Protein AF-A0A1F5SW84-F1 (afdb_monomer)

pLDDT: mean 74.6, std 18.22, range [30.55, 95.31]

Sequence (566 aa):
MDKSLDGIKKLSPEDIKKYRKIVLNYIGEKDTARAGEKPAAQGSAPLRKMDGIIFNKISSLGRQNSVELKKLSIGEGFLSGPSNPSAGGLTGKKEKPVRTNFLDNDRLKEAIRRQAEERRRIKEEERQRQLKKEQVEKDQLEQAEKQEQEKIRLEEERVRQEKIKQKEIGRAEAVKKWEEKMRLKEREKEEKRRIGENIKLKKEKVRQEKIRQMEIDKRERETAEKKRLEQAEIARREELKKAEIAEQVKCQAEETEKAEETKRWQEKIKLKELADEEKRRIKENLRLEKMKRQEEIKRIKRENKIKKRAEREKIRFKRRWAWRKFKKNFNLEAAEFYSVMRRNIIYIISLAALVLAIIYLIFCIAALRFKIDNNLISQILNYLPVPAVITNQGVISYNDFQNIENKNYLGFNLSEKKKYLASWLVRRRLIQKYGLPVSAPADDLAVKFVLDRDFNQVGLYRMEKISDLLKGQDSFEQLGKYADEYNNGVYYNLGQAGEKFGSAAGELAVDQISQIIPRADGYYILKRINDKDNLLGIKYLFIKARTLDQHVAEKSEKIKAFVLAD

Foldseek 3Di:
DDDDPDPPDDDDPVVVVVVVCVVCVVVVHDPPPDDDDDDDDDDDDDDDDDDDDDDDDDDDDDDDDDDDDDDDDDDDDDDDDDDDDDDDDDDDDDDDDDDDDPPVVVVVVVVVVVVVVVVVVVVVVVVVVVVVVVVVVVVVVVVVVVVVVVVVVVVVVVVVVVVVVVVVVVVVVVVVVVVVVVVVVVVVVVVVVVVVVVVVVVVVVVVVVVVVVVVVVVVVVVVVVVVVVVVVVVVVVVVVVVVVVVVVVVPPPPPDPDDCPVVVVVVVVVVVVVVVVVVVVVVVVVVVVVVVVVVVVVVVVVVVVVVVVVVVVVVVVVVVVVVVVVVVVCCVVVVVVVVVCVVCVVVVVVVVVVVVVVVVVVLLLCVQVDVDPDPVNVVVCVVDFRFQKQKPVGGDGPVNVVVVCPPCLVVDDPVVNLLVVLLLVLLVVLCVVVVHDPPDDPFVSLLVVQVDCVFFVLQVVLLVVLVVVVVVVDDPVVSLVSFPDWDPKDWAACVRCCVVQNPQLVPADAQDWDRWGGGQFFIKIWGWHDHDPNTTIIIIGTHGGDGSVNVSNVRSVVMDMDGNHD

Structure (mmCIF, N/CA/C/O backbone):
data_AF-A0A1F5SW84-F1
#
_entry.id   AF-A0A1F5SW84-F1
#
loop_
_atom_site.group_PDB
_atom_site.id
_atom_site.type_symbol
_atom_site.label_atom_id
_atom_site.label_alt_id
_atom_site.label_comp_id
_atom_site.label_asym_id
_atom_site.label_entity_id
_atom_site.label_seq_id
_atom_site.pdbx_PDB_ins_code
_atom_site.Cartn_x
_atom_site.Cartn_y
_atom_site.Cartn_z
_atom_site.occupancy
_atom_site.B_iso_or_equiv
_atom_site.auth_seq_id
_atom_site.auth_comp_id
_atom_site.auth_asym_id
_atom_site.auth_atom_id
_atom_site.pdbx_PDB_model_num
ATOM 1 N N . MET A 1 1 ? -55.801 -6.782 55.390 1.00 38.09 1 MET A N 1
ATOM 2 C CA . MET A 1 1 ? -55.841 -8.034 54.608 1.00 38.09 1 MET A CA 1
ATOM 3 C C . MET A 1 1 ? -54.495 -8.193 53.937 1.00 38.09 1 MET A C 1
ATOM 5 O O . MET A 1 1 ? -54.071 -7.285 53.235 1.00 38.09 1 MET A O 1
ATOM 9 N N . ASP A 1 2 ? -53.812 -9.285 54.254 1.00 38.72 2 ASP A N 1
ATOM 10 C CA . ASP A 1 2 ? -52.461 -9.606 53.801 1.00 38.72 2 ASP A CA 1
ATOM 11 C C . ASP A 1 2 ? -52.464 -10.334 52.443 1.00 38.72 2 ASP A C 1
ATOM 13 O O . ASP A 1 2 ? -53.274 -11.231 52.234 1.00 38.72 2 ASP A O 1
ATOM 17 N N . LYS A 1 3 ? -51.472 -9.976 51.608 1.00 43.38 3 LYS A N 1
ATOM 18 C CA . LYS A 1 3 ? -50.790 -10.737 50.531 1.00 43.38 3 LYS A CA 1
ATOM 19 C C . LYS A 1 3 ? -51.582 -11.223 49.298 1.00 43.38 3 LYS A C 1
ATOM 21 O O . LYS A 1 3 ? -52.329 -12.185 49.369 1.00 43.38 3 LYS A O 1
ATOM 26 N N . SER A 1 4 ? -51.181 -10.735 48.115 1.00 38.91 4 SER A N 1
ATOM 27 C CA . SER A 1 4 ? -50.162 -11.429 47.292 1.00 38.91 4 SER A CA 1
ATOM 28 C C . SER A 1 4 ? -49.742 -10.589 46.071 1.00 38.91 4 SER A C 1
ATOM 30 O O . SER A 1 4 ? -50.500 -10.424 45.117 1.00 38.91 4 SER A O 1
ATOM 32 N N . LEU A 1 5 ? -48.508 -10.080 46.099 1.00 50.66 5 LEU A N 1
ATOM 33 C CA . LEU A 1 5 ? -47.763 -9.608 44.932 1.00 50.66 5 LEU A CA 1
ATOM 34 C C . LEU A 1 5 ? -47.172 -10.835 44.229 1.00 50.66 5 LEU A C 1
ATOM 36 O O . LEU A 1 5 ? -46.155 -11.350 44.680 1.00 50.66 5 LEU A O 1
ATOM 40 N N . ASP A 1 6 ? -47.783 -11.294 43.141 1.00 45.88 6 ASP A N 1
ATOM 41 C CA . ASP A 1 6 ? -47.087 -12.162 42.186 1.00 45.88 6 ASP A CA 1
ATOM 42 C C . ASP A 1 6 ? -47.535 -11.826 40.758 1.00 45.88 6 ASP A C 1
ATOM 44 O O . ASP A 1 6 ? -48.401 -12.452 40.150 1.00 45.88 6 ASP A O 1
ATOM 48 N N . GLY A 1 7 ? -47.003 -10.707 40.265 1.00 43.41 7 GLY A N 1
ATOM 49 C CA . GLY A 1 7 ? -47.298 -10.134 38.953 1.00 43.41 7 GLY A CA 1
ATOM 50 C C . GLY A 1 7 ? -46.208 -10.405 37.918 1.00 43.41 7 GLY A C 1
ATOM 51 O O . GLY A 1 7 ? -46.015 -9.583 37.022 1.00 43.41 7 GLY A O 1
ATOM 52 N N . ILE A 1 8 ? -45.455 -11.507 38.022 1.00 54.00 8 ILE A N 1
ATOM 53 C CA . ILE A 1 8 ? -44.528 -11.896 36.952 1.00 54.00 8 ILE A CA 1
ATOM 54 C C . ILE A 1 8 ? -45.353 -12.517 35.824 1.00 54.00 8 ILE A C 1
ATOM 56 O O . ILE A 1 8 ? -45.714 -13.694 35.839 1.00 54.00 8 ILE A O 1
ATOM 60 N N . LYS A 1 9 ? -45.670 -11.691 34.824 1.00 60.09 9 LYS A N 1
ATOM 61 C CA . LYS A 1 9 ? -46.336 -12.106 33.587 1.00 60.09 9 LYS A CA 1
ATOM 62 C C . LYS A 1 9 ? -45.489 -13.202 32.925 1.00 60.09 9 LYS A C 1
ATOM 64 O O . LYS A 1 9 ? -44.404 -12.926 32.414 1.00 60.09 9 LYS A O 1
ATOM 69 N N . LYS A 1 10 ? -45.957 -14.454 32.974 1.00 66.38 10 LYS A N 1
ATOM 70 C CA . LYS A 1 10 ? -45.288 -15.591 32.325 1.00 66.38 10 LYS A CA 1
ATOM 71 C C . LYS A 1 10 ? -45.186 -15.300 30.826 1.00 66.38 10 LYS A C 1
ATOM 73 O O . LYS A 1 10 ? -46.200 -15.066 30.173 1.00 66.38 10 LYS A O 1
ATOM 78 N N . LEU A 1 11 ? -43.959 -15.266 30.308 1.00 73.69 11 LEU A N 1
ATOM 79 C CA . LEU A 1 11 ? -43.691 -15.079 28.882 1.00 73.69 11 LEU A CA 1
ATOM 80 C C . LEU A 1 11 ? -44.343 -16.209 28.083 1.00 73.69 11 LEU A C 1
ATOM 82 O O . LEU A 1 11 ? -44.327 -17.367 28.511 1.00 73.69 11 LEU A O 1
ATOM 86 N N . SER A 1 12 ? -44.900 -15.873 26.920 1.00 80.12 12 SER A N 1
ATOM 87 C CA . SER A 1 12 ? -45.451 -16.883 26.024 1.00 80.12 12 SER A CA 1
ATOM 88 C C . SER A 1 12 ? -44.330 -17.831 25.550 1.00 80.12 12 SER A C 1
ATOM 90 O O . SER A 1 12 ? -43.169 -17.417 25.438 1.00 80.12 12 SER A O 1
ATOM 92 N N . PRO A 1 13 ? -44.626 -19.107 25.244 1.00 74.94 13 PRO A N 1
ATOM 93 C CA . PRO A 1 13 ? -43.628 -20.046 24.720 1.00 74.94 13 PRO A CA 1
ATOM 94 C C . PRO A 1 13 ? -42.928 -19.547 23.443 1.00 74.94 13 PRO A C 1
ATOM 96 O O . PRO A 1 13 ? -41.787 -19.922 23.161 1.00 74.94 13 PRO A O 1
ATOM 99 N N . GLU A 1 14 ? -43.602 -18.692 22.674 1.00 76.69 14 GLU A N 1
ATOM 100 C CA . GLU A 1 14 ? -43.087 -18.062 21.458 1.00 76.69 14 GLU A CA 1
ATOM 101 C C . GLU A 1 14 ? -42.078 -16.956 21.778 1.00 76.69 14 GLU A C 1
ATOM 103 O O . GLU A 1 14 ? -40.994 -16.924 21.188 1.00 76.69 14 GLU A O 1
ATOM 108 N N . ASP A 1 15 ? -42.369 -16.120 22.777 1.00 77.50 15 ASP A N 1
ATOM 109 C CA . ASP A 1 15 ? -41.445 -15.091 23.253 1.00 77.50 15 ASP A CA 1
ATOM 110 C C . ASP A 1 15 ? -40.182 -15.717 23.842 1.00 77.50 15 ASP A C 1
ATOM 112 O O . ASP A 1 15 ? -39.074 -15.278 23.539 1.00 77.50 15 ASP A O 1
ATOM 116 N N . ILE A 1 16 ? -40.318 -16.800 24.612 1.00 81.25 16 ILE A N 1
ATOM 117 C CA . ILE A 1 16 ? -39.172 -17.535 25.166 1.00 81.25 16 ILE A CA 1
ATOM 118 C C . ILE A 1 16 ? -38.271 -18.058 24.039 1.00 81.25 16 ILE A C 1
ATOM 120 O O . ILE A 1 16 ? -37.051 -17.909 24.112 1.00 81.25 16 ILE A O 1
ATOM 124 N N . LYS A 1 17 ? -38.843 -18.616 22.962 1.00 81.00 17 LYS A N 1
ATOM 125 C CA . LYS A 1 17 ? -38.070 -19.048 21.782 1.00 81.00 17 LYS A CA 1
ATOM 126 C C . LYS A 1 17 ? -37.389 -17.874 21.080 1.00 81.00 17 LYS A C 1
ATOM 128 O O . LYS A 1 17 ? -36.227 -17.992 20.691 1.00 81.00 17 LYS A O 1
ATOM 133 N N . LYS A 1 18 ? -38.078 -16.739 20.944 1.00 85.81 18 LYS A N 1
ATOM 134 C CA . LYS A 1 18 ? -37.532 -15.522 20.330 1.00 85.81 18 LYS A CA 1
ATOM 135 C C . LYS A 1 18 ? -36.351 -14.973 21.136 1.00 85.81 18 LYS A C 1
ATOM 137 O O . LYS A 1 18 ? -35.293 -14.728 20.561 1.00 85.81 18 LYS A O 1
ATOM 142 N N . TYR A 1 19 ? -36.491 -14.855 22.457 1.00 79.44 19 TYR A N 1
ATOM 143 C CA . TYR A 1 19 ? -35.420 -14.395 23.345 1.00 79.44 19 TYR A CA 1
ATOM 144 C C . TYR A 1 19 ? -34.251 -15.379 23.403 1.00 79.44 19 TYR A C 1
ATOM 146 O O . TYR A 1 19 ? -33.100 -14.958 23.316 1.00 79.44 19 TYR A O 1
ATOM 154 N N . ARG A 1 20 ? -34.524 -16.687 23.449 1.00 77.19 20 ARG A N 1
ATOM 155 C CA . ARG A 1 20 ? -33.487 -17.726 23.404 1.00 77.19 20 ARG A CA 1
ATOM 156 C C . ARG A 1 20 ? -32.656 -17.648 22.123 1.00 77.19 20 ARG A C 1
ATOM 158 O O . ARG A 1 20 ? -31.434 -17.671 22.198 1.00 77.19 20 ARG A O 1
ATOM 165 N N . LYS A 1 21 ? -33.298 -17.472 20.965 1.00 84.38 21 LYS A N 1
ATOM 166 C CA . LYS A 1 21 ? -32.609 -17.322 19.675 1.00 84.38 21 LYS A CA 1
ATOM 167 C C . LYS A 1 21 ? -31.721 -16.074 19.628 1.00 84.38 21 LYS A C 1
ATOM 169 O O . LYS A 1 21 ? -30.637 -16.112 19.055 1.00 84.38 21 LYS A O 1
ATOM 174 N N . ILE A 1 22 ? -32.161 -14.977 20.247 1.00 76.75 22 ILE A N 1
ATOM 175 C CA . ILE A 1 22 ? -31.368 -13.744 20.361 1.00 76.75 22 ILE A CA 1
ATOM 176 C C . ILE A 1 22 ? -30.123 -13.983 21.226 1.00 76.75 22 ILE A C 1
ATOM 178 O O . ILE A 1 22 ? -29.025 -13.609 20.821 1.00 76.75 22 ILE A O 1
ATOM 182 N N . VAL A 1 23 ? -30.273 -14.650 22.375 1.00 76.31 23 VAL A N 1
ATOM 183 C CA . VAL A 1 23 ? -29.153 -14.964 23.280 1.00 76.31 23 VAL A CA 1
ATOM 184 C C . VAL A 1 23 ? -28.158 -15.932 22.632 1.00 76.31 23 VAL A C 1
ATOM 186 O O . VAL A 1 23 ? -26.954 -15.705 22.700 1.00 76.31 23 VAL A O 1
ATOM 189 N N . LEU A 1 24 ? -28.635 -16.969 21.944 1.00 77.00 24 LEU A N 1
ATOM 190 C CA . LEU A 1 24 ? -27.767 -17.944 21.277 1.00 77.00 24 LEU A CA 1
ATOM 191 C C . LEU A 1 24 ? -26.993 -17.324 20.106 1.00 77.00 24 LEU A C 1
ATOM 193 O O . LEU A 1 24 ? -25.783 -17.519 19.999 1.00 77.00 24 LEU A O 1
ATOM 197 N N . ASN A 1 25 ? -27.642 -16.468 19.309 1.00 73.31 25 ASN A N 1
ATOM 198 C CA . ASN A 1 25 ? -26.958 -15.687 18.276 1.00 73.31 25 ASN A CA 1
ATOM 199 C C . ASN A 1 25 ? -25.903 -14.735 18.861 1.00 73.31 25 ASN A C 1
ATOM 201 O O . ASN A 1 25 ? -24.856 -14.545 18.246 1.00 73.31 25 ASN A O 1
ATOM 205 N N . TYR A 1 26 ? -26.156 -14.154 20.038 1.00 68.94 26 TYR A N 1
ATOM 206 C CA . TYR A 1 26 ? -25.208 -13.270 20.721 1.00 68.94 26 TYR A CA 1
ATOM 207 C C . TYR A 1 26 ? -23.961 -14.016 21.223 1.00 68.94 26 TYR A C 1
ATOM 209 O O . TYR A 1 26 ? -22.859 -13.473 21.181 1.00 68.94 26 TYR A O 1
ATOM 217 N N . ILE A 1 27 ? -24.119 -15.272 21.651 1.00 72.31 27 ILE A N 1
ATOM 218 C CA . ILE A 1 27 ? -23.022 -16.121 22.149 1.00 72.31 27 ILE A CA 1
ATOM 219 C C . ILE A 1 27 ? -22.319 -16.877 20.999 1.00 72.31 27 ILE A C 1
ATOM 221 O O . ILE A 1 27 ? -21.243 -17.442 21.181 1.00 72.31 27 ILE A O 1
ATOM 225 N N . GLY A 1 28 ? -22.868 -16.834 19.780 1.00 58.22 28 GLY A N 1
ATOM 226 C CA . GLY A 1 28 ? -22.309 -17.516 18.610 1.00 58.22 28 GLY A CA 1
ATOM 227 C C . GLY A 1 28 ? -22.617 -19.016 18.561 1.00 58.22 28 GLY A C 1
ATOM 228 O O . GLY A 1 28 ? -22.012 -19.738 17.767 1.00 58.22 28 GLY A O 1
ATOM 229 N N . GLU A 1 29 ? -23.568 -19.489 19.367 1.00 60.09 29 GLU A N 1
ATOM 230 C CA . GLU A 1 29 ? -24.066 -20.862 19.327 1.00 60.09 29 GLU A CA 1
ATOM 231 C C . GLU A 1 29 ? -25.290 -20.959 18.407 1.00 60.09 29 GLU A C 1
ATOM 233 O O . GLU A 1 29 ? -26.215 -20.150 18.471 1.00 60.09 29 GLU A O 1
ATOM 238 N N . LYS A 1 30 ? -25.321 -21.966 17.527 1.00 61.22 30 LYS A N 1
ATOM 239 C CA . LYS A 1 30 ? -26.521 -22.284 16.740 1.00 61.22 30 LYS A CA 1
ATOM 240 C C . LYS A 1 30 ? -27.447 -23.173 17.568 1.00 61.22 30 LYS A C 1
ATOM 242 O O . LYS A 1 30 ? -26.977 -24.124 18.187 1.00 61.22 30 LYS A O 1
ATOM 247 N N . ASP A 1 31 ? -28.752 -22.902 17.515 1.00 51.66 31 ASP A N 1
ATOM 248 C CA . ASP A 1 31 ? -29.809 -23.744 18.094 1.00 51.66 31 ASP A CA 1
ATOM 249 C C . ASP A 1 31 ? -29.678 -25.197 17.591 1.00 51.66 31 ASP A C 1
ATOM 251 O O . ASP A 1 31 ? -30.125 -25.550 16.499 1.00 51.66 31 ASP A O 1
ATOM 255 N N . THR A 1 32 ? -29.062 -26.066 18.391 1.00 49.84 32 THR A N 1
ATOM 256 C CA . THR A 1 32 ? -28.985 -27.513 18.151 1.00 49.84 32 THR A CA 1
ATOM 257 C C . THR A 1 32 ? -30.185 -28.199 18.795 1.00 49.84 32 THR A C 1
ATOM 259 O O . THR A 1 32 ? -30.072 -29.034 19.684 1.00 49.84 32 THR A O 1
ATOM 262 N N . ALA A 1 33 ? -31.383 -27.833 18.346 1.00 47.56 33 ALA A N 1
ATOM 263 C CA . ALA A 1 33 ? -32.618 -28.498 18.746 1.00 47.56 33 ALA A CA 1
ATOM 264 C C . ALA A 1 33 ? -33.461 -28.835 17.513 1.00 47.56 33 ALA A C 1
ATOM 266 O O . ALA A 1 33 ? -34.495 -28.219 17.270 1.00 47.56 33 ALA A O 1
ATOM 267 N N . ARG A 1 34 ? -32.971 -29.807 16.731 1.00 37.12 34 ARG A N 1
ATOM 268 C CA . ARG A 1 34 ? -33.740 -30.825 15.986 1.00 37.12 34 ARG A CA 1
ATOM 269 C C . ARG A 1 34 ? -32.770 -31.695 15.183 1.00 37.12 34 ARG A C 1
ATOM 271 O O . ARG A 1 34 ? -32.432 -31.405 14.041 1.00 37.12 34 ARG A O 1
ATOM 278 N N . ALA A 1 35 ? -32.313 -32.772 15.814 1.00 42.38 35 ALA A N 1
ATOM 279 C CA . ALA A 1 35 ? -31.881 -33.955 15.090 1.00 42.38 35 ALA A CA 1
ATOM 280 C C . ALA A 1 35 ? -33.145 -34.677 14.601 1.00 42.38 35 ALA A C 1
ATOM 282 O O . ALA A 1 35 ? -34.002 -35.016 15.414 1.00 42.38 35 ALA A O 1
ATOM 283 N N . GLY A 1 36 ? -33.249 -34.889 13.288 1.00 42.97 36 GLY A N 1
ATOM 284 C CA . GLY A 1 36 ? -34.247 -35.776 12.692 1.00 42.97 36 GLY A CA 1
ATOM 285 C C . GLY A 1 36 ? -35.234 -35.100 11.748 1.00 42.97 36 GLY A C 1
ATOM 286 O O . GLY A 1 36 ? -36.414 -35.059 12.048 1.00 42.97 36 GLY A O 1
ATOM 287 N N . GLU A 1 37 ? -34.769 -34.645 10.585 1.00 32.81 37 GLU A N 1
ATOM 288 C CA . GLU A 1 37 ? -35.578 -34.632 9.359 1.00 32.81 37 GLU A CA 1
ATOM 289 C C . GLU A 1 37 ? -34.620 -34.652 8.157 1.00 32.81 37 GLU A C 1
ATOM 291 O O . GLU A 1 37 ? -33.822 -33.740 7.941 1.00 32.81 37 GLU A O 1
ATOM 296 N N . LYS A 1 38 ? -34.615 -35.778 7.435 1.00 38.69 38 LYS A N 1
ATOM 297 C CA . LYS A 1 38 ? -33.814 -35.991 6.222 1.00 38.69 38 LYS A CA 1
ATOM 298 C C . LYS A 1 38 ? -34.388 -35.130 5.089 1.00 38.69 38 LYS A C 1
ATOM 300 O O . LYS A 1 38 ? -35.595 -35.211 4.871 1.00 38.69 38 LYS A O 1
ATOM 305 N N . PRO A 1 39 ? -33.580 -34.414 4.288 1.00 35.03 39 PRO A N 1
ATOM 306 C CA . PRO A 1 39 ? -34.055 -33.954 2.994 1.00 35.03 39 PRO A CA 1
ATOM 307 C C . PRO A 1 39 ? -34.093 -35.140 2.020 1.00 35.03 39 PRO A C 1
ATOM 309 O O . PRO A 1 39 ? -33.134 -35.904 1.891 1.00 35.03 39 PRO A O 1
ATOM 312 N N . ALA A 1 40 ? -35.246 -35.303 1.376 1.00 31.94 40 ALA A N 1
ATOM 313 C CA . ALA A 1 40 ? -35.506 -36.299 0.352 1.00 31.94 40 ALA A CA 1
ATOM 314 C C . ALA A 1 40 ? -34.599 -36.096 -0.872 1.00 31.94 40 ALA A C 1
ATOM 316 O O . ALA A 1 40 ? -34.390 -34.981 -1.346 1.00 31.94 40 ALA A O 1
ATOM 317 N N . ALA A 1 41 ? -34.085 -37.212 -1.381 1.00 36.19 41 ALA A N 1
ATOM 318 C CA . ALA A 1 41 ? -33.353 -37.299 -2.629 1.00 36.19 41 ALA A CA 1
ATOM 319 C C . ALA A 1 41 ? -34.303 -37.161 -3.828 1.00 36.19 41 ALA A C 1
ATOM 321 O O . ALA A 1 41 ? -35.273 -37.909 -3.926 1.00 36.19 41 ALA A O 1
ATOM 322 N N . GLN A 1 42 ? -33.969 -36.283 -4.775 1.00 33.12 42 GLN A N 1
ATOM 323 C CA . GLN A 1 42 ? -34.421 -36.364 -6.164 1.00 33.12 42 GLN A CA 1
ATOM 324 C C . GLN A 1 42 ? -33.313 -35.858 -7.097 1.00 33.12 42 GLN A C 1
ATOM 326 O O . GLN A 1 42 ? -32.779 -34.771 -6.896 1.00 33.12 42 GLN A O 1
ATOM 331 N N . GLY A 1 43 ? -33.005 -36.652 -8.129 1.00 32.97 43 GLY A N 1
ATOM 332 C CA . GLY A 1 43 ? -32.372 -36.172 -9.361 1.00 32.97 43 GLY A CA 1
ATOM 333 C C . GLY A 1 43 ? -30.922 -36.588 -9.621 1.00 32.97 43 GLY A C 1
ATOM 334 O O . GLY A 1 43 ? -30.063 -35.729 -9.784 1.00 32.97 43 GLY A O 1
ATOM 335 N N . SER A 1 44 ? -30.640 -37.888 -9.714 1.00 31.83 44 SER A N 1
ATOM 336 C CA . SER A 1 44 ? -29.408 -38.425 -10.306 1.00 31.83 44 SER A CA 1
ATOM 337 C C . SER A 1 44 ? -29.567 -38.685 -11.814 1.00 31.83 44 SER A C 1
ATOM 339 O O . SER A 1 44 ? -30.510 -39.361 -12.211 1.00 31.83 44 SER A O 1
ATOM 341 N N . ALA A 1 45 ? -28.615 -38.213 -12.636 1.00 34.59 45 ALA A N 1
ATOM 342 C CA . ALA A 1 45 ? -28.163 -38.806 -13.915 1.00 34.59 45 ALA A CA 1
ATOM 343 C C . ALA A 1 45 ? -26.878 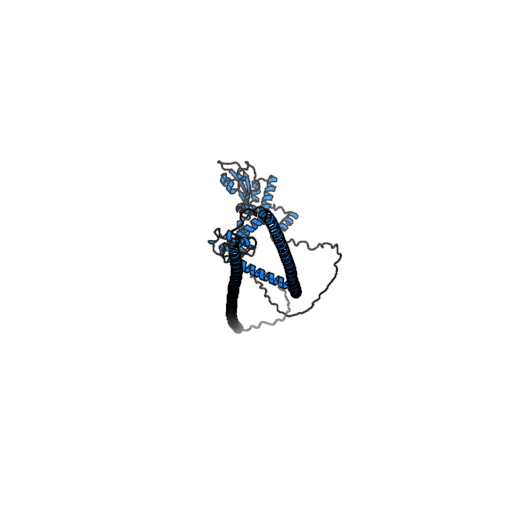-38.071 -14.405 1.00 34.59 45 ALA A C 1
ATOM 345 O O . ALA A 1 45 ? -26.613 -36.963 -13.946 1.00 34.59 45 ALA A O 1
ATOM 346 N N . PRO A 1 46 ? -26.020 -38.651 -15.272 1.00 41.03 46 PRO A N 1
ATOM 347 C CA . PRO A 1 46 ? -24.877 -39.442 -14.831 1.00 41.03 46 PRO A CA 1
ATOM 348 C C . PRO A 1 46 ? -23.506 -38.869 -15.246 1.00 41.03 46 PRO A C 1
ATOM 350 O O . PRO A 1 46 ? -23.334 -38.246 -16.293 1.00 41.03 46 PRO A O 1
ATOM 353 N N . LEU A 1 47 ? -22.503 -39.184 -14.423 1.00 33.41 47 LEU A N 1
ATOM 354 C CA . LEU A 1 47 ? -21.075 -38.990 -14.673 1.00 33.41 47 LEU A CA 1
ATOM 355 C C . LEU A 1 47 ? -20.584 -39.813 -15.876 1.00 33.41 47 LEU A C 1
ATOM 357 O O . LEU A 1 47 ? -20.777 -41.030 -15.937 1.00 33.41 47 LEU A O 1
ATOM 361 N N . ARG A 1 48 ? -19.872 -39.148 -16.796 1.00 33.19 48 ARG A N 1
ATOM 362 C CA . ARG A 1 48 ? -18.996 -39.783 -17.791 1.00 33.19 48 ARG A CA 1
ATOM 363 C C . ARG A 1 48 ? -17.645 -40.143 -17.158 1.00 33.19 48 ARG A C 1
ATOM 365 O O . ARG A 1 48 ? -17.104 -39.392 -16.353 1.00 33.19 48 ARG A O 1
ATOM 372 N N . LYS A 1 49 ? -17.156 -41.323 -17.544 1.00 37.28 49 LYS A N 1
ATOM 373 C CA . LYS A 1 49 ? -15.916 -42.000 -17.134 1.00 37.28 49 LYS A CA 1
ATOM 374 C C . LYS A 1 49 ? -14.657 -41.439 -17.827 1.00 37.28 49 LYS A C 1
ATOM 376 O O . LYS A 1 49 ? -14.780 -40.752 -18.837 1.00 37.28 49 LYS A O 1
ATOM 381 N N . MET A 1 50 ? -13.514 -41.941 -17.334 1.00 31.11 50 MET A N 1
ATOM 382 C CA . MET A 1 50 ? -12.129 -41.979 -17.858 1.00 31.11 50 MET A CA 1
ATOM 383 C C . MET A 1 50 ? -11.197 -40.905 -17.294 1.00 31.11 50 MET A C 1
ATOM 385 O O . MET A 1 50 ? -11.546 -39.733 -17.300 1.00 31.11 50 MET A O 1
ATOM 389 N N . ASP A 1 51 ? -9.982 -41.171 -16.813 1.00 32.25 51 ASP A N 1
ATOM 390 C CA . ASP A 1 51 ? -9.190 -42.364 -16.442 1.00 32.25 51 ASP A CA 1
ATOM 391 C C . ASP A 1 51 ? -8.137 -41.797 -15.450 1.00 32.25 51 ASP A C 1
ATOM 393 O O . ASP A 1 51 ? -7.709 -40.655 -15.590 1.00 32.25 51 ASP A O 1
ATOM 397 N N . GLY A 1 52 ? -7.765 -42.425 -14.335 1.00 31.56 52 GLY A N 1
ATOM 398 C CA . GLY A 1 52 ? -6.985 -43.655 -14.306 1.00 31.56 52 GLY A CA 1
ATOM 399 C C . GLY A 1 52 ? -5.472 -43.381 -14.377 1.00 31.56 52 GLY A C 1
ATOM 400 O O . GLY A 1 52 ? -4.852 -43.734 -15.367 1.00 31.56 52 GLY A O 1
ATOM 401 N N . ILE A 1 53 ? -4.857 -42.810 -13.328 1.00 33.84 53 ILE A N 1
ATOM 402 C CA . ILE A 1 53 ? -3.441 -43.080 -13.005 1.00 33.84 53 ILE A CA 1
ATOM 403 C C . ILE A 1 53 ? -3.341 -43.379 -11.509 1.00 33.84 53 ILE A C 1
ATOM 405 O O . ILE A 1 53 ? -3.481 -42.511 -10.650 1.00 33.84 53 ILE A O 1
ATOM 409 N N . ILE A 1 54 ? -3.126 -44.661 -11.238 1.00 33.59 54 ILE A N 1
ATOM 410 C CA . ILE A 1 54 ? -2.822 -45.256 -9.945 1.00 33.59 54 ILE A CA 1
ATOM 411 C C . ILE A 1 54 ? -1.317 -45.084 -9.711 1.00 33.59 54 ILE A C 1
ATOM 413 O O . ILE A 1 54 ? -0.523 -45.548 -10.523 1.00 33.59 54 ILE A O 1
ATOM 417 N N . PHE A 1 55 ? -0.920 -44.498 -8.583 1.00 30.66 55 PHE A N 1
ATOM 418 C CA . PHE A 1 55 ? 0.380 -44.784 -7.975 1.00 30.66 55 PHE A CA 1
ATOM 419 C C . PHE A 1 55 ? 0.161 -45.097 -6.500 1.00 30.66 55 PHE A C 1
ATOM 421 O O . PHE A 1 55 ? -0.235 -44.248 -5.706 1.00 30.66 55 PHE A O 1
ATOM 428 N N . ASN A 1 56 ? 0.363 -46.369 -6.171 1.00 32.97 56 ASN A N 1
ATOM 429 C CA . ASN A 1 56 ? 0.254 -46.921 -4.835 1.00 32.97 56 ASN A CA 1
ATOM 430 C C . ASN A 1 56 ? 1.663 -47.118 -4.255 1.00 32.97 56 ASN A C 1
ATOM 432 O O . ASN A 1 56 ? 2.556 -47.558 -4.973 1.00 32.97 56 ASN A O 1
ATOM 436 N N . LYS A 1 57 ? 1.765 -46.904 -2.936 1.00 33.81 57 LYS A N 1
ATOM 437 C CA . LYS A 1 57 ? 2.813 -47.343 -1.990 1.00 33.81 57 LYS A CA 1
ATOM 438 C C . LYS A 1 57 ? 4.222 -46.756 -2.143 1.00 33.81 57 LYS A C 1
ATOM 440 O O . LYS A 1 57 ? 4.953 -47.150 -3.033 1.00 33.81 57 LYS A O 1
ATOM 445 N N . ILE A 1 58 ? 4.647 -46.001 -1.123 1.00 32.69 58 ILE A N 1
ATOM 446 C CA . ILE A 1 58 ? 5.672 -46.444 -0.156 1.00 32.69 58 ILE A CA 1
ATOM 447 C C . ILE A 1 58 ? 5.191 -46.023 1.241 1.00 32.69 58 ILE A C 1
ATOM 449 O O . ILE A 1 58 ? 4.829 -44.875 1.484 1.00 32.69 58 ILE A O 1
ATOM 453 N N . SER A 1 59 ? 5.133 -47.002 2.133 1.00 33.97 59 SER A N 1
ATOM 454 C CA . SER A 1 59 ? 4.804 -46.887 3.547 1.00 33.97 59 SER A CA 1
ATOM 455 C C . SER A 1 59 ? 6.052 -46.676 4.409 1.00 33.97 59 SER A C 1
ATOM 457 O O . SER A 1 59 ? 7.144 -47.097 4.042 1.00 33.97 59 SER A O 1
ATOM 459 N N . SER A 1 60 ? 5.785 -46.152 5.610 1.00 34.44 60 SER A N 1
ATOM 460 C CA . SER A 1 60 ? 6.448 -46.398 6.904 1.00 34.44 60 SER A CA 1
ATOM 461 C C . SER A 1 60 ? 7.818 -45.783 7.203 1.00 34.44 60 SER A C 1
ATOM 463 O O . SER A 1 60 ? 8.835 -46.252 6.708 1.00 34.44 60 SER A O 1
ATOM 465 N N . LEU A 1 61 ? 7.789 -44.829 8.145 1.00 32.84 61 LEU A N 1
ATOM 466 C CA . LEU A 1 61 ? 8.599 -44.665 9.376 1.00 32.84 61 LEU A CA 1
ATOM 467 C C . LEU A 1 61 ? 8.603 -43.152 9.675 1.00 32.84 61 LEU A C 1
ATOM 469 O O . LEU A 1 61 ? 9.089 -42.374 8.873 1.00 32.84 61 LEU A O 1
ATOM 473 N N . GLY A 1 62 ? 8.001 -42.598 10.724 1.00 32.62 62 GLY A N 1
ATOM 474 C CA . GLY A 1 62 ? 7.756 -43.110 12.063 1.00 32.62 62 GLY A CA 1
ATOM 475 C C . GLY A 1 62 ? 8.462 -42.178 13.051 1.00 32.62 62 GLY A C 1
ATOM 476 O O . GLY A 1 62 ? 9.653 -42.348 13.269 1.00 32.62 62 GLY A O 1
ATOM 477 N N . ARG A 1 63 ? 7.743 -41.195 13.617 1.00 32.06 63 ARG A N 1
ATOM 478 C CA . ARG A 1 63 ? 7.839 -40.754 15.026 1.00 32.06 63 ARG A CA 1
ATOM 479 C C . ARG A 1 63 ? 6.910 -39.570 15.298 1.00 32.06 63 ARG A C 1
ATOM 481 O O . ARG A 1 63 ? 7.113 -38.459 14.822 1.00 32.06 63 ARG A O 1
ATOM 488 N N . GLN A 1 64 ? 5.882 -39.868 16.082 1.00 36.66 64 GLN A N 1
ATOM 489 C CA . GLN A 1 64 ? 5.086 -38.919 16.848 1.00 36.66 64 GLN A CA 1
ATOM 490 C C . GLN A 1 64 ? 5.922 -38.395 18.024 1.00 36.66 64 GLN A C 1
ATOM 492 O O . GLN A 1 64 ? 6.724 -39.149 18.572 1.00 36.66 64 GLN A O 1
ATOM 497 N N . ASN A 1 65 ? 5.726 -37.125 18.389 1.00 32.47 65 ASN A N 1
ATOM 498 C CA . ASN A 1 65 ? 5.509 -36.666 19.769 1.00 32.47 65 ASN A CA 1
ATOM 499 C C . ASN A 1 65 ? 5.350 -35.136 19.782 1.00 32.47 65 ASN A C 1
ATOM 501 O O . ASN A 1 65 ? 6.323 -34.393 19.871 1.00 32.47 65 ASN A O 1
ATOM 505 N N . SER A 1 66 ? 4.104 -34.666 19.714 1.00 33.97 66 SER A N 1
ATOM 506 C CA . SER A 1 66 ? 3.716 -33.334 20.182 1.00 33.97 66 SER A CA 1
ATOM 507 C C . SER A 1 66 ? 3.007 -33.511 21.522 1.00 33.97 66 SER A C 1
ATOM 509 O O . SER A 1 66 ? 1.909 -34.061 21.578 1.00 33.97 66 SER A O 1
ATOM 511 N N . VAL A 1 67 ? 3.672 -33.089 22.593 1.00 35.19 67 VAL A N 1
ATOM 512 C CA . VAL A 1 67 ? 3.137 -33.064 23.955 1.00 35.19 67 VAL A CA 1
ATOM 513 C C . VAL A 1 67 ? 2.089 -31.955 24.048 1.00 35.19 67 VAL A C 1
ATOM 515 O O . VAL A 1 67 ? 2.404 -30.772 23.921 1.00 35.19 67 VAL A O 1
ATOM 518 N N . GLU A 1 68 ? 0.833 -32.347 24.262 1.00 33.19 68 GLU A N 1
ATOM 519 C CA . GLU A 1 68 ? -0.240 -31.458 24.700 1.00 33.19 68 GLU A CA 1
ATOM 520 C C . GLU A 1 68 ? -0.047 -31.102 26.181 1.00 33.19 68 GLU A C 1
ATOM 522 O O . GLU A 1 68 ? -0.124 -31.948 27.071 1.00 33.19 68 GLU A O 1
ATOM 527 N N . LEU A 1 69 ? 0.159 -29.812 26.444 1.00 35.66 69 LEU A N 1
ATOM 528 C CA . LEU A 1 69 ? 0.027 -29.196 27.761 1.00 35.66 69 LEU A CA 1
ATOM 529 C C . LEU A 1 69 ? -1.452 -29.185 28.181 1.00 35.66 69 LEU A C 1
ATOM 531 O O . LEU A 1 69 ? -2.221 -28.326 27.744 1.00 35.66 69 LEU A O 1
ATOM 535 N N . LYS A 1 70 ? -1.843 -30.089 29.086 1.00 33.88 70 LYS A N 1
ATOM 536 C CA . LYS A 1 70 ? -3.078 -29.948 29.870 1.00 33.88 70 LYS A CA 1
ATOM 537 C C . LYS A 1 70 ? -2.771 -29.396 31.259 1.00 33.88 70 LYS A C 1
ATOM 539 O O . LYS A 1 70 ? -2.098 -30.017 32.073 1.00 33.88 70 LYS A O 1
ATOM 544 N N . LYS A 1 71 ? -3.309 -28.197 31.483 1.00 36.50 71 LYS A N 1
ATOM 545 C CA . LYS A 1 71 ? -3.432 -27.487 32.757 1.00 36.50 71 LYS A CA 1
ATOM 546 C C . LYS A 1 71 ? -4.176 -28.352 33.781 1.00 36.50 71 LYS A C 1
ATOM 548 O O . LYS A 1 71 ? -5.285 -28.797 33.499 1.00 36.50 71 LYS A O 1
ATOM 553 N N . LEU A 1 72 ? -3.611 -28.498 34.976 1.00 32.78 72 LEU A N 1
ATOM 554 C CA . LEU A 1 72 ? -4.350 -28.870 36.181 1.00 32.78 72 LEU A CA 1
ATOM 555 C C . LEU A 1 72 ? -4.662 -27.585 36.951 1.00 32.78 72 LEU A C 1
ATOM 557 O O . LEU A 1 72 ? -3.767 -26.928 37.476 1.00 32.78 72 LEU A O 1
ATOM 561 N N . SER A 1 73 ? -5.938 -27.207 36.952 1.00 33.03 73 SER A N 1
ATOM 562 C CA . SER A 1 73 ? -6.495 -26.194 37.840 1.00 33.03 73 SER A CA 1
ATOM 563 C C . SER A 1 73 ? -6.890 -26.840 39.163 1.00 33.03 73 SER A C 1
ATOM 565 O O . SER A 1 73 ? -7.604 -27.841 39.189 1.00 33.03 73 SER A O 1
ATOM 567 N N . ILE A 1 74 ? -6.432 -26.211 40.237 1.00 38.69 74 ILE A N 1
ATOM 568 C CA . ILE A 1 74 ? -6.850 -26.401 41.622 1.00 38.69 74 ILE A CA 1
ATOM 569 C C . ILE A 1 74 ? -8.357 -26.132 41.747 1.00 38.69 74 ILE A C 1
ATOM 571 O O . ILE A 1 74 ? -8.866 -25.180 41.155 1.00 38.69 74 ILE A O 1
ATOM 575 N N . GLY A 1 75 ? -9.043 -26.952 42.540 1.00 30.55 75 GLY A N 1
ATOM 576 C CA . GLY A 1 75 ? -10.423 -26.739 42.963 1.00 30.55 75 GLY A CA 1
ATOM 577 C C . GLY A 1 75 ? -10.714 -27.530 44.236 1.00 30.55 75 GLY A C 1
ATOM 578 O O . GLY A 1 75 ? -10.833 -28.751 44.198 1.00 30.55 75 GLY A O 1
ATOM 579 N N . GLU A 1 76 ? -10.764 -26.807 45.352 1.00 38.91 76 GLU A N 1
ATOM 580 C CA . GLU A 1 76 ? -11.249 -27.228 46.667 1.00 38.91 76 GLU A CA 1
ATOM 581 C C . GLU A 1 76 ? -12.727 -27.654 46.622 1.00 38.91 76 GLU A C 1
ATOM 583 O O . GLU A 1 76 ? -13.491 -27.153 45.796 1.00 38.91 76 GLU A O 1
ATOM 588 N N . GLY A 1 77 ? -13.158 -28.496 47.572 1.00 32.62 77 GLY A N 1
ATOM 589 C CA . GLY A 1 77 ? -14.585 -28.612 47.904 1.00 32.62 77 GLY A CA 1
ATOM 590 C C . GLY A 1 77 ? -15.066 -29.968 48.423 1.00 32.62 77 GLY A C 1
ATOM 591 O O . GLY A 1 77 ? -15.598 -30.763 47.665 1.00 32.62 77 GLY A O 1
ATOM 592 N N . PHE A 1 78 ? -14.879 -30.192 49.725 1.00 35.47 78 PHE A N 1
ATOM 593 C CA . PHE A 1 78 ? -15.909 -30.548 50.720 1.00 35.47 78 PHE A CA 1
ATOM 594 C C . PHE A 1 78 ? -17.084 -31.517 50.382 1.00 35.47 78 PHE A C 1
ATOM 596 O O . PHE A 1 78 ? -17.868 -31.292 49.469 1.00 35.47 78 PHE A O 1
ATOM 603 N N . LEU A 1 79 ? -17.289 -32.458 51.325 1.00 37.72 79 LEU A N 1
ATOM 604 C CA . LEU A 1 79 ? -18.492 -33.249 51.681 1.00 37.72 79 LEU A CA 1
ATOM 605 C C . LEU A 1 79 ? -18.968 -34.379 50.754 1.00 37.72 79 LEU A C 1
ATOM 607 O O . LEU A 1 79 ? -19.621 -34.156 49.742 1.00 37.72 79 LEU A O 1
ATOM 611 N N . SER A 1 80 ? -18.841 -35.620 51.238 1.00 33.38 80 SER A N 1
ATOM 612 C CA . SER A 1 80 ? -19.969 -36.419 51.770 1.00 33.38 80 SER A CA 1
ATOM 613 C C . SER A 1 80 ? -19.546 -37.882 52.004 1.00 33.38 80 SER A C 1
ATOM 615 O O . SER A 1 80 ? -18.851 -38.480 51.188 1.00 33.38 80 SER A O 1
ATOM 617 N N . GLY A 1 81 ? -19.953 -38.467 53.141 1.00 34.72 81 GLY A N 1
ATOM 618 C CA . GLY A 1 81 ? -20.102 -39.930 53.259 1.00 34.72 81 GLY A CA 1
ATOM 619 C C . GLY A 1 81 ? -21.258 -40.426 52.365 1.00 34.72 81 GLY A C 1
ATOM 620 O O . GLY A 1 81 ? -21.869 -39.588 51.704 1.00 34.72 81 GLY A O 1
ATOM 621 N N . PRO A 1 82 ? -21.658 -41.718 52.367 1.00 49.38 82 PRO A N 1
ATOM 622 C CA . PRO A 1 82 ? -21.625 -42.621 53.522 1.00 49.38 82 PRO A CA 1
ATOM 623 C C . PRO A 1 82 ? -21.314 -44.107 53.189 1.00 49.38 82 PRO A C 1
ATOM 625 O O . PRO A 1 82 ? -21.074 -44.486 52.048 1.00 49.38 82 PRO A O 1
ATOM 628 N N . SER A 1 83 ? -21.454 -44.944 54.225 1.00 34.53 83 SER A N 1
ATOM 629 C CA . SER A 1 83 ? -22.072 -46.288 54.228 1.00 34.53 83 SER A CA 1
ATOM 630 C C . SER A 1 83 ? -21.190 -47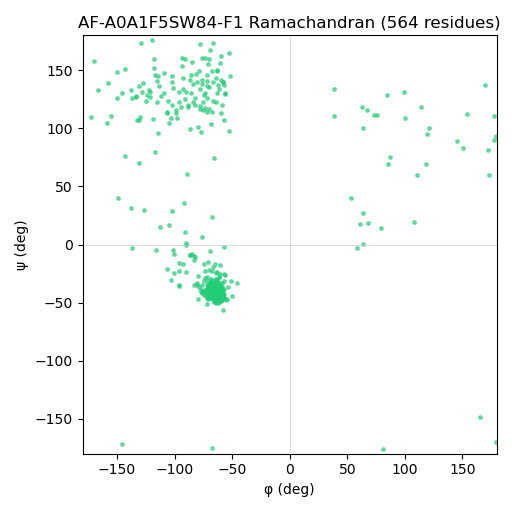.520 54.496 1.00 34.53 83 SER A C 1
ATOM 632 O O . SER A 1 83 ? -20.274 -47.871 53.760 1.00 34.53 83 SER A O 1
ATOM 634 N N . ASN A 1 84 ? -21.568 -48.179 55.600 1.00 42.84 84 ASN A N 1
ATOM 635 C CA . ASN A 1 84 ? -21.354 -49.584 55.962 1.00 42.84 84 ASN A CA 1
ATOM 636 C C . ASN A 1 84 ? -21.825 -50.550 54.853 1.00 42.84 84 ASN A C 1
ATOM 638 O O . ASN A 1 84 ? -22.645 -50.166 54.019 1.00 42.84 84 ASN A O 1
ATOM 642 N N . PRO A 1 85 ? -21.418 -51.834 54.915 1.00 46.09 85 PRO A N 1
ATOM 643 C CA . PRO A 1 85 ? -22.281 -52.855 55.549 1.00 46.09 85 PRO A CA 1
ATOM 644 C C . PRO A 1 85 ? -21.538 -53.670 56.637 1.00 46.09 85 PRO A C 1
ATOM 646 O O . PRO A 1 85 ? -20.339 -53.896 56.542 1.00 46.09 85 PRO A O 1
ATOM 649 N N . SER A 1 86 ? -22.172 -53.969 57.781 1.00 32.78 86 SER A N 1
ATOM 650 C CA . SER A 1 86 ? -22.919 -55.222 58.062 1.00 32.78 86 SER A CA 1
ATOM 651 C C . SER A 1 86 ? -22.016 -56.469 58.042 1.00 32.78 86 SER A C 1
ATOM 653 O O . SER A 1 86 ? -21.565 -56.882 56.986 1.00 32.78 86 SER A O 1
ATOM 655 N N . ALA A 1 87 ? -21.592 -56.987 59.198 1.00 34.16 87 ALA A N 1
ATOM 656 C CA . ALA A 1 87 ? -22.284 -57.967 60.059 1.00 34.16 87 ALA A CA 1
ATOM 657 C C . ALA A 1 87 ? -22.074 -59.439 59.639 1.00 34.16 87 ALA A C 1
ATOM 659 O O . ALA A 1 87 ? -22.296 -59.823 58.498 1.00 34.16 87 ALA A O 1
ATOM 660 N N . GLY A 1 88 ? -21.666 -60.244 60.625 1.00 31.44 88 GLY A N 1
ATOM 661 C CA . GLY A 1 88 ? -21.383 -61.681 60.561 1.00 31.44 88 GLY A CA 1
ATOM 662 C C . GLY A 1 88 ? -20.214 -61.971 61.511 1.00 31.44 88 GLY A C 1
ATOM 663 O O . GLY A 1 88 ? -19.068 -61.782 61.142 1.00 31.44 88 GLY A O 1
ATOM 664 N N . GLY A 1 89 ? -20.385 -62.277 62.796 1.00 32.94 89 GLY A N 1
ATOM 665 C CA . GLY A 1 89 ? -21.439 -63.073 63.406 1.00 32.94 89 GLY A CA 1
ATOM 666 C C . GLY A 1 89 ? -21.036 -64.544 63.361 1.00 32.94 89 GLY A C 1
ATOM 667 O O . GLY A 1 89 ? -21.561 -65.268 62.533 1.00 32.94 89 GLY A O 1
ATOM 668 N N . LEU A 1 90 ? -20.112 -64.974 64.229 1.00 34.94 90 LEU A N 1
ATOM 669 C CA . LEU A 1 90 ? -19.968 -66.379 64.616 1.00 34.94 90 LEU A CA 1
ATOM 670 C C . LEU A 1 90 ? -19.434 -66.473 66.049 1.00 34.94 90 LEU A C 1
ATOM 672 O O . LEU A 1 90 ? -18.460 -65.841 66.451 1.00 34.94 90 LEU A O 1
ATOM 676 N N . THR A 1 91 ? -20.193 -67.225 66.823 1.00 37.53 91 THR A N 1
ATOM 677 C CA . THR A 1 91 ? -20.188 -67.358 68.270 1.00 37.53 91 THR A CA 1
ATOM 678 C C . THR A 1 91 ? -19.176 -68.381 68.772 1.00 37.53 91 THR A C 1
ATOM 680 O O . THR A 1 91 ? -19.088 -69.476 68.229 1.00 37.53 91 THR A O 1
ATOM 683 N N . GLY A 1 92 ? -18.601 -68.088 69.941 1.00 35.06 92 GLY A N 1
ATOM 684 C CA . GLY A 1 92 ? -18.497 -69.064 71.025 1.00 35.06 92 GLY A CA 1
ATOM 685 C C . GLY A 1 92 ? -17.155 -69.772 71.193 1.00 35.06 92 GLY A C 1
ATOM 686 O O . GLY A 1 92 ? -16.864 -70.742 70.508 1.00 35.06 92 GLY A O 1
ATOM 687 N N . LYS A 1 93 ? -16.441 -69.426 72.267 1.00 34.72 93 LYS A N 1
ATOM 688 C CA . LYS A 1 93 ? -16.405 -70.264 73.477 1.00 34.72 93 LYS A CA 1
ATOM 689 C C . LYS A 1 93 ? -15.796 -69.482 74.641 1.00 34.72 93 LYS A C 1
ATOM 691 O O . LYS A 1 93 ? -14.797 -68.789 74.502 1.00 34.72 93 LYS A O 1
ATOM 696 N N . LYS A 1 94 ? -16.497 -69.567 75.771 1.00 47.53 94 LYS A N 1
ATOM 697 C CA . LYS A 1 94 ? -16.127 -69.035 77.082 1.00 47.53 94 LYS A CA 1
ATOM 698 C C . LYS A 1 94 ? -14.832 -69.692 77.545 1.00 47.53 94 LYS A C 1
ATOM 700 O O . LYS A 1 94 ? -14.802 -70.915 77.573 1.00 47.53 94 LYS A O 1
ATOM 705 N N . GLU A 1 95 ? -13.882 -68.914 78.052 1.00 35.34 95 GLU A N 1
ATOM 706 C CA . GLU A 1 95 ? -13.017 -69.378 79.137 1.00 35.34 95 GLU A CA 1
ATOM 707 C C . GLU A 1 95 ? -12.552 -68.220 80.040 1.00 35.34 95 GLU A C 1
ATOM 709 O O . GLU A 1 95 ? -12.522 -67.058 79.651 1.00 35.34 95 GLU A O 1
ATOM 714 N N . LYS A 1 96 ? -12.371 -68.588 81.307 1.00 40.22 96 LYS A N 1
ATOM 715 C CA . LYS A 1 96 ? -12.420 -67.839 82.577 1.00 40.22 96 LYS A CA 1
ATO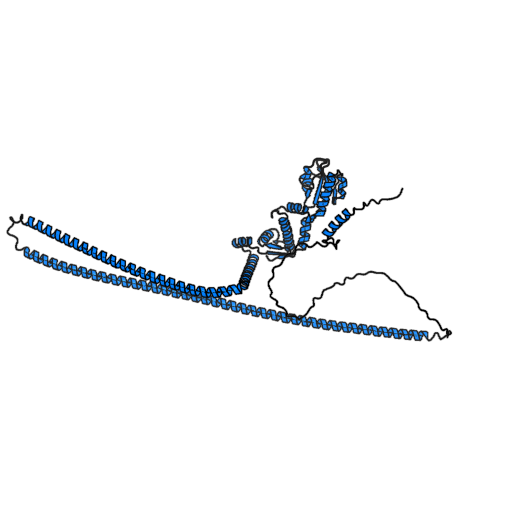M 716 C C . LYS A 1 96 ? -11.427 -66.663 82.733 1.00 40.22 96 LYS A C 1
ATOM 718 O O . LYS A 1 96 ? -10.409 -66.621 82.050 1.00 40.22 96 LYS A O 1
ATOM 723 N N . PRO A 1 97 ? -11.667 -65.744 83.697 1.00 45.81 97 PRO A N 1
ATOM 724 C CA . PRO A 1 97 ? -10.784 -64.613 83.951 1.00 45.81 97 PRO A CA 1
ATOM 725 C C . PRO A 1 97 ? -9.557 -65.070 84.747 1.00 45.81 97 PRO A C 1
ATOM 727 O O . PRO A 1 97 ? -9.674 -65.503 85.893 1.00 45.81 97 PRO A O 1
ATOM 730 N N . VAL A 1 98 ? -8.372 -64.944 84.153 1.00 39.91 98 VAL A N 1
ATOM 731 C CA . VAL A 1 98 ? -7.106 -65.111 84.871 1.00 39.91 98 VAL A CA 1
ATOM 732 C C . VAL A 1 98 ? -6.584 -63.721 85.219 1.00 39.91 98 VAL A C 1
ATOM 734 O O . VAL A 1 98 ? -6.255 -62.917 84.351 1.00 39.91 98 VAL A O 1
ATOM 737 N N . ARG A 1 99 ? -6.550 -63.426 86.522 1.00 51.62 99 ARG A N 1
ATOM 738 C CA . ARG A 1 99 ? -5.777 -62.319 87.087 1.00 51.62 99 ARG A CA 1
ATOM 739 C C . ARG A 1 99 ? -4.301 -62.552 86.755 1.00 51.62 99 ARG A C 1
ATOM 741 O O . ARG A 1 99 ? -3.704 -63.465 87.314 1.00 51.62 99 ARG A O 1
ATOM 748 N N . THR A 1 100 ? -3.709 -61.705 85.918 1.00 45.41 100 THR A N 1
ATOM 749 C CA . THR A 1 100 ? -2.249 -61.592 85.793 1.00 45.41 100 THR A CA 1
ATOM 750 C C . THR A 1 100 ? -1.826 -60.129 85.862 1.00 45.41 100 THR A C 1
ATOM 752 O O . THR A 1 100 ? -2.083 -59.337 84.962 1.00 45.41 100 THR A O 1
ATOM 755 N N . ASN A 1 101 ? -1.230 -59.806 87.006 1.00 46.81 101 ASN A N 1
ATOM 756 C CA . ASN A 1 101 ? -0.118 -58.894 87.253 1.00 46.81 101 ASN A CA 1
ATOM 757 C C . ASN A 1 101 ? -0.041 -57.585 86.448 1.00 46.81 101 ASN A C 1
ATOM 759 O O . ASN A 1 101 ? 0.362 -57.524 85.290 1.00 46.81 101 ASN A O 1
ATOM 763 N N . PHE A 1 102 ? -0.268 -56.500 87.186 1.00 47.72 102 PHE A N 1
ATOM 764 C CA . PHE A 1 102 ? -0.074 -55.092 86.830 1.00 47.72 102 PHE A CA 1
ATOM 765 C C . PHE A 1 102 ? 1.371 -54.727 86.394 1.00 47.72 102 PHE A C 1
ATOM 767 O O . PHE A 1 102 ? 1.615 -53.589 86.022 1.00 47.72 102 PHE A O 1
ATOM 774 N N . LEU A 1 103 ? 2.320 -55.674 86.410 1.00 52.94 103 LEU A N 1
ATOM 775 C CA . LEU A 1 103 ? 3.740 -55.485 86.069 1.00 52.94 103 LEU A CA 1
ATOM 776 C C . LEU A 1 103 ? 4.105 -55.860 84.615 1.00 52.94 103 LEU A C 1
ATOM 778 O O . LEU A 1 103 ? 5.144 -55.422 84.126 1.00 52.94 103 LEU A O 1
ATOM 782 N N . ASP A 1 104 ? 3.259 -56.604 83.889 1.00 50.28 104 ASP A N 1
ATOM 783 C CA . ASP A 1 104 ? 3.559 -57.038 82.507 1.00 50.28 104 ASP A CA 1
ATOM 784 C C . ASP A 1 104 ? 3.021 -56.079 81.427 1.00 50.28 104 ASP A C 1
ATOM 786 O O . ASP A 1 104 ? 3.484 -56.075 80.283 1.00 50.28 104 ASP A O 1
ATOM 790 N N . ASN A 1 105 ? 2.085 -55.198 81.792 1.00 56.59 105 ASN A N 1
ATOM 791 C CA . ASN A 1 105 ? 1.485 -54.224 80.874 1.00 56.59 105 ASN A CA 1
ATOM 792 C C . ASN A 1 105 ? 2.445 -53.066 80.536 1.00 56.59 105 ASN A C 1
ATOM 794 O O . ASN A 1 105 ? 2.403 -52.517 79.434 1.00 56.59 105 ASN A O 1
ATOM 798 N N . ASP A 1 106 ? 3.351 -52.725 81.455 1.00 60.12 106 ASP A N 1
ATOM 799 C CA . ASP A 1 106 ? 4.355 -51.680 81.234 1.00 60.12 106 ASP A CA 1
ATOM 800 C C . ASP A 1 106 ? 5.501 -52.162 80.336 1.00 60.12 106 ASP A C 1
ATOM 802 O O . ASP A 1 106 ? 5.933 -51.423 79.450 1.00 60.12 106 ASP A O 1
ATOM 806 N N . ARG A 1 107 ? 5.896 -53.440 80.441 1.00 59.66 107 ARG A N 1
ATOM 807 C CA . ARG A 1 107 ? 6.863 -54.068 79.520 1.00 59.66 107 ARG A CA 1
ATOM 808 C C . ARG A 1 107 ? 6.325 -54.169 78.092 1.00 59.66 107 ARG A C 1
ATOM 810 O O . ARG A 1 107 ? 7.062 -53.934 77.136 1.00 59.66 107 ARG A O 1
ATOM 817 N N . LEU A 1 108 ? 5.031 -54.457 77.932 1.00 64.75 108 LEU A N 1
ATOM 818 C CA . LEU A 1 108 ? 4.377 -54.488 76.621 1.00 64.75 108 LEU A CA 1
ATOM 819 C C . LEU A 1 108 ? 4.275 -53.082 76.001 1.00 64.75 108 LEU A C 1
ATOM 821 O O . LEU A 1 108 ? 4.538 -52.906 74.811 1.00 64.75 108 LEU A O 1
ATOM 825 N N . LYS A 1 109 ? 3.959 -52.057 76.803 1.00 69.75 109 LYS A N 1
ATOM 826 C CA . LYS A 1 109 ? 3.955 -50.654 76.353 1.00 69.75 109 LYS A CA 1
ATOM 827 C C . LYS A 1 109 ? 5.352 -50.156 75.983 1.00 69.75 109 LYS A C 1
ATOM 829 O O . LYS A 1 109 ? 5.480 -49.424 75.001 1.00 69.75 109 LYS A O 1
ATOM 834 N N . GLU A 1 110 ? 6.392 -50.558 76.711 1.00 72.12 110 GLU A N 1
ATOM 835 C CA . GLU A 1 110 ? 7.783 -50.270 76.342 1.00 72.12 110 GLU A CA 1
ATOM 836 C C . GLU A 1 110 ? 8.192 -50.955 75.037 1.00 72.12 110 GLU A C 1
ATOM 838 O O . GLU A 1 110 ? 8.800 -50.311 74.183 1.00 72.12 110 GLU A O 1
ATOM 843 N N . ALA A 1 111 ? 7.814 -52.220 74.834 1.00 73.12 111 ALA A N 1
ATOM 844 C CA . ALA A 1 111 ? 8.082 -52.931 73.585 1.00 73.12 111 ALA A CA 1
ATOM 845 C C . ALA A 1 111 ? 7.402 -52.246 72.384 1.00 73.12 111 ALA A C 1
ATOM 847 O O . ALA A 1 111 ? 8.037 -52.036 71.350 1.00 73.12 111 ALA A O 1
ATOM 848 N N . ILE A 1 112 ? 6.150 -51.803 72.542 1.00 73.81 112 ILE A N 1
ATOM 849 C CA . ILE A 1 112 ? 5.418 -51.049 71.511 1.00 73.81 112 ILE A CA 1
ATOM 850 C C . ILE A 1 112 ? 6.068 -49.680 71.255 1.00 73.81 112 ILE A C 1
ATOM 852 O O . ILE A 1 112 ? 6.170 -49.261 70.101 1.00 73.81 112 ILE A O 1
ATOM 856 N N . ARG A 1 113 ? 6.550 -48.984 72.297 1.00 74.12 113 ARG A N 1
ATOM 857 C CA . ARG A 1 113 ? 7.277 -47.711 72.143 1.00 74.12 113 ARG A CA 1
ATOM 858 C C . ARG A 1 113 ? 8.592 -47.891 71.388 1.00 74.12 113 ARG A C 1
ATOM 860 O O . ARG A 1 113 ? 8.833 -47.137 70.452 1.00 74.12 113 ARG A O 1
ATOM 867 N N . ARG A 1 114 ? 9.382 -48.921 71.709 1.00 76.75 114 ARG A N 1
ATOM 868 C CA . ARG A 1 114 ? 10.623 -49.245 70.979 1.00 76.75 114 ARG A CA 1
ATOM 869 C C . ARG A 1 114 ? 10.347 -49.576 69.514 1.00 76.75 114 ARG A C 1
ATOM 871 O O . ARG A 1 114 ? 11.010 -49.045 68.632 1.00 76.75 114 ARG A O 1
ATOM 878 N N . GLN A 1 115 ? 9.303 -50.356 69.240 1.00 76.56 115 GLN A N 1
ATOM 879 C CA . GLN A 1 115 ? 8.915 -50.700 67.872 1.00 76.56 115 GLN A CA 1
ATOM 880 C C . GLN A 1 115 ? 8.391 -49.481 67.085 1.00 76.56 115 GLN A C 1
ATOM 882 O O . GLN A 1 115 ? 8.612 -49.359 65.878 1.00 76.56 115 GLN A O 1
ATOM 887 N N . ALA A 1 116 ? 7.711 -48.548 67.757 1.00 78.19 116 ALA A N 1
ATOM 888 C CA . ALA A 1 116 ? 7.274 -47.286 67.165 1.00 78.19 116 ALA A CA 1
ATOM 889 C C . ALA A 1 116 ? 8.450 -46.330 66.895 1.00 78.19 116 ALA A C 1
ATOM 891 O O . ALA A 1 116 ? 8.460 -45.656 65.863 1.00 78.19 116 ALA A O 1
ATOM 892 N N . GLU A 1 117 ? 9.445 -46.283 67.782 1.00 79.75 117 GLU A N 1
ATOM 893 C CA . GLU A 1 117 ? 10.679 -45.513 67.592 1.00 79.75 117 GLU A CA 1
ATOM 894 C C . GLU A 1 117 ? 11.540 -46.075 66.457 1.00 79.75 117 GLU A C 1
ATOM 896 O O . GLU A 1 117 ? 12.008 -45.305 65.619 1.00 79.75 117 GLU A O 1
ATOM 901 N N . GLU A 1 118 ? 11.670 -47.398 66.338 1.00 76.38 118 GLU A N 1
ATOM 902 C CA . GLU A 1 118 ? 12.346 -48.033 65.199 1.00 76.38 118 GLU A CA 1
ATOM 903 C C . GLU A 1 118 ? 11.650 -47.720 63.873 1.00 76.38 118 GLU A C 1
ATOM 905 O O . GLU A 1 118 ? 12.302 -47.325 62.907 1.00 76.38 118 GLU A O 1
ATOM 910 N N . ARG A 1 119 ? 10.313 -47.788 63.822 1.00 75.69 119 ARG A N 1
ATOM 911 C CA . ARG A 1 119 ? 9.554 -47.394 62.622 1.00 75.69 119 ARG A CA 1
ATOM 912 C C . ARG A 1 119 ? 9.741 -45.919 62.265 1.00 75.69 119 ARG A C 1
ATOM 914 O O . ARG A 1 119 ? 9.744 -45.585 61.081 1.00 75.69 119 ARG A O 1
ATOM 921 N N . ARG A 1 120 ? 9.898 -45.033 63.256 1.00 78.31 120 ARG A N 1
ATOM 922 C CA . ARG A 1 120 ? 10.209 -43.613 63.015 1.00 78.31 120 ARG A CA 1
ATOM 923 C C . ARG A 1 120 ? 11.613 -43.443 62.443 1.00 78.31 120 ARG A C 1
ATOM 925 O O . ARG A 1 120 ? 11.739 -42.757 61.436 1.00 78.31 120 ARG A O 1
ATOM 932 N N . ARG A 1 121 ? 12.617 -44.129 63.000 1.00 82.62 121 ARG A N 1
ATOM 933 C CA . ARG A 1 121 ? 13.999 -44.106 62.488 1.00 82.62 121 ARG A CA 1
ATOM 934 C C . ARG A 1 121 ? 14.091 -44.627 61.054 1.00 82.62 121 ARG A C 1
ATOM 936 O O . ARG A 1 121 ? 14.667 -43.954 60.211 1.00 82.62 121 ARG A O 1
ATOM 943 N N . ILE A 1 122 ? 13.438 -45.749 60.748 1.00 81.06 122 ILE A N 1
ATOM 944 C CA . ILE A 1 122 ? 13.399 -46.314 59.387 1.00 81.06 122 ILE A CA 1
ATOM 945 C C . ILE A 1 122 ? 12.748 -45.330 58.404 1.00 81.06 122 ILE A C 1
ATOM 947 O O . ILE A 1 122 ? 13.276 -45.087 57.322 1.00 81.06 122 ILE A O 1
ATOM 951 N N . LYS A 1 123 ? 11.626 -44.710 58.791 1.00 82.56 123 LYS A N 1
ATOM 952 C CA . LYS A 1 123 ? 10.923 -43.729 57.950 1.00 82.56 123 LYS A CA 1
ATOM 953 C C . LYS A 1 123 ? 11.735 -42.445 57.739 1.00 82.56 123 LYS A C 1
ATOM 955 O O . LYS A 1 123 ? 11.629 -41.808 56.692 1.00 82.56 123 LYS A O 1
ATOM 960 N N . GLU A 1 124 ? 12.524 -42.047 58.728 1.00 81.69 124 GLU A N 1
ATOM 961 C CA . GLU A 1 124 ? 13.393 -40.872 58.662 1.00 81.69 124 GLU A CA 1
ATOM 962 C C . GLU A 1 124 ? 14.641 -41.134 57.806 1.00 81.69 124 GLU A C 1
ATOM 964 O O . GLU A 1 124 ? 14.979 -40.312 56.953 1.00 81.69 124 GLU A O 1
ATOM 969 N N . GLU A 1 125 ? 15.245 -42.319 57.914 1.00 82.12 125 GLU A N 1
ATOM 970 C CA . GLU A 1 125 ? 16.306 -42.772 57.007 1.00 82.12 125 GLU A CA 1
ATOM 971 C C . GLU A 1 125 ? 15.824 -42.891 55.556 1.00 82.12 125 GLU A C 1
ATOM 973 O O . GLU A 1 125 ? 16.535 -42.501 54.628 1.00 82.12 125 GLU A O 1
ATOM 978 N N . GLU A 1 126 ? 14.605 -43.388 55.333 1.00 82.62 126 GLU A N 1
ATOM 979 C CA . GLU A 1 126 ? 14.018 -43.493 53.997 1.00 82.62 126 GLU A CA 1
ATOM 980 C C . GLU A 1 126 ? 13.789 -42.109 53.369 1.00 82.62 126 GLU A C 1
ATOM 982 O O . GLU A 1 126 ? 14.138 -41.895 52.205 1.00 82.62 126 GLU A O 1
ATOM 987 N N . ARG A 1 127 ? 13.318 -41.131 54.157 1.00 83.19 127 ARG A N 1
ATOM 988 C CA . ARG A 1 127 ? 13.224 -39.725 53.728 1.00 83.19 127 ARG A CA 1
ATOM 989 C C . ARG A 1 127 ? 14.589 -39.133 53.389 1.00 83.19 127 ARG A C 1
ATOM 991 O O . ARG A 1 127 ? 14.720 -38.474 52.362 1.00 83.19 127 ARG A O 1
ATOM 998 N N . GLN A 1 128 ? 15.621 -39.393 54.194 1.00 83.00 128 GLN A N 1
ATOM 999 C CA . GLN A 1 128 ? 16.971 -38.920 53.875 1.00 83.00 128 GLN A CA 1
ATOM 1000 C C . GLN A 1 128 ? 17.536 -39.564 52.603 1.00 83.00 128 GLN A C 1
ATOM 1002 O O . GLN A 1 128 ? 18.214 -38.894 51.825 1.00 83.00 128 GLN A O 1
ATOM 1007 N N . ARG A 1 129 ? 17.243 -40.844 52.347 1.00 84.56 129 ARG A N 1
ATOM 1008 C CA . ARG A 1 129 ? 17.627 -41.510 51.092 1.00 84.56 129 ARG A CA 1
ATOM 1009 C C . ARG A 1 129 ? 16.894 -40.926 49.886 1.00 84.56 129 ARG A C 1
ATOM 1011 O O . ARG A 1 129 ? 17.511 -40.791 48.834 1.00 84.56 129 ARG A O 1
ATOM 1018 N N . GLN A 1 130 ? 15.617 -40.569 50.028 1.00 82.56 130 GLN A N 1
ATOM 1019 C CA . GLN A 1 130 ? 14.855 -39.899 48.969 1.00 82.56 130 GLN A CA 1
ATOM 1020 C C . GLN A 1 130 ? 15.423 -38.511 48.661 1.00 82.56 130 GLN A C 1
ATOM 1022 O O . GLN A 1 130 ? 15.692 -38.225 47.499 1.00 82.56 130 GLN A O 1
ATOM 1027 N N . LEU A 1 131 ? 15.721 -37.708 49.687 1.00 85.69 131 LEU A N 1
ATOM 1028 C CA . LEU A 1 131 ? 16.339 -36.389 49.512 1.00 85.69 131 LEU A CA 1
ATOM 1029 C C . LEU A 1 131 ? 17.716 -36.479 48.840 1.00 85.69 131 LEU A C 1
ATOM 1031 O O . LEU A 1 131 ? 17.998 -35.722 47.918 1.00 85.69 131 LEU A O 1
ATOM 1035 N N . LYS A 1 132 ? 18.556 -37.447 49.236 1.00 87.38 132 LYS A N 1
ATOM 1036 C CA . LYS A 1 132 ? 19.858 -37.676 48.584 1.00 87.38 132 LYS A CA 1
ATOM 1037 C C . LYS A 1 132 ? 19.715 -38.102 47.122 1.00 87.38 132 LYS A C 1
ATOM 1039 O O . LYS A 1 132 ? 20.507 -37.667 46.296 1.00 87.38 132 LYS A O 1
ATOM 1044 N N . LYS A 1 133 ? 18.719 -38.931 46.787 1.00 87.38 133 LYS A N 1
ATOM 1045 C CA . LYS A 1 133 ? 18.440 -39.313 45.392 1.00 87.38 133 LYS A CA 1
ATOM 1046 C C . LYS A 1 133 ? 17.972 -38.120 44.561 1.00 87.38 133 LYS A C 1
ATOM 1048 O O . LYS A 1 133 ? 18.491 -37.924 43.471 1.00 87.38 133 LYS A O 1
ATOM 1053 N N . GLU A 1 134 ? 17.060 -37.313 45.096 1.00 86.00 134 GLU A N 1
ATOM 1054 C CA . GLU A 1 134 ? 16.554 -36.114 44.420 1.00 86.00 134 GLU A CA 1
ATOM 1055 C C . GLU A 1 134 ? 17.668 -35.082 44.185 1.00 86.00 134 GLU A C 1
ATOM 1057 O O . GLU A 1 134 ? 17.717 -34.438 43.140 1.00 86.00 134 GLU A O 1
ATOM 1062 N N . GLN A 1 135 ? 18.597 -34.949 45.134 1.00 83.62 135 GLN A N 1
ATOM 1063 C CA . GLN A 1 135 ? 19.736 -34.044 45.007 1.00 83.62 135 GLN A CA 1
ATOM 1064 C C . GLN A 1 135 ? 20.725 -34.514 43.929 1.00 83.62 135 GLN A C 1
ATOM 1066 O O . GLN A 1 135 ? 21.125 -33.718 43.088 1.00 83.62 135 GLN A O 1
ATOM 1071 N N . VAL A 1 136 ? 21.030 -35.816 43.873 1.00 89.19 136 VAL A N 1
ATOM 1072 C CA . VAL A 1 136 ? 21.869 -36.394 42.806 1.00 89.19 136 VAL A CA 1
ATOM 1073 C C . VAL A 1 136 ? 21.208 -36.261 41.429 1.00 89.19 136 VAL A C 1
ATOM 1075 O O . VAL A 1 136 ? 21.894 -35.990 40.448 1.00 89.19 136 VAL A O 1
ATOM 1078 N N . GLU A 1 137 ? 19.888 -36.425 41.336 1.00 85.50 137 GLU A N 1
ATOM 1079 C CA . GLU A 1 137 ? 19.145 -36.257 40.081 1.00 85.50 137 GLU A CA 1
ATOM 1080 C C . GLU A 1 137 ? 19.154 -34.795 39.604 1.00 85.50 137 GLU A C 1
ATOM 1082 O O . GLU A 1 137 ? 19.376 -34.532 38.421 1.00 85.50 137 GLU A O 1
ATOM 1087 N N . LYS A 1 138 ? 19.011 -33.834 40.527 1.00 85.75 138 LYS A N 1
ATOM 1088 C CA . LYS A 1 138 ? 19.152 -32.398 40.236 1.00 85.75 138 LYS A CA 1
ATOM 1089 C C . LYS A 1 138 ? 20.557 -32.042 39.750 1.00 85.75 138 LYS A C 1
ATOM 1091 O O . LYS A 1 138 ? 20.679 -31.356 38.739 1.00 85.75 138 LYS A O 1
ATOM 1096 N N . ASP A 1 139 ? 21.597 -32.559 40.401 1.00 87.75 139 ASP A N 1
ATOM 1097 C CA . ASP A 1 139 ? 22.986 -32.310 40.001 1.00 87.75 139 ASP A CA 1
ATOM 1098 C C . ASP A 1 139 ? 23.298 -32.912 38.616 1.00 87.75 139 ASP A C 1
ATOM 1100 O O . ASP A 1 139 ? 24.008 -32.305 37.811 1.00 87.75 139 ASP A O 1
ATOM 1104 N N . GLN A 1 140 ? 22.737 -34.086 38.298 1.00 86.88 140 GLN A N 1
ATOM 1105 C CA . GLN A 1 140 ? 22.869 -34.708 36.974 1.00 86.88 140 GLN A CA 1
ATOM 1106 C C . GLN A 1 140 ? 22.147 -33.915 35.881 1.00 86.88 140 GLN A C 1
ATOM 1108 O O . GLN A 1 140 ? 22.698 -33.741 34.791 1.00 86.88 140 GLN A O 1
ATOM 1113 N N . LEU A 1 141 ? 20.945 -33.407 36.165 1.00 85.56 141 LEU A N 1
ATOM 1114 C CA . LEU A 1 141 ? 20.208 -32.543 35.242 1.00 85.56 141 LEU A CA 1
ATOM 1115 C C . LEU A 1 141 ? 20.953 -31.227 34.996 1.00 85.56 141 LEU A C 1
ATOM 1117 O O . LEU A 1 141 ? 21.102 -30.824 33.846 1.00 85.56 141 LEU A O 1
ATOM 1121 N N . GLU A 1 142 ? 21.503 -30.601 36.039 1.00 87.38 142 GLU A N 1
ATOM 1122 C CA . GLU A 1 142 ? 22.273 -29.361 35.895 1.00 87.38 142 GLU A CA 1
ATOM 1123 C C . GLU A 1 142 ? 23.557 -29.577 35.070 1.00 87.38 142 GLU A C 1
ATOM 1125 O O . GLU A 1 142 ? 23.928 -28.740 34.243 1.00 87.38 142 GLU A O 1
ATOM 1130 N N . GLN A 1 143 ? 24.236 -30.717 35.243 1.00 86.06 143 GLN A N 1
ATOM 1131 C CA . GLN A 1 143 ? 25.386 -31.077 34.408 1.00 86.06 143 GLN A CA 1
ATOM 1132 C C . GLN A 1 143 ? 24.989 -31.332 32.948 1.00 86.06 143 GLN A C 1
ATOM 1134 O O . GLN A 1 143 ? 25.706 -30.897 32.043 1.00 86.06 143 GLN A O 1
ATOM 1139 N N . ALA A 1 144 ? 23.853 -31.990 32.705 1.00 87.94 144 ALA A N 1
ATOM 1140 C CA . ALA A 1 144 ? 23.341 -32.221 31.357 1.00 87.94 144 ALA A CA 1
ATOM 1141 C C . ALA A 1 144 ? 22.961 -30.903 30.658 1.00 87.94 144 ALA A C 1
ATOM 1143 O O . ALA A 1 144 ? 23.363 -30.682 29.515 1.00 87.94 144 ALA A O 1
ATOM 1144 N N . GLU A 1 145 ? 22.285 -29.985 31.357 1.00 87.25 145 GLU A N 1
ATOM 1145 C CA . GLU A 1 145 ? 21.941 -28.661 30.825 1.00 87.25 145 GLU A CA 1
ATOM 1146 C C . GLU A 1 145 ? 23.190 -27.835 30.488 1.00 87.25 145 GLU A C 1
ATOM 1148 O O . GLU A 1 145 ? 23.251 -27.208 29.427 1.00 87.25 145 GLU A O 1
ATOM 1153 N N . LYS A 1 146 ? 24.229 -27.871 31.335 1.00 89.38 146 LYS A N 1
ATOM 1154 C CA . LYS A 1 146 ? 25.510 -27.202 31.048 1.00 89.38 146 LYS A CA 1
ATOM 1155 C C . LYS A 1 146 ? 26.178 -27.762 29.790 1.00 89.38 146 LYS A C 1
ATOM 1157 O O . LYS A 1 146 ? 26.662 -26.985 28.967 1.00 89.38 146 LYS A O 1
ATOM 1162 N N . GLN A 1 147 ? 26.156 -29.083 29.598 1.00 87.44 147 GLN A N 1
ATOM 1163 C CA . GLN A 1 147 ? 26.706 -29.718 28.395 1.00 87.44 147 GLN A CA 1
ATOM 1164 C C . GLN A 1 147 ? 25.909 -29.379 27.128 1.00 87.44 147 GLN A C 1
ATOM 1166 O O . GLN A 1 147 ? 26.501 -29.189 26.063 1.00 87.44 147 GLN A O 1
ATOM 1171 N N . GLU A 1 148 ? 24.580 -29.289 27.209 1.00 87.12 148 GLU A N 1
ATOM 1172 C CA . GLU A 1 148 ? 23.759 -28.860 26.072 1.00 87.12 148 GLU A CA 1
ATOM 1173 C C . GLU A 1 148 ? 24.007 -27.393 25.712 1.00 87.12 148 GLU A C 1
ATOM 1175 O O . GLU A 1 148 ? 24.199 -27.072 24.537 1.00 87.12 148 GLU A O 1
ATOM 1180 N N . GLN A 1 149 ? 24.095 -26.506 26.706 1.00 84.88 149 GLN A N 1
ATOM 1181 C CA . GLN A 1 149 ? 24.412 -25.095 26.478 1.00 84.88 149 GLN A CA 1
ATOM 1182 C C . GLN A 1 149 ? 25.796 -24.902 25.846 1.00 84.88 149 GLN A C 1
ATOM 1184 O O . GLN A 1 149 ? 25.964 -24.053 24.967 1.00 84.88 149 GLN A O 1
ATOM 1189 N N . GLU A 1 150 ? 26.788 -25.696 26.251 1.00 89.25 150 GLU A N 1
ATOM 1190 C CA . GLU A 1 150 ? 28.128 -25.654 25.665 1.00 89.25 150 GLU A CA 1
ATOM 1191 C C . GLU A 1 150 ? 28.135 -26.133 24.204 1.00 89.25 150 GLU A C 1
ATOM 1193 O O . GLU A 1 150 ? 28.738 -25.484 23.345 1.00 89.25 150 GLU A O 1
ATOM 1198 N N . LYS A 1 151 ? 27.389 -27.200 23.880 1.00 90.25 151 LYS A N 1
ATOM 1199 C CA . LYS A 1 151 ? 27.206 -27.661 22.491 1.00 90.25 151 LYS A CA 1
ATOM 1200 C C . LYS A 1 151 ? 26.545 -26.595 21.618 1.00 90.25 151 LYS A C 1
ATOM 1202 O O . LYS A 1 151 ? 27.020 -26.348 20.511 1.00 90.25 151 LYS A O 1
ATOM 1207 N N . ILE A 1 152 ? 25.509 -25.926 22.129 1.00 87.12 152 ILE A N 1
ATOM 1208 C CA . ILE A 1 152 ? 24.828 -24.833 21.419 1.00 87.12 152 ILE A CA 1
ATOM 1209 C C . ILE A 1 152 ? 25.802 -23.679 21.150 1.00 87.12 152 ILE A C 1
ATOM 1211 O O . ILE A 1 152 ? 25.863 -23.181 20.026 1.00 87.12 152 ILE A O 1
ATOM 1215 N N . ARG A 1 153 ? 26.621 -23.285 22.137 1.00 90.50 153 ARG A N 1
ATOM 1216 C CA . ARG A 1 153 ? 27.640 -22.235 21.952 1.00 90.50 153 ARG A CA 1
ATOM 1217 C C . ARG A 1 153 ? 28.665 -22.595 20.876 1.00 90.50 153 ARG A C 1
ATOM 1219 O O . ARG A 1 153 ? 28.956 -21.760 20.019 1.00 90.50 153 ARG A O 1
ATOM 1226 N N . LEU A 1 154 ? 29.183 -23.824 20.893 1.00 88.81 154 LEU A N 1
ATOM 1227 C CA . LEU A 1 154 ? 30.143 -24.301 19.891 1.00 88.81 154 LEU A CA 1
ATOM 1228 C C . LEU A 1 154 ? 29.534 -24.332 18.482 1.00 88.81 154 LEU A C 1
ATOM 1230 O O . LEU A 1 154 ? 30.200 -23.990 17.502 1.00 88.81 154 LEU A O 1
ATOM 1234 N N . GLU A 1 155 ? 28.264 -24.711 18.359 1.00 87.56 155 GLU A N 1
ATOM 1235 C CA . GLU A 1 155 ? 27.563 -24.737 17.077 1.00 87.56 155 GLU A CA 1
ATOM 1236 C C . GLU A 1 155 ? 27.279 -23.324 16.542 1.00 87.56 155 GLU A C 1
ATOM 1238 O O . GLU A 1 155 ? 27.536 -23.042 15.367 1.00 87.56 155 GLU A O 1
ATOM 1243 N N . GLU A 1 156 ? 26.867 -22.389 17.402 1.00 86.44 156 GLU A N 1
ATOM 1244 C CA . GLU A 1 156 ? 26.730 -20.975 17.036 1.00 86.44 156 GLU A CA 1
ATOM 1245 C C . GLU A 1 156 ? 28.052 -20.368 16.551 1.00 86.44 156 GLU A C 1
ATOM 1247 O O . GLU A 1 156 ? 28.072 -19.598 15.583 1.00 86.44 156 GLU A O 1
ATOM 1252 N N . GLU A 1 157 ? 29.166 -20.712 17.195 1.00 88.81 157 GLU A N 1
ATOM 1253 C CA . GLU A 1 157 ? 30.489 -20.225 16.817 1.00 88.81 157 GLU A CA 1
ATOM 1254 C C . GLU A 1 157 ? 30.928 -20.768 15.449 1.00 88.81 157 GLU A C 1
ATOM 1256 O O . GLU A 1 157 ? 31.411 -20.006 14.604 1.00 88.81 157 GLU A O 1
ATOM 1261 N N . ARG A 1 158 ? 30.652 -22.048 15.161 1.00 90.75 158 ARG A N 1
ATOM 1262 C CA . ARG A 1 158 ? 30.870 -22.640 13.830 1.00 90.75 158 ARG A CA 1
ATOM 1263 C C . ARG A 1 158 ? 30.055 -21.936 12.750 1.00 90.75 158 ARG A C 1
ATOM 1265 O O . ARG A 1 158 ? 30.612 -21.559 11.717 1.00 90.75 158 ARG A O 1
ATOM 1272 N N . VAL A 1 159 ? 28.775 -21.670 13.007 1.00 88.81 159 VAL A N 1
ATOM 1273 C CA . VAL A 1 159 ? 27.906 -20.936 12.072 1.00 88.81 159 VAL A CA 1
ATOM 1274 C C . VAL A 1 159 ? 28.414 -19.507 11.845 1.00 88.81 159 VAL A C 1
ATOM 1276 O O . VAL A 1 159 ? 28.364 -18.995 10.722 1.00 88.81 159 VAL A O 1
ATOM 1279 N N . ARG A 1 160 ? 28.935 -18.838 12.883 1.00 85.19 160 ARG A N 1
ATOM 1280 C CA . ARG A 1 160 ? 29.555 -17.509 12.739 1.00 85.19 160 ARG A CA 1
ATOM 1281 C C . ARG A 1 160 ? 30.799 -17.561 11.855 1.00 85.19 160 ARG A C 1
ATOM 1283 O O . ARG A 1 160 ? 30.915 -16.730 10.953 1.00 85.19 160 ARG A O 1
ATOM 1290 N N . GLN A 1 161 ? 31.687 -18.533 12.061 1.00 84.62 161 GLN A N 1
ATOM 1291 C CA . GLN A 1 161 ? 32.885 -18.701 11.231 1.00 84.62 161 GLN A CA 1
ATOM 1292 C C . GLN A 1 161 ? 32.539 -19.012 9.770 1.00 84.62 161 GLN A C 1
ATOM 1294 O O . GLN A 1 161 ? 33.147 -18.458 8.854 1.00 84.62 161 GLN A O 1
ATOM 1299 N N . GLU A 1 162 ? 31.528 -19.841 9.527 1.00 85.50 162 GLU A N 1
ATOM 1300 C CA . GLU A 1 162 ? 31.088 -20.178 8.174 1.00 85.50 162 GLU A CA 1
ATOM 1301 C C . GLU A 1 162 ? 30.477 -18.968 7.448 1.00 85.50 162 GLU A C 1
ATOM 1303 O O . GLU A 1 162 ? 30.800 -18.705 6.286 1.00 85.50 162 GLU A O 1
ATOM 1308 N N . LYS A 1 163 ? 29.696 -18.138 8.155 1.00 85.44 163 LYS A N 1
ATOM 1309 C CA . LYS A 1 163 ? 29.195 -16.857 7.624 1.00 85.44 163 LYS A CA 1
ATOM 1310 C C . LYS A 1 163 ? 30.319 -15.881 7.278 1.00 85.44 163 LYS A C 1
ATOM 1312 O O . LYS A 1 163 ? 30.186 -15.132 6.309 1.00 85.44 163 LYS A O 1
ATOM 1317 N N . ILE A 1 164 ? 31.405 -15.857 8.052 1.00 86.38 164 ILE A N 1
ATOM 1318 C CA . ILE A 1 164 ? 32.581 -15.027 7.748 1.00 86.38 164 ILE A CA 1
ATOM 1319 C C . ILE A 1 164 ? 33.250 -15.528 6.463 1.00 86.38 164 ILE A C 1
ATOM 1321 O O . ILE A 1 164 ? 33.430 -14.736 5.539 1.00 86.38 164 ILE A O 1
ATOM 1325 N N . LYS A 1 165 ? 33.490 -16.841 6.341 1.00 88.69 165 LYS A N 1
ATOM 1326 C CA . LYS A 1 165 ? 34.066 -17.447 5.128 1.00 88.69 165 LYS A CA 1
ATOM 1327 C C . LYS A 1 165 ? 33.216 -17.181 3.882 1.00 88.69 165 LYS A C 1
ATOM 1329 O O . LYS A 1 165 ? 33.748 -16.793 2.847 1.00 88.69 165 LYS A O 1
ATOM 1334 N N . GLN A 1 166 ? 31.890 -17.301 3.975 1.00 81.62 166 GLN A N 1
ATOM 1335 C CA . GLN A 1 166 ? 30.995 -16.988 2.852 1.00 81.62 166 GLN A CA 1
ATOM 1336 C C . GLN A 1 166 ? 31.040 -15.506 2.455 1.00 81.62 166 GLN A C 1
ATOM 1338 O O . GLN A 1 166 ? 31.031 -15.183 1.265 1.00 81.62 166 GLN A O 1
ATOM 1343 N N . LYS A 1 167 ? 31.130 -14.589 3.428 1.00 85.19 167 LYS A N 1
ATOM 1344 C CA . LYS A 1 167 ? 31.294 -13.154 3.147 1.00 85.19 167 LYS A CA 1
ATOM 1345 C C . LYS A 1 167 ? 32.629 -12.854 2.466 1.00 85.19 167 LYS A C 1
ATOM 1347 O O . LYS A 1 167 ? 32.662 -12.007 1.576 1.00 85.19 167 LYS A O 1
ATOM 1352 N N . GLU A 1 168 ? 33.709 -13.523 2.857 1.00 86.56 168 GLU A N 1
ATOM 1353 C CA . GLU A 1 168 ? 35.025 -13.368 2.227 1.00 86.56 168 GLU A CA 1
ATOM 1354 C C . GLU A 1 168 ? 35.043 -13.899 0.793 1.00 86.56 168 GLU A C 1
ATOM 1356 O O . GLU A 1 168 ? 35.513 -13.198 -0.104 1.00 86.56 168 GLU A O 1
ATOM 1361 N N . ILE A 1 169 ? 34.441 -15.067 0.548 1.00 85.44 169 ILE A N 1
ATOM 1362 C CA . ILE A 1 169 ? 34.281 -15.624 -0.803 1.00 85.44 169 ILE A CA 1
ATOM 1363 C C . ILE A 1 169 ? 33.464 -14.666 -1.681 1.00 85.44 169 ILE A C 1
ATOM 1365 O O . ILE A 1 169 ? 33.899 -14.310 -2.776 1.00 85.44 169 ILE A O 1
ATOM 1369 N N . GLY A 1 170 ? 32.333 -14.156 -1.177 1.00 84.69 170 GLY A N 1
ATOM 1370 C CA . GLY A 1 170 ? 31.507 -13.193 -1.911 1.00 84.69 170 GLY A CA 1
ATOM 1371 C C . GLY A 1 170 ? 32.235 -11.878 -2.222 1.00 84.69 170 GLY A C 1
ATOM 1372 O O . GLY A 1 170 ? 32.094 -11.331 -3.318 1.00 84.69 170 GLY A O 1
ATOM 1373 N N . ARG A 1 171 ? 33.066 -11.378 -1.294 1.00 85.25 171 ARG A N 1
ATOM 1374 C CA . ARG A 1 171 ? 33.925 -10.204 -1.532 1.00 85.25 171 ARG A CA 1
ATOM 1375 C C . ARG A 1 171 ? 34.988 -10.489 -2.596 1.00 85.25 171 ARG A C 1
ATOM 1377 O O . ARG A 1 171 ? 35.161 -9.668 -3.492 1.00 85.25 171 ARG A O 1
ATOM 1384 N N . ALA A 1 172 ? 35.651 -11.643 -2.544 1.00 84.75 172 ALA A N 1
ATOM 1385 C CA . ALA A 1 172 ? 36.660 -12.034 -3.528 1.00 84.75 172 ALA A CA 1
ATOM 1386 C C . ALA A 1 172 ? 36.071 -12.183 -4.943 1.00 84.75 172 ALA A C 1
ATOM 1388 O O . ALA A 1 172 ? 36.670 -11.731 -5.919 1.00 84.75 172 ALA A O 1
ATOM 1389 N N . GLU A 1 173 ? 34.871 -12.752 -5.074 1.00 86.81 173 GLU A N 1
ATOM 1390 C CA . GLU A 1 173 ? 34.170 -12.840 -6.360 1.00 86.81 173 GLU A CA 1
ATOM 1391 C C . GLU A 1 173 ? 33.754 -11.468 -6.901 1.00 86.81 173 GLU A C 1
ATOM 1393 O O . GLU A 1 173 ? 33.857 -11.219 -8.105 1.00 86.81 173 GLU A O 1
ATOM 1398 N N . ALA A 1 174 ? 33.312 -10.557 -6.029 1.00 83.88 174 ALA A N 1
ATOM 1399 C CA . ALA A 1 174 ? 32.978 -9.191 -6.421 1.00 83.88 174 ALA A CA 1
ATOM 1400 C C . ALA A 1 174 ? 34.210 -8.425 -6.928 1.00 83.88 174 ALA A C 1
ATOM 1402 O O . ALA A 1 174 ? 34.118 -7.740 -7.949 1.00 83.88 174 ALA A O 1
ATOM 1403 N N . VAL A 1 175 ? 35.365 -8.591 -6.271 1.00 88.50 175 VAL A N 1
ATOM 1404 C CA . VAL A 1 175 ? 36.642 -8.019 -6.724 1.00 88.50 175 VAL A CA 1
ATOM 1405 C C . VAL A 1 175 ? 37.038 -8.589 -8.087 1.00 88.50 175 VAL A C 1
ATOM 1407 O O . VAL A 1 175 ? 37.286 -7.812 -9.005 1.00 88.50 175 VAL A O 1
ATOM 1410 N N . LYS A 1 176 ? 36.974 -9.915 -8.282 1.00 89.12 176 LYS A N 1
ATOM 1411 C CA . LYS A 1 176 ? 37.263 -10.543 -9.587 1.00 89.12 176 LYS A CA 1
ATOM 1412 C C . LYS A 1 176 ? 36.355 -10.026 -10.707 1.00 89.12 176 LYS A C 1
ATOM 1414 O O . LYS A 1 176 ? 36.839 -9.683 -11.784 1.00 89.12 176 LYS A O 1
ATOM 1419 N N . LYS A 1 177 ? 35.045 -9.908 -10.456 1.00 85.69 177 LYS A N 1
ATOM 1420 C CA . LYS A 1 177 ? 34.089 -9.350 -11.433 1.00 85.69 177 LYS A CA 1
ATOM 1421 C C . LYS A 1 177 ? 34.374 -7.881 -11.745 1.00 85.69 177 LYS A C 1
ATOM 1423 O O . LYS A 1 177 ? 34.200 -7.445 -12.885 1.00 85.69 177 LYS A O 1
ATOM 1428 N N . TRP A 1 178 ? 34.789 -7.102 -10.748 1.00 87.31 178 TRP A N 1
ATOM 1429 C CA . TRP A 1 178 ? 35.159 -5.703 -10.941 1.00 87.31 178 TRP A CA 1
ATOM 1430 C C . TRP A 1 178 ? 36.440 -5.568 -11.776 1.00 87.31 178 TRP A C 1
ATOM 1432 O O . TRP A 1 178 ? 36.452 -4.796 -12.735 1.00 87.31 178 TRP A O 1
ATOM 1442 N N . GLU A 1 179 ? 37.467 -6.372 -11.495 1.00 87.94 179 GLU A N 1
ATOM 1443 C CA . GLU A 1 179 ? 38.710 -6.425 -12.276 1.00 87.94 179 GLU A CA 1
ATOM 1444 C C . GLU A 1 179 ? 38.467 -6.843 -13.732 1.00 87.94 179 GLU A C 1
ATOM 1446 O O . GLU A 1 179 ? 38.970 -6.204 -14.659 1.00 87.94 179 GLU A O 1
ATOM 1451 N N . GLU A 1 180 ? 37.645 -7.868 -13.963 1.00 84.31 180 GLU A N 1
ATOM 1452 C CA . GLU A 1 180 ? 37.285 -8.318 -15.311 1.00 84.31 180 GLU A CA 1
ATOM 1453 C C . GLU A 1 180 ? 36.545 -7.222 -16.094 1.00 84.31 180 GLU A C 1
ATOM 1455 O O . GLU A 1 180 ? 36.861 -6.941 -17.255 1.00 84.31 180 GLU A O 1
ATOM 1460 N N . LYS A 1 181 ? 35.618 -6.517 -15.434 1.00 86.19 181 LYS A N 1
ATOM 1461 C CA . LYS A 1 181 ? 34.906 -5.375 -16.018 1.00 86.19 181 LYS A CA 1
ATOM 1462 C C . LYS A 1 181 ? 35.847 -4.216 -16.355 1.00 86.19 181 LYS A C 1
ATOM 1464 O O . LYS A 1 181 ? 35.646 -3.548 -17.371 1.00 86.19 181 LYS A O 1
ATOM 1469 N N . MET A 1 182 ? 36.861 -3.965 -15.529 1.00 83.44 182 MET A N 1
ATOM 1470 C CA . MET A 1 182 ? 37.873 -2.942 -15.805 1.00 83.44 182 MET A CA 1
ATOM 1471 C C . MET A 1 182 ? 38.755 -3.330 -16.996 1.00 83.44 182 MET A C 1
ATOM 1473 O O . MET A 1 182 ? 38.932 -2.510 -17.897 1.00 83.44 182 MET A O 1
ATOM 1477 N N . ARG A 1 183 ? 39.186 -4.595 -17.089 1.00 87.12 183 ARG A N 1
ATOM 1478 C CA . ARG A 1 183 ? 39.935 -5.115 -18.248 1.00 87.12 183 ARG A CA 1
ATOM 1479 C C . ARG A 1 183 ? 39.142 -5.031 -19.553 1.00 87.12 183 ARG A C 1
ATOM 1481 O O . ARG A 1 183 ? 39.703 -4.683 -20.589 1.00 87.12 183 ARG A O 1
ATOM 1488 N N . LEU A 1 184 ? 37.837 -5.308 -19.524 1.00 82.62 184 LEU A N 1
ATOM 1489 C CA . LEU A 1 184 ? 36.971 -5.152 -20.700 1.00 82.62 184 LEU A CA 1
ATOM 1490 C C . LEU A 1 184 ? 36.873 -3.689 -21.146 1.00 82.62 184 LEU A C 1
ATOM 1492 O O . LEU A 1 184 ? 37.021 -3.398 -22.331 1.00 82.62 184 LEU A O 1
ATOM 1496 N N . LYS A 1 185 ? 36.707 -2.755 -20.202 1.00 84.75 185 LYS A N 1
ATOM 1497 C CA . LYS A 1 185 ? 36.705 -1.316 -20.507 1.00 84.75 185 LYS A CA 1
ATOM 1498 C C . LYS A 1 185 ? 38.035 -0.836 -21.087 1.00 84.75 185 LYS A C 1
ATOM 1500 O O . LYS A 1 185 ? 38.035 0.044 -21.947 1.00 84.75 185 LYS A O 1
ATOM 1505 N N . GLU A 1 186 ? 39.160 -1.371 -20.620 1.00 85.31 186 GLU A N 1
ATOM 1506 C CA . GLU A 1 186 ? 40.476 -1.065 -21.190 1.00 85.31 186 GLU A CA 1
ATOM 1507 C C . GLU A 1 186 ? 40.613 -1.592 -22.619 1.00 85.31 186 GLU A C 1
ATOM 1509 O O . GLU A 1 186 ? 40.988 -0.821 -23.503 1.00 85.31 186 GLU A O 1
ATOM 1514 N N . ARG A 1 187 ? 40.202 -2.841 -22.880 1.00 84.25 187 ARG A N 1
ATOM 1515 C CA . ARG A 1 187 ? 40.181 -3.408 -24.239 1.00 84.25 187 ARG A CA 1
ATOM 1516 C C . ARG A 1 187 ? 39.301 -2.599 -25.190 1.00 84.25 187 ARG A C 1
ATOM 1518 O O . ARG A 1 187 ? 39.735 -2.293 -26.295 1.00 84.25 187 ARG A O 1
ATOM 1525 N N . GLU A 1 188 ? 38.113 -2.175 -24.758 1.00 82.88 188 GLU A N 1
ATOM 1526 C CA . GLU A 1 188 ? 37.242 -1.314 -25.572 1.00 82.88 188 GLU A CA 1
ATOM 1527 C C . GLU A 1 188 ? 37.877 0.051 -25.874 1.00 82.88 188 GLU A C 1
ATOM 1529 O O . GLU A 1 188 ? 37.732 0.585 -26.978 1.00 82.88 188 GLU A O 1
ATOM 1534 N N . LYS A 1 189 ? 38.574 0.653 -24.900 1.00 84.62 189 LYS A N 1
ATOM 1535 C CA . LYS A 1 189 ? 39.300 1.915 -25.114 1.00 84.62 189 LYS A CA 1
ATOM 1536 C C . LYS A 1 189 ? 40.444 1.730 -26.109 1.00 84.62 189 LYS A C 1
ATOM 1538 O O . LYS A 1 189 ? 40.638 2.594 -26.964 1.00 84.62 189 LYS A O 1
ATOM 1543 N N . GLU A 1 190 ? 41.180 0.628 -26.017 1.00 82.56 190 GLU A N 1
ATOM 1544 C CA . GLU A 1 190 ? 42.280 0.313 -26.928 1.00 82.56 190 GLU A CA 1
ATOM 1545 C C . GLU A 1 190 ? 41.777 0.021 -28.349 1.00 82.56 190 GLU A C 1
ATOM 1547 O O . GLU A 1 190 ? 42.314 0.553 -29.320 1.00 82.56 190 GLU A O 1
ATOM 1552 N N . GLU A 1 191 ? 40.682 -0.724 -28.491 1.00 79.69 191 GLU A N 1
ATOM 1553 C CA . GLU A 1 191 ? 40.051 -0.986 -29.785 1.00 79.69 191 GLU A CA 1
ATOM 1554 C C . GLU A 1 191 ? 39.551 0.311 -30.438 1.00 79.69 191 GLU A C 1
ATOM 1556 O O . GLU A 1 191 ? 39.809 0.559 -31.618 1.00 79.69 191 GLU A O 1
ATOM 1561 N N . LYS A 1 192 ? 38.933 1.212 -29.663 1.00 81.06 192 LYS A N 1
ATOM 1562 C CA . LYS A 1 192 ? 38.549 2.551 -30.143 1.00 81.06 192 LYS A CA 1
ATOM 1563 C C . LYS A 1 192 ? 39.754 3.376 -30.600 1.00 81.06 192 LYS A C 1
ATOM 1565 O O . LYS A 1 192 ? 39.643 4.081 -31.605 1.00 81.06 192 LYS A O 1
ATOM 1570 N N . ARG A 1 193 ? 40.905 3.276 -29.920 1.00 82.62 193 ARG A N 1
ATOM 1571 C CA . ARG A 1 193 ? 42.160 3.914 -30.362 1.00 82.62 193 ARG A CA 1
ATOM 1572 C C . ARG A 1 193 ? 42.646 3.325 -31.686 1.00 82.62 193 ARG A C 1
ATOM 1574 O O . ARG A 1 193 ? 42.866 4.096 -32.615 1.00 82.62 193 ARG A O 1
ATOM 1581 N N . ARG A 1 194 ? 42.681 1.995 -31.827 1.00 80.44 194 ARG A N 1
ATOM 1582 C CA . ARG A 1 194 ? 43.067 1.312 -33.080 1.00 80.44 194 ARG A CA 1
ATOM 1583 C C . ARG A 1 194 ? 42.141 1.661 -34.246 1.00 80.44 194 ARG A C 1
ATOM 1585 O O . ARG A 1 194 ? 42.598 1.899 -35.362 1.00 80.44 194 ARG A O 1
ATOM 1592 N N . ILE A 1 195 ? 40.830 1.733 -34.006 1.00 80.12 195 ILE A N 1
ATOM 1593 C CA . ILE A 1 195 ? 39.851 2.173 -35.011 1.00 80.12 195 ILE A CA 1
ATOM 1594 C C . ILE A 1 195 ? 40.105 3.640 -35.385 1.00 80.12 195 ILE A C 1
ATOM 1596 O O . ILE A 1 195 ? 40.122 3.974 -36.571 1.00 80.12 195 ILE A O 1
ATOM 1600 N N . GLY A 1 196 ? 40.353 4.508 -34.401 1.00 82.06 196 GLY A N 1
ATOM 1601 C CA . GLY A 1 196 ? 40.688 5.916 -34.619 1.00 82.06 196 GLY A CA 1
ATOM 1602 C C . GLY A 1 196 ? 41.966 6.113 -35.441 1.00 82.06 196 GLY A C 1
ATOM 1603 O O . GLY A 1 196 ? 41.968 6.900 -36.388 1.00 82.06 196 GLY A O 1
ATOM 1604 N N . GLU A 1 197 ? 43.026 5.368 -35.135 1.00 83.81 197 GLU A N 1
ATOM 1605 C CA . GLU A 1 197 ? 44.291 5.360 -35.880 1.00 83.81 197 GLU A CA 1
ATOM 1606 C C . GLU A 1 197 ? 44.105 4.848 -37.309 1.00 83.81 197 GLU A C 1
ATOM 1608 O O . GLU A 1 197 ? 44.534 5.505 -38.255 1.00 83.81 197 GLU A O 1
ATOM 1613 N N . ASN A 1 198 ? 43.356 3.760 -37.503 1.00 80.25 198 ASN A N 1
ATOM 1614 C CA . ASN A 1 198 ? 43.029 3.250 -38.836 1.00 80.25 198 ASN A CA 1
ATOM 1615 C C . ASN A 1 198 ? 42.211 4.249 -39.671 1.00 80.25 198 ASN A C 1
ATOM 1617 O O . ASN A 1 198 ? 42.396 4.349 -40.887 1.00 80.25 198 ASN A O 1
ATOM 1621 N N . ILE A 1 199 ? 41.310 5.012 -39.044 1.00 81.00 199 ILE A N 1
ATOM 1622 C CA . ILE A 1 199 ? 40.560 6.081 -39.718 1.00 81.00 199 ILE A CA 1
ATOM 1623 C C . ILE A 1 199 ? 41.490 7.240 -40.094 1.00 81.00 199 ILE A C 1
ATOM 1625 O O . ILE A 1 199 ? 41.378 7.754 -41.210 1.00 81.00 199 ILE A O 1
ATOM 1629 N N . LYS A 1 200 ? 42.408 7.645 -39.206 1.00 82.62 200 LYS A N 1
ATOM 1630 C CA . LYS A 1 200 ? 43.420 8.674 -39.503 1.00 82.62 200 LYS A CA 1
ATOM 1631 C C . LYS A 1 200 ? 44.306 8.243 -40.673 1.00 82.62 200 LYS A C 1
ATOM 1633 O O . LYS A 1 200 ? 44.385 8.975 -41.656 1.00 82.62 200 LYS A O 1
ATOM 1638 N N . LEU A 1 201 ? 44.824 7.016 -40.634 1.00 82.44 201 LEU A N 1
ATOM 1639 C CA . LEU A 1 201 ? 45.649 6.435 -41.693 1.00 82.44 201 LEU A CA 1
ATOM 1640 C C . LEU A 1 201 ? 44.906 6.390 -43.042 1.00 82.44 201 LEU A C 1
ATOM 1642 O O . LEU A 1 201 ? 45.467 6.729 -44.081 1.00 82.44 201 LEU A O 1
ATOM 1646 N N . LYS A 1 202 ? 43.615 6.023 -43.050 1.00 76.62 202 LYS A N 1
ATOM 1647 C CA . LYS A 1 202 ? 42.787 6.053 -44.272 1.00 76.62 202 LYS A CA 1
ATOM 1648 C C . LYS A 1 202 ? 42.575 7.472 -44.801 1.00 76.62 202 LYS A C 1
ATOM 1650 O O . LYS A 1 202 ? 42.676 7.682 -46.006 1.00 76.62 202 LYS A O 1
ATOM 1655 N N . LYS A 1 203 ? 42.288 8.446 -43.929 1.00 76.44 203 LYS A N 1
ATOM 1656 C CA . LYS A 1 203 ? 42.135 9.859 -44.328 1.00 76.44 203 LYS A CA 1
ATOM 1657 C C . LYS A 1 203 ? 43.433 10.421 -44.908 1.00 76.44 203 LYS A C 1
ATOM 1659 O O . LYS A 1 203 ? 43.383 11.199 -45.857 1.00 76.44 203 LYS A O 1
ATOM 1664 N N . GLU A 1 204 ? 44.570 10.011 -44.366 1.00 82.00 204 GLU A N 1
ATOM 1665 C CA . GLU A 1 204 ? 45.891 10.424 -44.827 1.00 82.00 204 GLU A CA 1
ATOM 1666 C C . GLU A 1 204 ? 46.253 9.816 -46.184 1.00 82.00 204 GLU A C 1
ATOM 1668 O O . GLU A 1 204 ? 46.641 10.556 -47.086 1.00 82.00 204 GLU A O 1
ATOM 1673 N N . LYS A 1 205 ? 45.981 8.522 -46.399 1.00 80.50 205 LYS A N 1
ATOM 1674 C CA . LYS A 1 205 ? 46.107 7.891 -47.726 1.00 80.50 205 LYS A CA 1
ATOM 1675 C C . LYS A 1 205 ? 45.252 8.597 -48.783 1.00 80.50 205 LYS A C 1
ATOM 1677 O O . LYS A 1 205 ? 45.745 8.900 -49.861 1.00 80.50 205 LYS A O 1
ATOM 1682 N N . VAL A 1 206 ? 44.009 8.961 -48.451 1.00 81.81 206 VAL A N 1
ATOM 1683 C CA . VAL A 1 206 ? 43.133 9.731 -49.357 1.00 81.81 206 VAL A CA 1
ATOM 1684 C C . VAL A 1 206 ? 43.691 11.131 -49.649 1.00 81.81 206 VAL A C 1
ATOM 1686 O O . VAL A 1 206 ? 43.544 11.626 -50.765 1.00 81.81 206 VAL A O 1
ATOM 1689 N N . ARG A 1 207 ? 44.331 11.793 -48.674 1.00 78.56 207 ARG A N 1
ATOM 1690 C CA . ARG A 1 207 ? 44.999 13.089 -48.897 1.00 78.56 207 ARG A CA 1
ATOM 1691 C C . ARG A 1 207 ? 46.211 12.948 -49.816 1.00 78.56 207 ARG A C 1
ATOM 1693 O O . ARG A 1 207 ? 46.329 13.731 -50.751 1.00 78.56 207 ARG A O 1
ATOM 1700 N N . GLN A 1 208 ? 47.058 11.944 -49.595 1.00 79.19 208 GLN A N 1
ATOM 1701 C CA . GLN A 1 208 ? 48.213 11.661 -50.456 1.00 79.19 208 GLN A CA 1
ATOM 1702 C C . GLN A 1 208 ? 47.784 11.329 -51.889 1.00 79.19 208 GLN A C 1
ATOM 1704 O O . GLN A 1 208 ? 48.385 11.814 -52.842 1.00 79.19 208 GLN A O 1
ATOM 1709 N N . GLU A 1 209 ? 46.704 10.567 -52.052 1.00 77.56 209 GLU A N 1
ATOM 1710 C CA . GLU A 1 209 ? 46.158 10.232 -53.368 1.00 77.56 209 GLU A CA 1
ATOM 1711 C C . GLU A 1 209 ? 45.595 11.464 -54.093 1.00 77.56 209 GLU A C 1
ATOM 1713 O O . GLU A 1 209 ? 45.846 11.645 -55.280 1.00 77.56 209 GLU A O 1
ATOM 1718 N N . LYS A 1 210 ? 44.933 12.385 -53.375 1.00 79.44 210 LYS A N 1
ATOM 1719 C CA . LYS A 1 210 ? 44.512 13.679 -53.942 1.00 79.44 210 LYS A CA 1
ATOM 1720 C C . LYS A 1 210 ? 45.688 14.548 -54.386 1.00 79.44 210 LYS A C 1
ATOM 1722 O O . LYS A 1 210 ? 45.580 15.214 -55.409 1.00 79.44 210 LYS A O 1
ATOM 1727 N N . ILE A 1 211 ? 46.786 14.555 -53.630 1.00 82.62 211 ILE A N 1
ATOM 1728 C CA . ILE A 1 211 ? 47.997 15.305 -53.993 1.00 82.62 211 ILE A CA 1
ATOM 1729 C C . ILE A 1 211 ? 48.615 14.715 -55.265 1.00 82.62 211 ILE A C 1
ATOM 1731 O O . ILE A 1 211 ? 48.870 15.459 -56.207 1.00 82.62 211 ILE A O 1
ATOM 1735 N N . ARG A 1 212 ? 48.745 13.384 -55.347 1.00 79.62 212 ARG A N 1
ATOM 1736 C CA . ARG A 1 212 ? 49.223 12.697 -56.560 1.00 79.62 212 ARG A CA 1
ATOM 1737 C C . ARG A 1 212 ? 48.344 12.989 -57.772 1.00 79.62 212 ARG A C 1
ATOM 1739 O O . ARG A 1 212 ? 48.866 13.246 -58.849 1.00 79.62 212 ARG A O 1
ATOM 1746 N N . GLN A 1 213 ? 47.023 12.998 -57.596 1.00 77.12 213 GLN A N 1
ATOM 1747 C CA . GLN A 1 213 ? 46.099 13.321 -58.681 1.00 77.12 213 GLN A CA 1
ATOM 1748 C C . GLN A 1 213 ? 46.269 14.770 -59.159 1.00 77.12 213 GLN A C 1
ATOM 1750 O O . GLN A 1 213 ? 46.329 15.009 -60.358 1.00 77.12 213 GLN A O 1
ATOM 1755 N N . MET A 1 214 ? 46.426 15.729 -58.239 1.00 76.19 214 MET A N 1
ATOM 1756 C CA . MET A 1 214 ? 46.704 17.123 -58.606 1.00 76.19 214 MET A CA 1
ATOM 1757 C C . MET A 1 214 ? 48.052 17.293 -59.319 1.00 76.19 214 MET A C 1
ATOM 1759 O O . MET A 1 214 ? 48.150 18.116 -60.225 1.00 76.19 214 MET A O 1
ATOM 1763 N N . GLU A 1 215 ? 49.086 16.535 -58.946 1.00 80.62 215 GLU A N 1
ATOM 1764 C CA . GLU A 1 215 ? 50.379 16.552 -59.645 1.00 80.62 215 GLU A CA 1
ATOM 1765 C C . GLU A 1 215 ? 50.285 15.979 -61.062 1.00 80.62 215 GLU A C 1
ATOM 1767 O O . GLU A 1 215 ? 50.876 16.541 -61.985 1.00 80.62 215 GLU A O 1
ATOM 1772 N N . ILE A 1 216 ? 49.526 14.894 -61.248 1.00 80.69 216 ILE A N 1
ATOM 1773 C CA . ILE A 1 216 ? 49.256 14.318 -62.572 1.00 80.69 216 ILE A CA 1
ATOM 1774 C C . ILE A 1 216 ? 48.503 15.337 -63.433 1.00 80.69 216 ILE A C 1
ATOM 1776 O O . ILE A 1 216 ? 48.970 15.668 -64.521 1.00 80.69 216 ILE A O 1
ATOM 1780 N N . ASP A 1 217 ? 47.424 15.923 -62.910 1.00 77.75 217 ASP A N 1
ATOM 1781 C CA . ASP A 1 217 ? 46.639 16.942 -63.615 1.00 77.75 217 ASP A CA 1
ATOM 1782 C C . ASP A 1 217 ? 47.494 18.178 -63.965 1.00 77.75 217 ASP A C 1
ATOM 1784 O O . ASP A 1 217 ? 47.321 18.788 -65.023 1.00 77.75 217 ASP A O 1
ATOM 1788 N N . LYS A 1 218 ? 48.443 18.562 -63.098 1.00 84.62 218 LYS A N 1
ATOM 1789 C CA . LYS A 1 218 ? 49.375 19.670 -63.358 1.00 84.62 218 LYS A CA 1
ATOM 1790 C C . LYS A 1 218 ? 50.353 19.331 -64.489 1.00 84.62 218 LYS A C 1
ATOM 1792 O O . LYS A 1 218 ? 50.527 20.148 -65.389 1.00 84.62 218 LYS A O 1
ATOM 1797 N N . ARG A 1 219 ? 50.919 18.118 -64.506 1.00 77.00 219 ARG A N 1
ATOM 1798 C CA . ARG A 1 219 ? 51.787 17.638 -65.601 1.00 77.00 219 ARG A CA 1
ATOM 1799 C C . ARG A 1 219 ? 51.033 17.522 -66.927 1.00 77.00 219 ARG A C 1
ATOM 1801 O O . ARG A 1 219 ? 51.582 17.843 -67.980 1.00 77.00 219 ARG A O 1
ATOM 1808 N N . GLU A 1 220 ? 49.770 17.107 -66.901 1.00 79.31 220 GLU A N 1
ATOM 1809 C CA . GLU A 1 220 ? 48.915 17.079 -68.094 1.00 79.31 220 GLU A CA 1
ATOM 1810 C C . GLU A 1 220 ? 48.636 18.489 -68.632 1.00 79.31 220 GLU A C 1
ATOM 1812 O O . GLU A 1 220 ? 48.676 18.704 -69.843 1.00 79.31 220 GLU A O 1
ATOM 1817 N N . ARG A 1 221 ? 48.426 19.478 -67.753 1.00 75.62 221 ARG A N 1
ATOM 1818 C CA . ARG A 1 221 ? 48.286 20.885 -68.164 1.00 75.62 221 ARG A CA 1
ATOM 1819 C C . ARG A 1 221 ? 49.574 21.443 -68.757 1.00 75.62 221 ARG A C 1
ATOM 1821 O O . ARG A 1 221 ? 49.515 22.029 -69.829 1.00 75.62 221 ARG A O 1
ATOM 1828 N N . GLU A 1 222 ? 50.718 21.203 -68.123 1.00 80.19 222 GLU A N 1
ATOM 1829 C CA . GLU A 1 222 ? 52.025 21.658 -68.619 1.00 80.19 222 GLU A CA 1
ATOM 1830 C C . GLU A 1 222 ? 52.379 21.012 -69.970 1.00 80.19 222 GLU A C 1
ATOM 1832 O O . GLU A 1 222 ? 52.890 21.675 -70.870 1.00 80.19 222 GLU A O 1
ATOM 1837 N N . THR A 1 223 ? 52.072 19.725 -70.162 1.00 76.94 223 THR A N 1
ATOM 1838 C CA . THR A 1 223 ? 52.287 19.046 -71.453 1.00 76.94 223 THR A CA 1
ATOM 1839 C C . THR A 1 223 ? 51.304 19.508 -72.528 1.00 76.94 223 THR A C 1
ATOM 1841 O O . THR A 1 223 ? 51.699 19.661 -73.684 1.00 76.94 223 THR A O 1
ATOM 1844 N N . ALA A 1 224 ? 50.044 19.778 -72.178 1.00 77.94 224 ALA A N 1
ATOM 1845 C CA . ALA A 1 224 ? 49.073 20.367 -73.098 1.00 77.94 224 ALA A CA 1
ATOM 1846 C C . ALA A 1 224 ? 49.448 21.806 -73.489 1.00 77.94 224 ALA A C 1
ATOM 1848 O O . ALA A 1 224 ? 49.268 22.196 -74.642 1.00 77.94 224 ALA A O 1
ATOM 1849 N N . GLU A 1 225 ? 49.993 22.583 -72.556 1.00 78.38 225 GLU A N 1
ATOM 1850 C CA . GLU A 1 225 ? 50.467 23.946 -72.789 1.00 78.38 225 GLU A CA 1
ATOM 1851 C C . GLU A 1 225 ? 51.718 23.962 -73.674 1.00 78.38 225 GLU A C 1
ATOM 1853 O O . GLU A 1 225 ? 51.742 24.692 -74.662 1.00 78.38 225 GLU A O 1
ATOM 1858 N N . LYS A 1 226 ? 52.691 23.072 -73.432 1.00 79.44 226 LYS A N 1
ATOM 1859 C CA . LYS A 1 226 ? 53.850 22.883 -74.326 1.00 79.44 226 LYS A CA 1
ATOM 1860 C C . LYS A 1 226 ? 53.432 22.517 -75.749 1.00 79.44 226 LYS A C 1
ATOM 1862 O O . LYS A 1 226 ? 53.894 23.147 -76.691 1.00 79.44 226 LYS A O 1
ATOM 1867 N N . LYS A 1 227 ? 52.482 21.588 -75.913 1.00 80.50 227 LYS A N 1
ATOM 1868 C CA . LYS A 1 227 ? 51.936 21.233 -77.237 1.00 80.50 227 LYS A CA 1
ATOM 1869 C C . LYS A 1 227 ? 51.230 22.406 -77.920 1.00 80.50 227 LYS A C 1
ATOM 1871 O O . LYS A 1 227 ? 51.306 22.535 -79.136 1.00 80.50 227 LYS A O 1
ATOM 1876 N N . ARG A 1 228 ? 50.543 23.267 -77.160 1.00 76.31 228 ARG A N 1
ATOM 1877 C CA . ARG A 1 228 ? 49.914 24.487 -77.696 1.00 76.31 228 ARG A CA 1
ATOM 1878 C C . ARG A 1 228 ? 50.943 25.524 -78.130 1.00 76.31 228 ARG A C 1
ATOM 1880 O O . ARG A 1 228 ? 50.742 26.157 -79.160 1.00 76.31 228 ARG A O 1
ATOM 1887 N N . LEU A 1 229 ? 52.023 25.685 -77.370 1.00 78.31 229 LEU A N 1
ATOM 1888 C CA . LEU A 1 229 ? 53.125 26.581 -77.719 1.00 78.31 229 LEU A CA 1
ATOM 1889 C C . LEU A 1 229 ? 53.881 26.080 -78.955 1.00 78.31 229 LEU A C 1
ATOM 1891 O O . LEU A 1 229 ? 54.106 26.869 -79.863 1.00 78.31 229 LEU A O 1
ATOM 1895 N N . GLU A 1 230 ? 54.169 24.780 -79.051 1.00 76.00 230 GLU A N 1
ATOM 1896 C CA . GLU A 1 230 ? 54.759 24.167 -80.252 1.00 76.00 230 GLU A CA 1
ATOM 1897 C C . GLU A 1 230 ? 53.857 24.348 -81.483 1.00 76.00 230 GLU A C 1
ATOM 1899 O O . GLU A 1 230 ? 54.326 24.743 -82.548 1.00 76.00 230 GLU A O 1
ATOM 1904 N N . GLN A 1 231 ? 52.543 24.135 -81.341 1.00 72.06 231 GLN A N 1
ATOM 1905 C CA . GLN A 1 231 ? 51.578 24.388 -82.420 1.00 72.06 231 GLN A CA 1
ATOM 1906 C C . GLN A 1 231 ? 51.527 25.868 -82.825 1.00 72.06 231 GLN A C 1
ATOM 1908 O O . GLN A 1 231 ? 51.419 26.172 -84.012 1.00 72.06 231 GLN A O 1
ATOM 1913 N N . ALA A 1 232 ? 51.632 26.791 -81.866 1.00 74.06 232 ALA A N 1
ATOM 1914 C CA . ALA A 1 232 ? 51.687 28.224 -82.139 1.00 74.06 232 ALA A CA 1
ATOM 1915 C C . ALA A 1 232 ? 53.014 28.649 -82.794 1.00 74.06 232 ALA A C 1
ATOM 1917 O O . ALA A 1 232 ? 53.017 29.545 -83.635 1.00 74.06 232 ALA A O 1
ATOM 1918 N N . GLU A 1 233 ? 54.135 28.007 -82.458 1.00 75.38 233 GLU A N 1
ATOM 1919 C CA . GLU A 1 233 ? 55.435 28.274 -83.079 1.00 75.38 233 GLU A CA 1
ATOM 1920 C C . GLU A 1 233 ? 55.487 27.756 -84.523 1.00 75.38 233 GLU A C 1
ATOM 1922 O O . GLU A 1 233 ? 55.985 28.451 -85.409 1.00 75.38 233 GLU A O 1
ATOM 1927 N N . ILE A 1 234 ? 54.897 26.585 -84.792 1.00 73.62 234 ILE A N 1
ATOM 1928 C CA . ILE A 1 234 ? 54.715 26.068 -86.157 1.00 73.62 234 ILE A CA 1
ATOM 1929 C C . ILE A 1 234 ? 53.832 27.026 -86.969 1.00 73.62 234 ILE A C 1
ATOM 1931 O O . ILE A 1 234 ? 54.214 27.408 -88.073 1.00 73.62 234 ILE A O 1
ATOM 1935 N N . ALA A 1 235 ? 52.716 27.496 -86.399 1.00 74.88 235 ALA A N 1
ATOM 1936 C CA . ALA A 1 235 ? 51.848 28.479 -87.048 1.00 74.88 235 ALA A CA 1
ATOM 1937 C C . ALA A 1 235 ? 52.572 29.811 -87.327 1.00 74.88 235 ALA A C 1
ATOM 1939 O O . ALA A 1 235 ? 52.434 30.361 -88.416 1.00 74.88 235 ALA A O 1
ATOM 1940 N N . ARG A 1 236 ? 53.415 30.296 -86.403 1.00 72.31 236 ARG A N 1
ATOM 1941 C CA . ARG A 1 236 ? 54.254 31.488 -86.626 1.00 72.31 236 ARG A CA 1
ATOM 1942 C C . ARG A 1 236 ? 55.314 31.277 -87.705 1.00 72.31 236 ARG A C 1
ATOM 1944 O O . ARG A 1 236 ? 55.570 32.194 -88.476 1.00 72.31 236 ARG A O 1
ATOM 1951 N N . ARG A 1 237 ? 55.924 30.090 -87.802 1.00 67.19 237 ARG A N 1
ATOM 1952 C CA . ARG A 1 237 ? 56.864 29.764 -88.894 1.00 67.19 237 ARG A CA 1
ATOM 1953 C C . ARG A 1 237 ? 56.162 29.695 -90.248 1.00 67.19 237 ARG A C 1
ATOM 1955 O O . ARG A 1 237 ? 56.751 30.083 -91.251 1.00 67.19 237 ARG A O 1
ATOM 1962 N N . GLU A 1 238 ? 54.917 29.230 -90.292 1.00 67.38 238 GLU A N 1
ATOM 1963 C CA . GLU A 1 238 ? 54.095 29.271 -91.505 1.00 67.38 238 GLU A CA 1
ATOM 1964 C C . GLU A 1 238 ? 53.651 30.695 -91.864 1.00 67.38 238 GLU A C 1
ATOM 1966 O O . GLU A 1 238 ? 53.643 31.040 -93.043 1.00 67.38 238 GLU A O 1
ATOM 1971 N N . GLU A 1 239 ? 53.329 31.541 -90.880 1.00 66.12 239 GLU A N 1
ATOM 1972 C CA . GLU A 1 239 ? 53.042 32.965 -91.102 1.00 66.12 239 GLU A CA 1
ATOM 1973 C C . GLU A 1 239 ? 54.270 33.732 -91.596 1.00 66.12 239 GLU A C 1
ATOM 1975 O O . GLU A 1 239 ? 54.142 34.519 -92.528 1.00 66.12 239 GLU A O 1
ATOM 1980 N N . LEU A 1 240 ? 55.462 33.459 -91.057 1.00 67.06 240 LEU A N 1
ATOM 1981 C CA . LEU A 1 240 ? 56.713 34.050 -91.543 1.00 67.06 240 LEU A CA 1
ATOM 1982 C C . LEU A 1 240 ? 57.023 33.614 -92.982 1.00 67.06 240 LEU A C 1
ATOM 1984 O O . LEU A 1 240 ? 57.349 34.461 -93.802 1.00 67.06 240 LEU A O 1
ATOM 1988 N N . LYS A 1 241 ? 56.799 32.340 -93.340 1.00 64.31 241 LYS A N 1
ATOM 1989 C CA . LYS A 1 241 ? 56.914 31.866 -94.736 1.00 64.31 241 LYS A CA 1
ATOM 1990 C C . LYS A 1 241 ? 55.878 32.505 -95.667 1.00 64.31 241 LYS A C 1
ATOM 1992 O O . LYS A 1 241 ? 56.180 32.793 -96.820 1.00 64.31 241 LYS A O 1
ATOM 1997 N N . LYS A 1 242 ? 54.653 32.745 -95.188 1.00 59.12 242 LYS A N 1
ATOM 1998 C CA . LYS A 1 242 ? 53.612 33.462 -95.949 1.00 59.12 242 LYS A CA 1
ATOM 1999 C C . LYS A 1 242 ? 53.920 34.957 -96.086 1.00 59.12 242 LYS A C 1
ATOM 2001 O O . LYS A 1 242 ? 53.567 35.538 -97.107 1.00 59.12 242 LYS A O 1
ATOM 2006 N N . ALA A 1 243 ? 54.586 35.560 -95.102 1.00 58.81 243 ALA A N 1
ATOM 2007 C CA . ALA A 1 243 ? 55.059 36.940 -95.160 1.00 58.81 243 ALA A CA 1
ATOM 2008 C C . ALA A 1 243 ? 56.251 37.097 -96.121 1.00 58.81 243 ALA A C 1
ATOM 2010 O O . ALA A 1 243 ? 56.258 38.042 -96.897 1.00 58.81 243 ALA A O 1
ATOM 2011 N N . GLU A 1 244 ? 57.175 36.133 -96.163 1.00 56.03 244 GLU A N 1
ATOM 2012 C CA . GLU A 1 244 ? 58.327 36.101 -97.083 1.00 56.03 244 GLU A CA 1
ATOM 2013 C C . GLU A 1 244 ? 57.883 35.925 -98.555 1.00 56.03 244 GLU A C 1
ATOM 2015 O O . GLU A 1 244 ? 58.395 36.586 -99.458 1.00 56.03 244 GLU A O 1
ATOM 2020 N N . ILE A 1 245 ? 56.829 35.129 -98.797 1.00 56.44 245 ILE A N 1
ATOM 2021 C CA . ILE A 1 245 ? 56.161 35.025 -100.110 1.00 56.44 245 ILE A CA 1
ATOM 2022 C C . ILE A 1 245 ? 55.394 36.319 -100.453 1.00 56.44 245 ILE A C 1
ATOM 2024 O O . ILE A 1 245 ? 55.356 36.726 -101.612 1.00 56.44 245 ILE A O 1
ATOM 2028 N N . ALA A 1 246 ? 54.810 37.008 -99.465 1.00 54.97 246 ALA A N 1
ATOM 2029 C CA . ALA A 1 246 ? 54.137 38.296 -99.670 1.00 54.97 246 ALA A CA 1
ATOM 2030 C C . ALA A 1 246 ? 55.117 39.464 -99.902 1.00 54.97 246 ALA A C 1
ATOM 2032 O O . ALA A 1 246 ? 54.735 40.465 -100.509 1.00 54.97 246 ALA A O 1
ATOM 2033 N N . GLU A 1 247 ? 56.368 39.336 -99.455 1.00 52.41 247 GLU A N 1
ATOM 2034 C CA . GLU A 1 247 ? 57.448 40.296 -99.701 1.00 52.41 247 GLU A CA 1
ATOM 2035 C C . GLU A 1 247 ? 58.071 40.102 -101.095 1.00 52.41 247 GLU A C 1
ATOM 2037 O O . GLU A 1 247 ? 58.340 41.083 -101.783 1.00 52.41 247 GLU A O 1
ATOM 2042 N N . GLN A 1 248 ? 58.160 38.859 -101.593 1.00 48.34 248 GLN A N 1
ATOM 2043 C CA . GLN A 1 248 ? 58.566 38.571 -102.981 1.00 48.34 248 GLN A CA 1
ATOM 2044 C C . GLN A 1 248 ? 57.520 38.975 -104.036 1.00 48.34 248 GLN A C 1
ATOM 2046 O O . GLN A 1 248 ? 57.874 39.237 -105.182 1.00 48.34 248 GLN A O 1
ATOM 2051 N N . VAL A 1 249 ? 56.244 39.103 -103.657 1.00 51.06 249 VAL A N 1
ATOM 2052 C CA . VAL A 1 249 ? 55.173 39.610 -104.541 1.00 51.06 249 VAL A CA 1
ATOM 2053 C C . VAL A 1 249 ? 55.077 41.150 -104.515 1.00 51.06 249 VAL A C 1
ATOM 2055 O O . VAL A 1 249 ? 54.417 41.745 -105.365 1.00 51.06 249 VAL A O 1
ATOM 2058 N N . LYS A 1 250 ? 55.789 41.831 -103.602 1.00 46.41 250 LYS A N 1
ATOM 2059 C CA . LYS A 1 250 ? 55.787 43.301 -103.461 1.00 46.41 250 LYS A CA 1
ATOM 2060 C C . LYS A 1 250 ? 56.847 44.052 -104.281 1.00 46.41 250 LYS A C 1
ATOM 2062 O O . LYS A 1 250 ? 56.840 45.276 -104.248 1.00 46.41 250 LYS A O 1
ATOM 2067 N N . CYS A 1 251 ? 57.673 43.362 -105.074 1.00 47.69 251 CYS A N 1
ATOM 2068 C CA . CYS A 1 251 ? 58.633 43.990 -106.002 1.00 47.69 251 CYS A CA 1
ATOM 2069 C C . CYS A 1 251 ? 58.315 43.775 -107.498 1.00 47.69 251 CYS A C 1
ATOM 2071 O O . CYS A 1 251 ? 59.176 44.017 -108.338 1.00 47.69 251 CYS A O 1
ATOM 2073 N N . GLN A 1 252 ? 57.101 43.337 -107.864 1.00 41.81 252 GLN A N 1
ATOM 2074 C CA . GLN A 1 252 ? 56.696 43.174 -109.277 1.00 41.81 252 GLN A CA 1
ATOM 2075 C C . GLN A 1 252 ? 55.267 43.657 -109.589 1.00 41.81 252 GLN A C 1
ATOM 2077 O O . GLN A 1 252 ? 54.600 43.101 -110.458 1.00 41.81 252 GLN A O 1
ATOM 2082 N N . ALA A 1 253 ? 54.764 44.683 -108.895 1.00 42.34 253 ALA A N 1
ATOM 2083 C CA . ALA A 1 253 ? 53.421 45.204 -109.179 1.00 42.34 253 ALA A CA 1
ATOM 2084 C C . ALA A 1 253 ? 53.257 46.712 -108.912 1.00 42.34 253 ALA A C 1
ATOM 2086 O O . ALA A 1 253 ? 52.213 47.145 -108.430 1.00 42.34 253 ALA A O 1
ATOM 2087 N N . GLU A 1 254 ? 54.266 47.510 -109.262 1.00 44.97 254 GLU A N 1
ATOM 2088 C CA . GLU A 1 254 ? 54.123 48.951 -109.512 1.00 44.97 254 GLU A CA 1
ATOM 2089 C C . GLU A 1 254 ? 54.477 49.222 -110.977 1.00 44.97 254 GLU A C 1
ATOM 2091 O O . GLU A 1 254 ? 55.607 49.556 -111.289 1.00 44.97 254 GLU A O 1
ATOM 2096 N N . GLU A 1 255 ? 53.520 48.959 -111.873 1.00 47.34 255 GLU A N 1
ATOM 2097 C CA . GLU A 1 255 ? 53.301 49.648 -113.159 1.00 47.34 255 GLU A CA 1
ATOM 2098 C C . GLU A 1 255 ? 52.211 48.892 -113.936 1.00 47.34 255 GLU A C 1
ATOM 2100 O O . GLU A 1 255 ? 52.480 48.013 -114.746 1.00 47.34 255 GLU A O 1
ATOM 2105 N N . THR A 1 256 ? 50.946 49.157 -113.598 1.00 38.12 256 THR A N 1
ATOM 2106 C CA . THR A 1 256 ? 49.767 49.177 -114.501 1.00 38.12 256 THR A CA 1
ATOM 2107 C C . THR A 1 256 ? 48.502 49.358 -113.660 1.00 38.12 256 THR A C 1
ATOM 2109 O O . THR A 1 256 ? 47.568 48.558 -113.621 1.00 38.12 256 THR A O 1
ATOM 2112 N N . GLU A 1 257 ? 48.477 50.476 -112.944 1.00 51.19 257 GLU A N 1
ATOM 2113 C CA . GLU A 1 257 ? 47.255 51.038 -112.393 1.00 51.19 257 GLU A CA 1
ATOM 2114 C C . GLU A 1 257 ? 46.345 51.507 -113.547 1.00 51.19 257 GLU A C 1
ATOM 2116 O O . GLU A 1 257 ? 46.821 52.149 -114.483 1.00 51.19 257 GLU A O 1
ATOM 2121 N N . LYS A 1 258 ? 45.030 51.260 -113.408 1.00 50.56 258 LYS A N 1
ATOM 2122 C CA . LYS A 1 258 ? 43.888 51.868 -114.143 1.00 50.56 258 LYS A CA 1
ATOM 2123 C C . LYS A 1 258 ? 43.120 51.034 -115.189 1.00 50.56 258 LYS A C 1
ATOM 2125 O O . LYS A 1 258 ? 42.317 51.605 -115.919 1.00 50.56 258 LYS A O 1
ATOM 2130 N N . ALA A 1 259 ? 43.202 49.695 -115.173 1.00 51.06 259 ALA A N 1
ATOM 2131 C CA . ALA A 1 259 ? 42.225 48.849 -115.899 1.00 51.06 259 ALA A CA 1
ATOM 2132 C C . ALA A 1 259 ? 41.700 47.584 -115.163 1.00 51.06 259 ALA A C 1
ATOM 2134 O O . ALA A 1 259 ? 40.818 46.903 -115.685 1.00 51.06 259 ALA A O 1
ATOM 2135 N N . GLU A 1 260 ? 42.167 47.262 -113.946 1.00 49.38 260 GLU A N 1
ATOM 2136 C CA . GLU A 1 260 ? 41.839 45.992 -113.251 1.00 49.38 260 GLU A CA 1
ATOM 2137 C C . GLU A 1 260 ? 40.762 46.062 -112.146 1.00 49.38 260 GLU A C 1
ATOM 2139 O O . GLU A 1 260 ? 40.353 45.026 -111.608 1.00 49.38 260 GLU A O 1
ATOM 2144 N N . GLU A 1 261 ? 40.249 47.244 -111.796 1.00 51.44 261 GLU A N 1
ATOM 2145 C CA . GLU A 1 261 ? 39.308 47.386 -110.670 1.00 51.44 261 GLU A CA 1
ATOM 2146 C C . GLU A 1 261 ? 37.941 46.716 -110.900 1.00 51.44 261 GLU A C 1
ATOM 2148 O O . GLU A 1 261 ? 37.255 46.361 -109.940 1.00 51.44 261 GLU A O 1
ATOM 2153 N N . THR A 1 262 ? 37.566 46.430 -112.149 1.00 53.66 262 THR A N 1
ATOM 2154 C CA . THR A 1 262 ? 36.279 45.795 -112.477 1.00 53.66 262 THR A CA 1
ATOM 2155 C C . THR A 1 262 ? 36.331 44.261 -112.517 1.00 53.66 262 THR A C 1
ATOM 2157 O O . THR A 1 262 ? 35.318 43.618 -112.239 1.00 53.66 262 THR A O 1
ATOM 2160 N N . LYS A 1 263 ? 37.502 43.640 -112.744 1.00 56.31 263 LYS A N 1
ATOM 2161 C CA . LYS A 1 263 ? 37.676 42.169 -112.671 1.00 56.31 263 LYS A CA 1
ATOM 2162 C C . LYS A 1 263 ? 37.900 41.672 -111.235 1.00 56.31 263 LYS A C 1
ATOM 2164 O O . LYS A 1 263 ? 37.345 40.645 -110.843 1.00 56.31 263 LYS A O 1
ATOM 2169 N N . ARG A 1 264 ? 38.587 42.461 -110.397 1.00 56.25 264 ARG A N 1
ATOM 2170 C CA . ARG A 1 264 ? 38.846 42.132 -108.978 1.00 56.25 264 ARG A CA 1
ATOM 2171 C C . ARG A 1 264 ? 37.584 42.127 -108.104 1.00 56.25 264 ARG A C 1
ATOM 2173 O O . ARG A 1 264 ? 37.563 41.459 -107.070 1.00 56.25 264 ARG A O 1
ATOM 2180 N N . TRP A 1 265 ? 36.518 42.831 -108.499 1.00 55.00 265 TRP A N 1
ATOM 2181 C CA . TRP A 1 265 ? 35.242 42.791 -107.772 1.00 55.00 265 TRP A CA 1
ATOM 2182 C C . TRP A 1 265 ? 34.483 41.473 -108.007 1.00 55.00 265 TRP A C 1
ATOM 2184 O O . TRP A 1 265 ? 33.968 40.886 -107.056 1.00 55.00 265 TRP A O 1
ATOM 2194 N N . GLN A 1 266 ? 34.499 40.942 -109.234 1.00 57.75 266 GLN A N 1
ATOM 2195 C CA . GLN A 1 266 ? 33.863 39.657 -109.556 1.00 57.75 266 GLN A CA 1
ATOM 2196 C C . GLN A 1 266 ? 34.629 38.454 -108.978 1.00 57.75 266 GLN A C 1
ATOM 2198 O O . GLN A 1 266 ? 34.009 37.502 -108.503 1.00 57.75 266 GLN A O 1
ATOM 2203 N N . GLU A 1 267 ? 35.962 38.508 -108.925 1.00 59.91 267 GLU A N 1
ATOM 2204 C CA . GLU A 1 267 ? 36.768 37.475 -108.257 1.00 59.91 267 GLU A CA 1
ATOM 2205 C C . GLU A 1 267 ? 36.631 37.511 -106.730 1.00 59.91 267 GLU A C 1
ATOM 2207 O O . GLU A 1 267 ? 36.530 36.456 -106.106 1.00 59.91 267 GLU A O 1
ATOM 2212 N N . LYS A 1 268 ? 36.516 38.697 -106.110 1.00 65.00 268 LYS A N 1
ATOM 2213 C CA . LYS A 1 268 ? 36.229 38.818 -104.667 1.00 65.00 268 LYS A CA 1
ATOM 2214 C C . LYS A 1 268 ? 34.866 38.247 -104.275 1.00 65.00 268 LYS A C 1
ATOM 2216 O O . LYS A 1 268 ? 34.730 37.754 -103.156 1.00 65.00 268 LYS A O 1
ATOM 2221 N N . ILE A 1 269 ? 33.870 38.306 -105.161 1.00 67.12 269 ILE A N 1
ATOM 2222 C CA . ILE A 1 269 ? 32.558 37.688 -104.920 1.00 67.12 269 ILE A CA 1
ATOM 2223 C C . ILE A 1 269 ? 32.667 36.161 -104.983 1.00 67.12 269 ILE A C 1
ATOM 2225 O O . ILE A 1 269 ? 32.255 35.497 -104.034 1.00 67.12 269 ILE A O 1
ATOM 2229 N N . LYS A 1 270 ? 33.330 35.606 -106.007 1.00 70.06 270 LYS A N 1
ATOM 2230 C CA . LYS A 1 270 ? 33.549 34.151 -106.128 1.00 70.06 270 LYS A CA 1
ATOM 2231 C C . LYS A 1 270 ? 34.402 33.576 -104.987 1.00 70.06 270 LYS A C 1
ATOM 2233 O O . LYS A 1 270 ? 34.113 32.497 -104.479 1.00 70.06 270 LYS A O 1
ATOM 2238 N N . LEU A 1 271 ? 35.412 34.314 -104.522 1.00 66.38 271 LEU A N 1
ATOM 2239 C CA . LEU A 1 271 ? 36.231 33.932 -103.363 1.00 66.38 271 LEU A CA 1
ATOM 2240 C C . LEU A 1 271 ? 35.460 33.993 -102.038 1.00 66.38 271 LEU A C 1
ATOM 2242 O O . LEU A 1 271 ? 35.694 33.161 -101.161 1.00 66.38 271 LEU A O 1
ATOM 2246 N N . LYS A 1 272 ? 34.523 34.939 -101.880 1.00 69.19 272 LYS A N 1
ATOM 2247 C CA . LYS A 1 272 ? 33.627 34.968 -100.713 1.00 69.19 272 LYS A CA 1
ATOM 2248 C C . LYS A 1 272 ? 32.647 33.796 -100.719 1.00 69.19 272 LYS A C 1
ATOM 2250 O O . LYS A 1 272 ? 32.453 33.198 -99.667 1.00 69.19 272 LYS A O 1
ATOM 2255 N N . GLU A 1 273 ? 32.092 33.431 -101.874 1.00 71.81 273 GLU A N 1
ATOM 2256 C CA . GLU A 1 273 ? 31.201 32.269 -101.992 1.00 71.81 273 GLU A CA 1
ATOM 2257 C C . GLU A 1 273 ? 31.920 30.952 -101.670 1.00 71.81 273 GLU A C 1
ATOM 2259 O O . GLU A 1 273 ? 31.413 30.169 -100.868 1.00 71.81 273 GLU A O 1
ATOM 2264 N N . LEU A 1 274 ? 33.138 30.746 -102.185 1.00 70.19 274 LEU A N 1
ATOM 2265 C CA . LEU A 1 274 ? 33.941 29.555 -101.876 1.00 70.19 274 LEU A CA 1
ATOM 2266 C C . LEU A 1 274 ? 34.349 29.490 -100.394 1.00 70.19 274 LEU A C 1
ATOM 2268 O O . LEU A 1 274 ? 34.258 28.433 -99.768 1.00 70.19 274 LEU A O 1
ATOM 2272 N N . ALA A 1 275 ? 34.730 30.621 -99.793 1.00 72.25 275 ALA A N 1
ATOM 2273 C CA . ALA A 1 275 ? 35.062 30.678 -98.369 1.00 72.25 275 ALA A CA 1
ATOM 2274 C C . ALA A 1 275 ? 33.835 30.438 -97.468 1.00 72.25 275 ALA A C 1
ATOM 2276 O O . ALA A 1 275 ? 33.950 29.829 -96.399 1.00 72.25 275 ALA A O 1
ATOM 2277 N N . ASP A 1 276 ? 32.651 30.898 -97.878 1.00 73.94 276 ASP A N 1
ATOM 2278 C CA . ASP A 1 276 ? 31.409 30.648 -97.150 1.00 73.94 276 ASP A CA 1
ATOM 2279 C C . ASP A 1 276 ? 30.913 29.202 -97.332 1.00 73.94 276 ASP A C 1
ATOM 2281 O O . ASP A 1 276 ? 30.368 28.629 -96.383 1.00 73.94 276 ASP A O 1
ATOM 2285 N N . GLU A 1 277 ? 31.170 28.557 -98.475 1.00 75.62 277 GLU A N 1
ATOM 2286 C CA . GLU A 1 277 ? 30.950 27.116 -98.665 1.00 75.62 277 GLU A CA 1
ATOM 2287 C C . GLU A 1 277 ? 31.891 26.251 -97.818 1.00 75.62 277 GLU A C 1
ATOM 2289 O O . GLU A 1 277 ? 31.432 25.312 -97.159 1.00 75.62 277 GLU A O 1
ATOM 2294 N N . GLU A 1 278 ? 33.182 26.577 -97.742 1.00 73.12 278 GLU A N 1
ATOM 2295 C CA . GLU A 1 278 ? 34.118 25.865 -96.864 1.00 73.12 278 GLU A CA 1
ATOM 2296 C C . GLU A 1 278 ? 33.744 26.023 -95.389 1.00 73.12 278 GLU A C 1
ATOM 2298 O O . GLU A 1 278 ? 33.719 25.041 -94.640 1.00 73.12 278 GLU A O 1
ATOM 2303 N N . LYS A 1 279 ? 33.343 27.227 -94.960 1.00 74.88 279 LYS A N 1
ATOM 2304 C CA . LYS A 1 279 ? 32.825 27.445 -93.600 1.00 74.88 279 LYS A CA 1
ATOM 2305 C C . LYS A 1 279 ? 31.559 26.635 -93.332 1.00 74.88 279 LYS A C 1
ATOM 2307 O O . LYS A 1 279 ? 31.392 26.145 -92.211 1.00 74.88 279 LYS A O 1
ATOM 2312 N N . ARG A 1 280 ? 30.673 26.457 -94.322 1.00 75.38 280 ARG A N 1
ATOM 2313 C CA . ARG A 1 280 ? 29.497 25.578 -94.193 1.00 75.38 280 ARG A CA 1
ATOM 2314 C C . ARG A 1 280 ? 29.918 24.119 -94.027 1.00 75.38 280 ARG A C 1
ATOM 2316 O O . ARG A 1 280 ? 29.475 23.504 -93.059 1.00 75.38 280 ARG A O 1
ATOM 2323 N N . ARG A 1 281 ? 30.840 23.608 -94.851 1.00 75.50 281 ARG A N 1
ATOM 2324 C CA . ARG A 1 281 ? 31.364 22.230 -94.745 1.00 75.50 281 ARG A CA 1
ATOM 2325 C C . ARG A 1 281 ? 32.071 21.972 -93.412 1.00 75.50 281 ARG A C 1
ATOM 2327 O O . ARG A 1 281 ? 31.824 20.956 -92.767 1.00 75.50 281 ARG A O 1
ATOM 2334 N N . ILE A 1 282 ? 32.885 22.914 -92.933 1.00 74.75 282 ILE A N 1
ATOM 2335 C CA . ILE A 1 282 ? 33.553 22.815 -91.625 1.00 74.75 282 ILE A CA 1
ATOM 2336 C C . ILE A 1 282 ? 32.519 22.816 -90.491 1.00 74.75 282 ILE A C 1
ATOM 2338 O O . ILE A 1 282 ? 32.598 22.001 -89.570 1.00 74.75 282 ILE A O 1
ATOM 2342 N N . LYS A 1 283 ? 31.508 23.690 -90.556 1.00 77.56 283 LYS A N 1
ATOM 2343 C CA . LYS A 1 283 ? 30.438 23.762 -89.548 1.00 77.56 283 LYS A CA 1
ATOM 2344 C C . LYS A 1 283 ? 29.563 22.505 -89.544 1.00 77.56 283 LYS A C 1
ATOM 2346 O O . LYS A 1 283 ? 29.098 22.094 -88.479 1.00 77.56 283 LYS A O 1
ATOM 2351 N N . GLU A 1 284 ? 29.356 21.892 -90.701 1.00 74.50 284 GLU A N 1
ATOM 2352 C CA . GLU A 1 284 ? 28.602 20.651 -90.871 1.00 74.50 284 GLU A CA 1
ATOM 2353 C C . GLU A 1 284 ? 29.382 19.434 -90.349 1.00 74.50 284 GLU A C 1
ATOM 2355 O O . GLU A 1 284 ? 28.856 18.674 -89.531 1.00 74.50 284 GLU A O 1
ATOM 2360 N N . ASN A 1 285 ? 30.677 19.335 -90.663 1.00 79.56 285 ASN A N 1
ATOM 2361 C CA . ASN A 1 285 ? 31.574 18.319 -90.106 1.00 79.56 285 ASN A CA 1
ATOM 2362 C C . ASN A 1 285 ? 31.696 18.432 -88.578 1.00 79.56 285 ASN A C 1
ATOM 2364 O O . ASN A 1 285 ? 31.618 17.425 -87.872 1.00 79.56 285 ASN A O 1
ATOM 2368 N N . LEU A 1 286 ? 31.773 19.653 -88.037 1.00 76.88 286 LEU A N 1
ATOM 2369 C CA . LEU A 1 286 ? 31.793 19.886 -86.590 1.00 76.88 286 LEU A CA 1
ATOM 2370 C C . LEU A 1 286 ? 30.470 19.471 -85.914 1.00 76.88 286 LEU A C 1
ATOM 2372 O O . LEU A 1 286 ? 30.466 19.013 -84.769 1.00 76.88 286 LEU A O 1
ATOM 2376 N N . ARG A 1 287 ? 29.325 19.632 -86.597 1.00 79.75 287 ARG A N 1
ATOM 2377 C CA . ARG A 1 287 ? 28.017 19.162 -86.103 1.00 79.75 287 ARG A CA 1
ATOM 2378 C C . ARG A 1 287 ? 27.941 17.636 -86.105 1.00 79.75 287 ARG A C 1
ATOM 2380 O O . ARG A 1 287 ? 27.518 17.065 -85.100 1.00 79.75 287 ARG A O 1
ATOM 2387 N N . LEU A 1 288 ? 28.398 16.988 -87.175 1.00 81.88 288 LEU A N 1
ATOM 2388 C CA . LEU A 1 288 ? 28.477 15.528 -87.280 1.00 81.88 288 LEU A CA 1
ATOM 2389 C C . LEU A 1 288 ? 29.394 14.927 -86.208 1.00 81.88 288 LEU A C 1
ATOM 2391 O O . LEU A 1 288 ? 29.026 13.952 -85.554 1.00 81.88 288 LEU A O 1
ATOM 2395 N N . GLU A 1 289 ? 30.551 15.536 -85.958 1.00 78.94 289 GLU A N 1
ATOM 2396 C CA . GLU A 1 289 ? 31.479 15.076 -84.924 1.00 78.94 289 GLU A CA 1
ATOM 2397 C C . GLU A 1 289 ? 30.889 15.235 -83.512 1.00 78.94 289 GLU A C 1
ATOM 2399 O O . GLU A 1 289 ? 30.964 14.318 -82.690 1.00 78.94 289 GLU A O 1
ATOM 2404 N N . LYS A 1 290 ? 30.212 16.360 -83.234 1.00 80.88 290 LYS A N 1
ATOM 2405 C CA . LYS A 1 290 ? 29.486 16.557 -81.967 1.00 80.88 290 LYS A CA 1
ATOM 2406 C C . LYS A 1 290 ? 28.372 15.524 -81.778 1.00 80.88 290 LYS A C 1
ATOM 2408 O O . LYS A 1 290 ? 28.202 15.036 -80.661 1.00 80.88 290 LYS A O 1
ATOM 2413 N N . MET A 1 291 ? 27.652 15.162 -82.840 1.00 75.62 291 MET A N 1
ATOM 2414 C CA . MET A 1 291 ? 26.620 14.119 -82.799 1.00 75.62 291 MET A CA 1
ATOM 2415 C C . MET A 1 291 ? 27.218 12.738 -82.500 1.00 75.62 291 MET A C 1
ATOM 2417 O O . MET A 1 291 ? 26.746 12.069 -81.581 1.00 75.62 291 MET A O 1
ATOM 2421 N N . LYS A 1 292 ? 28.314 12.353 -83.170 1.00 84.19 292 LYS A N 1
ATOM 2422 C CA . LYS A 1 292 ? 29.022 11.086 -82.905 1.00 84.19 292 LYS A CA 1
ATOM 2423 C C . LYS A 1 292 ? 29.528 10.997 -81.460 1.00 84.19 292 LYS A C 1
ATOM 2425 O O . LYS A 1 292 ? 29.249 10.017 -80.771 1.00 84.19 292 LYS A O 1
ATOM 2430 N N . ARG A 1 293 ? 30.156 12.062 -80.940 1.00 76.38 293 ARG A N 1
ATOM 2431 C CA . ARG A 1 293 ? 30.589 12.122 -79.528 1.00 76.38 293 ARG A CA 1
ATOM 2432 C C . ARG A 1 293 ? 29.408 12.021 -78.557 1.00 76.38 293 ARG A C 1
ATOM 2434 O O . ARG A 1 293 ? 29.506 11.370 -77.518 1.00 76.38 293 ARG A O 1
ATOM 2441 N N . GLN A 1 294 ? 28.266 12.637 -78.874 1.00 79.88 294 GLN A N 1
ATOM 2442 C CA . GLN A 1 294 ? 27.061 12.502 -78.049 1.00 79.88 294 GLN A CA 1
ATOM 2443 C C . GLN A 1 294 ? 26.495 11.075 -78.059 1.00 79.88 294 GLN A C 1
ATOM 2445 O O . GLN A 1 294 ? 26.012 10.609 -77.022 1.00 79.88 294 GLN A O 1
ATOM 2450 N N . GLU A 1 295 ? 26.546 10.371 -79.187 1.00 82.31 295 GLU A N 1
ATOM 2451 C CA . GLU A 1 295 ? 26.117 8.975 -79.286 1.00 82.31 295 GLU A CA 1
ATOM 2452 C C . GLU A 1 295 ? 27.028 8.024 -78.508 1.00 82.31 295 GLU A C 1
ATOM 2454 O O . GLU A 1 295 ? 26.522 7.180 -77.761 1.00 82.31 295 GLU A O 1
ATOM 2459 N N . GLU A 1 296 ? 28.347 8.204 -78.580 1.00 82.94 296 GLU A N 1
ATOM 2460 C CA . GLU A 1 296 ? 29.310 7.440 -77.777 1.00 82.94 296 GLU A CA 1
ATOM 2461 C C . GLU A 1 296 ? 29.087 7.651 -76.277 1.00 82.94 296 GLU A C 1
ATOM 2463 O O . GLU A 1 296 ? 28.962 6.688 -75.515 1.00 82.94 296 GLU A O 1
ATOM 2468 N N . ILE A 1 297 ? 28.902 8.904 -75.843 1.00 82.25 297 ILE A N 1
ATOM 2469 C CA . ILE A 1 297 ? 28.579 9.218 -74.444 1.00 82.25 297 ILE A CA 1
ATOM 2470 C C . ILE A 1 297 ? 27.260 8.548 -74.024 1.00 82.25 297 ILE A C 1
ATOM 2472 O O . ILE A 1 297 ? 27.143 8.050 -72.898 1.00 82.25 297 ILE A O 1
ATOM 2476 N N . LYS A 1 298 ? 26.249 8.505 -74.904 1.00 85.69 298 LYS A N 1
ATOM 2477 C CA . LYS A 1 298 ? 24.980 7.808 -74.630 1.00 85.69 298 LYS A CA 1
ATOM 2478 C C . LYS A 1 298 ? 25.179 6.291 -74.522 1.00 85.69 298 LYS A C 1
ATOM 2480 O O . LYS A 1 298 ? 24.584 5.696 -73.619 1.00 85.69 298 LYS A O 1
ATOM 2485 N N . ARG A 1 299 ? 26.013 5.670 -75.366 1.00 87.00 299 ARG A N 1
ATOM 2486 C CA . ARG A 1 299 ? 26.341 4.231 -75.292 1.00 87.00 299 ARG A CA 1
ATOM 2487 C C . ARG A 1 299 ? 27.068 3.884 -73.992 1.00 87.00 299 ARG A C 1
ATOM 2489 O O . ARG A 1 299 ? 26.569 3.053 -73.233 1.00 87.00 299 ARG A O 1
ATOM 2496 N N . ILE A 1 300 ? 28.124 4.620 -73.645 1.00 84.56 300 ILE A N 1
ATOM 2497 C CA . ILE A 1 300 ? 28.884 4.427 -72.395 1.00 84.56 300 ILE A CA 1
ATOM 2498 C C . ILE A 1 300 ? 27.974 4.594 -71.164 1.00 84.56 300 ILE A C 1
ATOM 2500 O O . ILE A 1 300 ? 28.026 3.810 -70.212 1.00 84.56 300 ILE A O 1
ATOM 2504 N N . LYS A 1 301 ? 27.064 5.581 -71.174 1.00 84.31 301 LYS A N 1
ATOM 2505 C CA . LYS A 1 301 ? 26.077 5.763 -70.093 1.00 84.31 301 LYS A CA 1
ATOM 2506 C C . LYS A 1 301 ? 25.096 4.590 -69.981 1.00 84.31 301 LYS A C 1
ATOM 2508 O O . LYS A 1 301 ? 24.692 4.264 -68.862 1.00 84.31 301 LYS A O 1
ATOM 2513 N N . ARG A 1 302 ? 24.689 3.967 -71.093 1.00 83.25 302 ARG A N 1
ATOM 2514 C CA . ARG A 1 302 ? 23.809 2.782 -71.085 1.00 83.25 302 ARG A CA 1
ATOM 2515 C C . ARG A 1 302 ? 24.534 1.561 -70.522 1.00 83.25 302 ARG A C 1
ATOM 2517 O O . ARG A 1 302 ? 24.000 0.928 -69.614 1.00 83.25 302 ARG A O 1
ATOM 2524 N N . GLU A 1 303 ? 25.762 1.298 -70.954 1.00 85.44 303 GLU A N 1
ATOM 2525 C CA . GLU A 1 303 ? 26.570 0.183 -70.441 1.00 85.44 303 GLU A CA 1
ATOM 2526 C C . GLU A 1 303 ? 26.855 0.313 -68.942 1.00 85.44 303 GLU A C 1
ATOM 2528 O O . GLU A 1 303 ? 26.650 -0.632 -68.178 1.00 85.44 303 GLU A O 1
ATOM 2533 N N . ASN A 1 304 ? 27.217 1.512 -68.479 1.00 85.75 304 ASN A N 1
ATOM 2534 C CA . ASN A 1 304 ? 27.429 1.763 -67.054 1.00 85.75 304 ASN A CA 1
ATOM 2535 C C . ASN A 1 304 ? 26.144 1.601 -66.226 1.00 85.75 304 ASN A C 1
ATOM 2537 O O . ASN A 1 304 ? 26.199 1.158 -65.077 1.00 85.75 304 ASN A O 1
ATOM 2541 N N . LYS A 1 305 ? 24.966 1.913 -66.788 1.00 85.62 305 LYS A N 1
ATOM 2542 C CA . LYS A 1 305 ? 23.680 1.635 -66.126 1.00 85.62 305 LYS A CA 1
ATOM 2543 C C . LYS A 1 305 ? 23.408 0.133 -66.027 1.00 85.62 305 LYS A C 1
ATOM 2545 O O . LYS A 1 305 ? 22.925 -0.306 -64.984 1.00 85.62 305 LYS A O 1
ATOM 2550 N N . ILE A 1 306 ? 23.729 -0.643 -67.062 1.00 86.88 306 ILE A N 1
ATOM 2551 C CA . ILE A 1 306 ? 23.563 -2.105 -67.069 1.00 86.88 306 ILE A CA 1
ATOM 2552 C C . ILE A 1 306 ? 24.504 -2.754 -66.044 1.00 86.88 306 ILE A C 1
ATOM 2554 O O . ILE A 1 306 ? 24.037 -3.511 -65.194 1.00 86.88 306 ILE A O 1
ATOM 2558 N N . LYS A 1 307 ? 25.789 -2.371 -66.020 1.00 85.00 307 LYS A N 1
ATOM 2559 C CA . LYS A 1 307 ? 26.766 -2.856 -65.025 1.00 85.00 307 LYS A CA 1
ATOM 2560 C C . LYS A 1 307 ? 26.324 -2.547 -63.588 1.00 85.00 307 LYS A C 1
ATOM 2562 O O . LYS A 1 307 ? 26.272 -3.447 -62.752 1.00 85.00 307 LYS A O 1
ATOM 2567 N N . LYS A 1 308 ? 25.867 -1.315 -63.319 1.00 84.88 308 LYS A N 1
ATOM 2568 C CA . LYS A 1 308 ? 25.324 -0.931 -61.999 1.00 84.88 308 LYS A CA 1
ATOM 2569 C C . LYS A 1 308 ? 24.065 -1.714 -61.610 1.00 84.88 308 LYS A C 1
ATOM 2571 O O . LYS A 1 308 ? 23.854 -1.965 -60.423 1.00 84.88 308 LYS A O 1
ATOM 2576 N N . ARG A 1 309 ? 23.201 -2.088 -62.564 1.00 85.38 309 ARG A N 1
ATOM 2577 C CA . ARG A 1 309 ? 22.028 -2.942 -62.292 1.00 85.38 309 ARG A CA 1
ATOM 2578 C C . ARG A 1 309 ? 22.455 -4.365 -61.928 1.00 85.38 309 ARG A C 1
ATOM 2580 O O . ARG A 1 309 ? 22.013 -4.860 -60.894 1.00 85.38 309 ARG A O 1
ATOM 2587 N N . ALA A 1 310 ? 23.378 -4.954 -62.686 1.00 85.00 310 ALA A N 1
ATOM 2588 C CA . ALA A 1 310 ? 23.910 -6.289 -62.415 1.00 85.00 310 ALA A CA 1
ATOM 2589 C C . ALA A 1 310 ? 24.615 -6.376 -61.045 1.00 85.00 310 ALA A C 1
ATOM 2591 O O . ALA A 1 310 ? 24.413 -7.330 -60.295 1.00 85.00 310 ALA A O 1
ATOM 2592 N N . GLU A 1 311 ? 25.392 -5.360 -60.658 1.00 85.81 311 GLU A N 1
ATOM 2593 C CA . GLU A 1 311 ? 26.008 -5.295 -59.323 1.00 85.81 311 GLU A CA 1
ATOM 2594 C C . GLU A 1 311 ? 24.968 -5.196 -58.201 1.00 85.81 311 GLU A C 1
ATOM 2596 O O . GLU A 1 311 ? 25.060 -5.905 -57.195 1.00 85.81 311 GLU A O 1
ATOM 2601 N N . ARG A 1 312 ? 23.934 -4.361 -58.379 1.00 84.31 312 ARG A N 1
ATOM 2602 C CA . ARG A 1 312 ? 22.829 -4.246 -57.413 1.00 84.31 312 ARG A CA 1
ATOM 2603 C C . ARG A 1 312 ? 22.076 -5.564 -57.257 1.00 84.31 312 ARG A C 1
ATOM 2605 O O . ARG A 1 312 ? 21.708 -5.913 -56.136 1.00 84.31 312 ARG A O 1
ATOM 2612 N N . GLU A 1 313 ? 21.867 -6.307 -58.337 1.00 84.31 313 GLU A N 1
ATOM 2613 C CA . GLU A 1 313 ? 21.238 -7.629 -58.291 1.00 84.31 313 GLU A CA 1
ATOM 2614 C C . GLU A 1 313 ? 22.116 -8.664 -57.590 1.00 84.31 313 GLU A C 1
ATOM 2616 O O . GLU A 1 313 ? 21.617 -9.366 -56.710 1.00 84.31 313 GLU A O 1
ATOM 2621 N N . LYS A 1 314 ? 23.428 -8.688 -57.858 1.00 87.44 314 LYS A N 1
ATOM 2622 C CA . LYS A 1 314 ? 24.378 -9.545 -57.125 1.00 87.44 314 LYS A CA 1
ATOM 2623 C C . LYS A 1 314 ? 24.364 -9.250 -55.622 1.00 87.44 314 LYS A C 1
ATOM 2625 O O . LYS A 1 314 ? 24.338 -10.178 -54.814 1.00 87.44 314 LYS A O 1
ATOM 2630 N N . ILE A 1 315 ? 24.319 -7.975 -55.224 1.00 84.88 315 ILE A N 1
ATOM 2631 C CA . ILE A 1 315 ? 24.219 -7.579 -53.809 1.00 84.88 315 ILE A CA 1
ATOM 2632 C C . ILE A 1 315 ? 22.876 -8.019 -53.208 1.00 84.88 315 ILE A C 1
ATOM 2634 O O . ILE A 1 315 ? 22.852 -8.577 -52.109 1.00 84.88 315 ILE A O 1
ATOM 2638 N N . ARG A 1 316 ? 21.754 -7.813 -53.913 1.00 81.50 316 ARG A N 1
ATOM 2639 C CA . ARG A 1 316 ? 20.425 -8.266 -53.459 1.00 81.50 316 ARG A CA 1
ATOM 2640 C C . ARG A 1 316 ? 20.366 -9.784 -53.310 1.00 81.50 316 ARG A C 1
ATOM 2642 O O . ARG A 1 316 ? 19.812 -10.266 -52.325 1.00 81.50 316 ARG A O 1
ATOM 2649 N N . PHE A 1 317 ? 20.956 -10.526 -54.242 1.00 84.56 317 PHE A N 1
ATOM 2650 C CA . PHE A 1 317 ? 21.015 -11.982 -54.195 1.00 84.56 317 PHE A CA 1
ATOM 2651 C C . PHE A 1 317 ? 21.853 -12.469 -53.007 1.00 84.56 317 PHE A C 1
ATOM 2653 O O . PHE A 1 317 ? 21.368 -13.283 -52.225 1.00 84.56 317 PHE A O 1
ATOM 2660 N N . LYS A 1 318 ? 23.045 -11.893 -52.786 1.00 84.12 318 LYS A N 1
ATOM 2661 C CA . LYS A 1 318 ? 23.881 -12.198 -51.610 1.00 84.12 318 LYS A CA 1
ATOM 2662 C C . LYS A 1 318 ? 23.158 -11.900 -50.294 1.00 84.12 318 LYS A C 1
ATOM 2664 O O . LYS A 1 318 ? 23.183 -12.733 -49.394 1.00 84.12 318 LYS A O 1
ATOM 2669 N N . ARG A 1 319 ? 22.455 -10.763 -50.193 1.00 81.19 319 ARG A N 1
ATOM 2670 C CA . ARG A 1 319 ? 21.639 -10.425 -49.011 1.00 81.19 319 ARG A CA 1
ATOM 2671 C C . ARG A 1 319 ? 20.496 -11.417 -48.798 1.00 81.19 319 ARG A C 1
ATOM 2673 O O . ARG A 1 319 ? 20.324 -11.891 -47.683 1.00 81.19 319 ARG A O 1
ATOM 2680 N N . ARG A 1 320 ? 19.741 -11.772 -49.846 1.00 81.75 320 ARG A N 1
ATOM 2681 C CA . ARG A 1 320 ? 18.660 -12.773 -49.750 1.00 81.75 320 ARG A CA 1
ATOM 2682 C C . ARG A 1 320 ? 19.189 -14.149 -49.353 1.00 81.75 320 ARG A C 1
ATOM 2684 O O . ARG A 1 320 ? 18.557 -14.822 -48.548 1.00 81.75 320 ARG A O 1
ATOM 2691 N N . TRP A 1 321 ? 20.330 -14.565 -49.896 1.00 81.94 321 TRP A N 1
ATOM 2692 C CA . TRP A 1 321 ? 20.953 -15.841 -49.555 1.00 81.94 321 TRP A CA 1
ATOM 2693 C C . TRP A 1 321 ? 21.453 -15.859 -48.105 1.00 81.94 321 TRP A C 1
ATOM 2695 O O . TRP A 1 321 ? 21.122 -16.783 -47.365 1.00 81.94 321 TRP A O 1
ATOM 2705 N N . ALA A 1 322 ? 22.136 -14.797 -47.662 1.00 79.75 322 ALA A N 1
ATOM 2706 C CA . ALA A 1 322 ? 22.548 -14.632 -46.268 1.00 79.75 322 ALA A CA 1
ATOM 2707 C C . ALA A 1 322 ? 21.343 -14.635 -45.314 1.00 79.75 322 ALA A C 1
ATOM 2709 O O . ALA A 1 322 ? 21.369 -15.325 -44.301 1.00 79.75 322 ALA A O 1
ATOM 2710 N N . TRP A 1 323 ? 20.253 -13.948 -45.671 1.00 74.12 323 TRP A N 1
ATOM 2711 C CA . TRP A 1 323 ? 19.030 -13.914 -44.867 1.00 74.12 323 TRP A CA 1
ATOM 2712 C C . TRP A 1 323 ? 18.317 -15.271 -44.820 1.00 74.12 323 TRP A C 1
ATOM 2714 O O . TRP A 1 323 ? 17.828 -15.670 -43.770 1.00 74.12 323 TRP A O 1
ATOM 2724 N N . ARG A 1 324 ? 18.303 -16.034 -45.924 1.00 78.38 324 ARG A N 1
ATOM 2725 C CA . ARG A 1 324 ? 17.790 -17.416 -45.934 1.00 78.38 324 ARG A CA 1
ATOM 2726 C C . ARG A 1 324 ? 18.632 -18.346 -45.060 1.00 78.38 324 ARG A C 1
ATOM 2728 O O . ARG A 1 324 ? 18.058 -19.178 -44.366 1.00 78.38 324 ARG A O 1
ATOM 2735 N N . LYS A 1 325 ? 19.962 -18.205 -45.079 1.00 74.38 325 LYS A N 1
ATOM 2736 C CA . LYS A 1 325 ? 20.869 -18.991 -44.228 1.00 74.38 325 LYS A CA 1
ATOM 2737 C C . LYS A 1 325 ? 20.686 -18.633 -42.750 1.00 74.38 325 LYS A C 1
ATOM 2739 O O . LYS 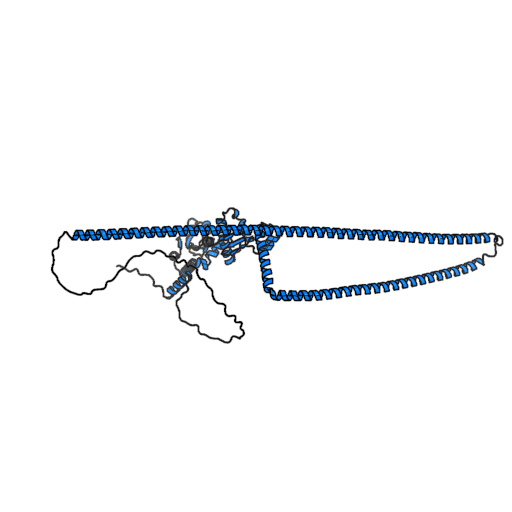A 1 325 ? 20.515 -19.526 -41.933 1.00 74.38 325 LYS A O 1
ATOM 2744 N N . PHE A 1 326 ? 20.602 -17.338 -42.442 1.00 71.50 326 PHE A N 1
ATOM 2745 C CA . PHE A 1 326 ? 20.290 -16.837 -41.104 1.00 71.50 326 PHE A CA 1
ATOM 2746 C C . PHE A 1 326 ? 18.932 -17.348 -40.614 1.00 71.50 326 PHE A C 1
ATOM 2748 O O . PHE A 1 326 ? 18.857 -17.904 -39.531 1.00 71.50 326 PHE A O 1
ATOM 2755 N N . LYS A 1 327 ? 17.875 -17.262 -41.432 1.00 73.31 327 LYS A N 1
ATOM 2756 C CA . LYS A 1 327 ? 16.536 -17.754 -41.073 1.00 73.31 327 LYS A CA 1
ATOM 2757 C C . LYS A 1 327 ? 16.507 -19.265 -40.830 1.00 73.31 327 LYS A C 1
ATOM 2759 O O . LYS A 1 327 ? 15.809 -19.707 -39.929 1.00 73.31 327 LYS A O 1
ATOM 2764 N N . LYS A 1 328 ? 17.248 -20.063 -41.610 1.00 73.00 328 LYS A N 1
ATOM 2765 C CA . LYS A 1 328 ? 17.350 -21.514 -41.377 1.00 73.00 328 LYS A CA 1
ATOM 2766 C C . LYS A 1 328 ? 18.058 -21.828 -40.057 1.00 73.00 328 LYS A C 1
ATOM 2768 O O . LYS A 1 328 ? 17.530 -22.628 -39.297 1.00 73.00 328 LYS A O 1
ATOM 2773 N N . ASN A 1 329 ? 19.180 -21.166 -39.769 1.00 72.94 329 ASN A N 1
ATOM 2774 C CA . ASN A 1 329 ? 19.898 -21.358 -38.506 1.00 72.94 329 ASN A CA 1
ATOM 2775 C C . ASN A 1 329 ? 19.070 -20.876 -37.307 1.00 72.94 329 ASN A C 1
ATOM 2777 O O . ASN A 1 329 ? 18.928 -21.601 -36.332 1.00 72.94 329 ASN A O 1
ATOM 2781 N N . PHE A 1 330 ? 18.435 -19.709 -37.426 1.00 68.75 330 PHE A N 1
ATOM 2782 C CA . PHE A 1 330 ? 17.596 -19.147 -36.372 1.00 68.75 330 PHE A CA 1
ATOM 2783 C C . PHE A 1 330 ? 16.352 -19.999 -36.113 1.00 68.75 330 PHE A C 1
ATOM 2785 O O . PHE A 1 330 ? 15.965 -20.170 -34.969 1.00 68.75 330 PHE A O 1
ATOM 2792 N N . ASN A 1 331 ? 15.731 -20.574 -37.148 1.00 65.88 331 ASN A N 1
ATOM 2793 C CA . ASN A 1 331 ? 14.587 -21.468 -36.966 1.00 65.88 331 ASN A CA 1
ATOM 2794 C C . ASN A 1 331 ? 14.973 -22.795 -36.297 1.00 65.88 331 ASN A C 1
ATOM 2796 O O . ASN A 1 331 ? 14.150 -23.342 -35.573 1.00 65.88 331 ASN A O 1
ATOM 2800 N N . LEU A 1 332 ? 16.182 -23.314 -3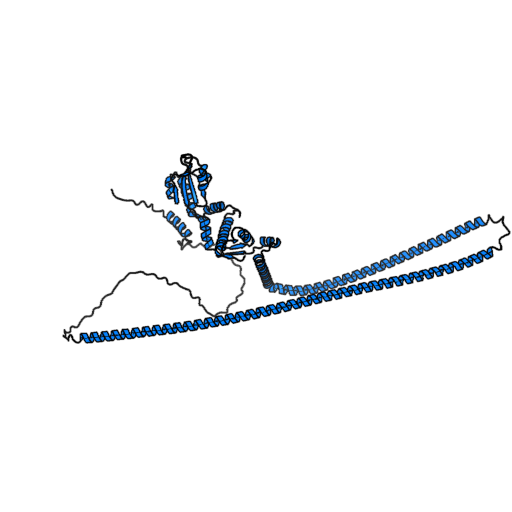6.540 1.00 65.44 332 LEU A N 1
ATOM 2801 C CA . LEU A 1 332 ? 16.676 -24.535 -35.893 1.00 65.44 332 LEU A CA 1
ATOM 2802 C C . LEU A 1 332 ? 16.991 -24.279 -34.413 1.00 65.44 332 LEU A C 1
ATOM 2804 O O . LEU A 1 332 ? 16.433 -24.954 -33.554 1.00 65.44 332 LEU A O 1
ATOM 2808 N N . GLU A 1 333 ? 17.772 -23.238 -34.113 1.00 66.69 333 GLU A N 1
ATOM 2809 C CA . GLU A 1 333 ? 18.088 -22.844 -32.731 1.00 66.69 333 GLU A CA 1
ATOM 2810 C C . GLU A 1 333 ? 16.830 -22.424 -31.956 1.00 66.69 333 GLU A C 1
ATOM 2812 O O . GLU A 1 333 ? 16.644 -22.807 -30.802 1.00 66.69 333 GLU A O 1
ATOM 2817 N N . ALA A 1 334 ? 15.913 -21.687 -32.593 1.00 67.38 334 ALA A N 1
ATOM 2818 C CA . ALA A 1 334 ? 14.648 -21.310 -31.976 1.00 67.38 334 ALA A CA 1
ATOM 2819 C C . ALA A 1 334 ? 13.728 -22.515 -31.766 1.00 67.38 334 ALA A C 1
ATOM 2821 O O . ALA A 1 334 ? 13.019 -22.528 -30.770 1.00 67.38 334 ALA A O 1
ATOM 2822 N N . ALA A 1 335 ? 13.717 -23.521 -32.648 1.00 71.12 335 ALA A N 1
ATOM 2823 C CA . ALA A 1 335 ? 12.907 -24.726 -32.455 1.00 71.12 335 ALA A CA 1
ATOM 2824 C C . ALA A 1 335 ? 13.413 -25.563 -31.273 1.00 71.12 335 ALA A C 1
ATOM 2826 O O . ALA A 1 335 ? 12.609 -26.004 -30.446 1.00 71.12 335 ALA A O 1
ATOM 2827 N N . GLU A 1 336 ? 14.732 -25.723 -31.146 1.00 72.75 336 GLU A N 1
ATOM 2828 C CA . GLU A 1 336 ? 15.351 -26.365 -29.984 1.00 72.75 336 GLU A CA 1
ATOM 2829 C C . GLU A 1 336 ? 15.043 -25.580 -28.702 1.00 72.75 336 GLU A C 1
ATOM 2831 O O . GLU A 1 336 ? 14.505 -26.150 -27.749 1.00 72.75 336 GLU A O 1
ATOM 2836 N N . PHE A 1 337 ? 15.237 -24.257 -28.714 1.00 67.75 337 PHE A N 1
ATOM 2837 C CA . PHE A 1 337 ? 14.904 -23.376 -27.594 1.00 67.75 337 PHE A CA 1
ATOM 2838 C C . PHE A 1 337 ? 13.416 -23.445 -27.221 1.00 67.75 337 PHE A C 1
ATOM 2840 O O . PHE A 1 337 ? 13.080 -23.596 -26.050 1.00 67.75 337 PHE A O 1
ATOM 2847 N N . TYR A 1 338 ? 12.503 -23.413 -28.195 1.00 71.12 338 TYR A N 1
ATOM 2848 C CA . TYR A 1 338 ? 11.057 -23.473 -27.957 1.00 71.12 338 TYR A CA 1
ATOM 2849 C C . TYR A 1 338 ? 10.626 -24.833 -27.394 1.00 71.12 338 TYR A C 1
ATOM 2851 O O . TYR A 1 338 ? 9.732 -24.902 -26.551 1.00 71.12 338 TYR A O 1
ATOM 2859 N N . SER A 1 339 ? 11.281 -25.920 -27.812 1.00 71.50 339 SER A N 1
ATOM 2860 C CA . SER A 1 339 ? 11.025 -27.261 -27.278 1.00 71.50 339 SER A CA 1
ATOM 2861 C C . SER A 1 339 ? 11.452 -27.394 -25.808 1.00 71.50 339 SER A C 1
ATOM 2863 O O . SER A 1 339 ? 10.705 -27.956 -25.002 1.00 71.50 339 SER A O 1
ATOM 2865 N N . VAL A 1 340 ? 12.591 -26.798 -25.432 1.00 72.50 340 VAL A N 1
ATOM 2866 C CA . VAL A 1 340 ? 13.085 -26.735 -24.045 1.00 72.50 340 VAL A CA 1
ATOM 2867 C C . VAL A 1 340 ? 12.208 -25.806 -23.200 1.00 72.50 340 VAL A C 1
ATOM 2869 O O . VAL A 1 340 ? 11.770 -26.192 -22.116 1.00 72.50 340 VAL A O 1
ATOM 2872 N N . MET A 1 341 ? 11.867 -24.622 -23.719 1.00 66.25 341 MET A N 1
ATOM 2873 C CA . MET A 1 341 ? 10.964 -23.657 -23.078 1.00 66.25 341 MET A CA 1
ATOM 2874 C C . MET A 1 341 ? 9.584 -24.258 -22.808 1.00 66.25 341 MET A C 1
ATOM 2876 O O . MET A 1 341 ? 9.031 -24.045 -21.736 1.00 66.25 341 MET A O 1
ATOM 2880 N N . ARG A 1 342 ? 9.021 -25.030 -23.749 1.00 74.06 342 ARG A N 1
ATOM 2881 C CA . ARG A 1 342 ? 7.700 -25.661 -23.589 1.00 74.06 342 ARG A CA 1
ATOM 2882 C C . ARG A 1 342 ? 7.703 -26.725 -22.494 1.00 74.06 342 ARG A C 1
ATOM 2884 O O . ARG A 1 342 ? 6.741 -26.804 -21.737 1.00 74.06 342 ARG A O 1
ATOM 2891 N N . ARG A 1 343 ? 8.770 -27.525 -22.396 1.00 76.94 343 ARG A N 1
ATOM 2892 C CA . ARG A 1 343 ? 8.924 -28.536 -21.333 1.00 76.94 343 ARG A CA 1
ATOM 2893 C C . ARG A 1 343 ? 9.116 -27.893 -19.959 1.00 76.94 343 ARG A C 1
ATOM 2895 O O . ARG A 1 343 ? 8.582 -28.393 -18.978 1.00 76.94 343 ARG A O 1
ATOM 2902 N N . ASN A 1 344 ? 9.799 -26.749 -19.912 1.00 85.50 344 ASN A N 1
ATOM 2903 C CA . ASN A 1 344 ? 10.145 -26.059 -18.670 1.00 85.50 344 ASN A CA 1
ATOM 2904 C C . ASN A 1 344 ? 9.295 -24.812 -18.401 1.00 85.50 344 ASN A C 1
ATOM 2906 O O . ASN A 1 344 ? 9.676 -23.984 -17.578 1.00 85.50 344 ASN A O 1
ATOM 2910 N N . ILE A 1 345 ? 8.147 -24.655 -19.064 1.00 85.69 345 ILE A N 1
ATOM 2911 C CA . ILE A 1 345 ? 7.400 -23.390 -19.046 1.00 85.69 345 ILE A CA 1
ATOM 2912 C C . ILE A 1 345 ? 6.995 -22.985 -17.625 1.00 85.69 345 ILE A C 1
ATOM 2914 O O . ILE A 1 345 ? 7.093 -21.817 -17.265 1.00 85.69 345 ILE A O 1
ATOM 2918 N N . ILE A 1 346 ? 6.649 -23.966 -16.785 1.00 85.38 346 ILE A N 1
ATOM 2919 C CA . ILE A 1 346 ? 6.306 -23.757 -15.375 1.00 85.38 346 ILE A CA 1
ATOM 2920 C C . ILE A 1 346 ? 7.518 -23.237 -14.595 1.00 85.38 346 ILE A C 1
ATOM 2922 O O . ILE A 1 346 ? 7.377 -22.281 -13.841 1.00 85.38 346 ILE A O 1
ATOM 2926 N N . TYR A 1 347 ? 8.708 -23.810 -14.807 1.00 89.50 347 TYR A N 1
ATOM 2927 C CA . TYR A 1 347 ? 9.946 -23.361 -14.160 1.00 89.50 347 TYR A CA 1
ATOM 2928 C C . TYR A 1 347 ? 10.365 -21.964 -14.609 1.00 89.50 347 TYR A C 1
ATOM 2930 O O . TYR A 1 347 ? 10.890 -21.187 -13.823 1.00 89.50 347 TYR A O 1
ATOM 2938 N N . ILE A 1 348 ? 10.137 -21.629 -15.875 1.00 87.50 348 ILE A N 1
ATOM 2939 C CA . ILE A 1 348 ? 10.497 -20.319 -16.420 1.00 87.50 348 ILE A CA 1
ATOM 2940 C C . ILE A 1 348 ? 9.533 -19.251 -15.911 1.00 87.50 348 ILE A C 1
ATOM 2942 O O . ILE A 1 348 ? 9.974 -18.175 -15.517 1.00 87.50 348 ILE A O 1
ATOM 2946 N N . ILE A 1 349 ? 8.235 -19.560 -15.852 1.00 89.50 349 ILE A N 1
ATOM 2947 C CA . ILE A 1 349 ? 7.230 -18.679 -15.251 1.00 89.50 349 ILE A CA 1
ATOM 2948 C C . ILE A 1 349 ? 7.497 -18.512 -13.752 1.00 89.50 349 ILE A C 1
ATOM 2950 O O . ILE A 1 349 ? 7.456 -17.388 -13.259 1.00 89.50 349 ILE A O 1
ATOM 2954 N N . SER A 1 350 ? 7.816 -19.587 -13.024 1.00 91.31 350 SER A N 1
ATOM 2955 C CA . SER A 1 350 ? 8.112 -19.500 -11.591 1.00 91.31 350 SER A CA 1
ATOM 2956 C C . SER A 1 350 ? 9.408 -18.737 -11.315 1.00 91.31 350 SER A C 1
ATOM 2958 O O . SER A 1 350 ? 9.434 -17.900 -10.416 1.00 91.31 350 SER A O 1
ATOM 2960 N N . LEU A 1 351 ? 10.453 -18.938 -12.124 1.00 92.94 351 LEU A N 1
ATOM 2961 C CA . LEU A 1 351 ? 11.693 -18.168 -12.049 1.00 92.94 351 LEU A CA 1
ATOM 2962 C C . LEU A 1 351 ? 11.445 -16.688 -12.361 1.00 92.94 351 LEU A C 1
ATOM 2964 O O . LEU A 1 351 ? 11.925 -15.827 -11.631 1.00 92.94 351 LEU A O 1
ATOM 2968 N N . ALA A 1 352 ? 10.673 -16.377 -13.405 1.00 92.44 352 ALA A N 1
ATOM 2969 C CA . ALA A 1 352 ? 10.309 -15.002 -13.737 1.00 92.44 352 ALA A CA 1
ATOM 2970 C C . ALA A 1 352 ? 9.502 -14.342 -12.607 1.00 92.44 352 ALA A C 1
ATOM 2972 O O . ALA A 1 352 ? 9.790 -13.205 -12.236 1.00 92.44 352 ALA A O 1
ATOM 2973 N N . ALA A 1 353 ? 8.548 -15.062 -12.009 1.00 93.50 353 ALA A N 1
ATOM 2974 C CA . ALA A 1 353 ? 7.786 -14.590 -10.856 1.00 93.50 353 ALA A CA 1
ATOM 2975 C C . ALA A 1 353 ? 8.689 -14.343 -9.637 1.00 93.50 353 ALA A C 1
ATOM 2977 O O . ALA A 1 353 ? 8.543 -13.329 -8.960 1.00 93.50 353 ALA A O 1
ATOM 2978 N N . LEU A 1 354 ? 9.664 -15.223 -9.393 1.00 95.06 354 LEU A N 1
ATOM 2979 C CA . LEU A 1 354 ? 10.648 -15.070 -8.323 1.00 95.06 354 LEU A CA 1
ATOM 2980 C C . LEU A 1 354 ? 11.554 -13.854 -8.554 1.00 95.06 354 LEU A C 1
ATOM 2982 O O . LEU A 1 354 ? 11.766 -13.066 -7.636 1.00 95.06 354 LEU A O 1
ATOM 2986 N N . VAL A 1 355 ? 12.040 -13.648 -9.780 1.00 95.31 355 VAL A N 1
ATOM 2987 C CA . VAL A 1 355 ? 12.831 -12.461 -10.140 1.00 95.31 355 VAL A CA 1
ATOM 2988 C C . VAL A 1 355 ? 12.011 -11.183 -9.950 1.00 95.31 355 VAL A C 1
ATOM 2990 O O . VAL A 1 355 ? 12.510 -10.229 -9.357 1.00 95.31 355 VAL A O 1
ATOM 2993 N N . LEU A 1 356 ? 10.746 -11.163 -10.380 1.00 94.31 356 LEU A N 1
ATOM 2994 C CA . LEU A 1 356 ? 9.847 -10.026 -10.157 1.00 94.31 356 LEU A CA 1
ATOM 2995 C C . LEU A 1 356 ? 9.596 -9.771 -8.666 1.00 94.31 356 LEU A C 1
ATOM 2997 O O . LEU A 1 356 ? 9.623 -8.618 -8.242 1.00 94.31 356 LEU A O 1
ATOM 3001 N N . ALA A 1 357 ? 9.417 -10.821 -7.862 1.00 91.81 357 ALA A N 1
ATOM 3002 C CA . ALA A 1 357 ? 9.263 -10.698 -6.414 1.00 91.81 357 ALA A CA 1
ATOM 3003 C C . ALA A 1 357 ? 10.519 -10.104 -5.753 1.00 91.81 357 ALA A C 1
ATOM 3005 O O . ALA A 1 357 ? 10.404 -9.243 -4.884 1.00 91.81 357 ALA A O 1
ATOM 3006 N N . ILE A 1 358 ? 11.717 -10.502 -6.198 1.00 93.81 358 ILE A N 1
ATOM 3007 C CA . ILE A 1 358 ? 12.987 -9.938 -5.718 1.00 93.81 358 ILE A CA 1
ATOM 3008 C C . ILE A 1 358 ? 13.109 -8.461 -6.111 1.00 93.81 358 ILE A C 1
ATOM 3010 O O . ILE A 1 358 ? 13.454 -7.635 -5.269 1.00 93.81 358 ILE A O 1
ATOM 3014 N N . ILE A 1 359 ? 12.797 -8.109 -7.364 1.00 92.75 359 ILE A N 1
ATOM 3015 C CA . ILE A 1 359 ? 12.812 -6.714 -7.834 1.00 92.75 359 ILE A CA 1
ATOM 3016 C C . ILE A 1 359 ? 11.833 -5.864 -7.016 1.00 92.75 359 ILE A C 1
ATOM 3018 O O . ILE A 1 359 ? 12.190 -4.772 -6.579 1.00 92.75 359 ILE A O 1
ATOM 3022 N N . TYR A 1 360 ? 10.628 -6.375 -6.761 1.00 89.75 360 TYR A N 1
ATOM 3023 C CA . TYR A 1 360 ? 9.631 -5.702 -5.932 1.00 89.75 360 TYR A CA 1
ATOM 3024 C C . TYR A 1 360 ? 10.109 -5.519 -4.487 1.00 89.75 360 TYR A C 1
ATOM 3026 O O . TYR A 1 360 ? 9.961 -4.440 -3.923 1.00 89.75 360 TYR A O 1
ATOM 3034 N N . LEU A 1 361 ? 10.752 -6.530 -3.901 1.00 88.19 361 LEU A N 1
ATOM 3035 C CA . LEU A 1 361 ? 11.309 -6.440 -2.552 1.00 88.19 361 LEU A CA 1
ATOM 3036 C C . LEU A 1 361 ? 12.411 -5.371 -2.472 1.00 88.19 361 LEU A C 1
ATOM 3038 O O . LEU A 1 361 ? 12.404 -4.557 -1.550 1.00 88.19 361 LEU A O 1
ATOM 3042 N N . ILE A 1 362 ? 13.311 -5.318 -3.462 1.00 88.06 362 ILE A N 1
ATOM 3043 C CA . ILE A 1 362 ? 14.335 -4.264 -3.571 1.00 88.06 362 ILE A CA 1
ATOM 3044 C C . ILE A 1 362 ? 13.676 -2.886 -3.694 1.00 88.06 362 ILE A C 1
ATOM 3046 O O . ILE A 1 362 ? 14.110 -1.945 -3.031 1.00 88.06 362 ILE A O 1
ATOM 3050 N N . PHE A 1 363 ? 12.618 -2.766 -4.501 1.00 85.38 363 PHE A N 1
ATOM 3051 C CA . PHE A 1 363 ? 11.861 -1.526 -4.652 1.00 85.38 363 PHE A CA 1
ATOM 3052 C C . PHE A 1 363 ? 11.221 -1.073 -3.331 1.00 85.38 363 PHE A C 1
ATOM 3054 O O . PHE A 1 363 ? 11.379 0.086 -2.956 1.00 85.38 363 PHE A O 1
ATOM 3061 N N . CYS A 1 364 ? 10.578 -1.978 -2.585 1.00 83.00 364 CYS A N 1
ATOM 3062 C CA . CYS A 1 364 ? 10.014 -1.678 -1.266 1.00 83.00 364 CYS A CA 1
ATOM 3063 C C . CYS A 1 364 ? 11.088 -1.194 -0.284 1.00 83.00 364 CYS A C 1
ATOM 3065 O O . CYS A 1 364 ? 10.889 -0.184 0.384 1.00 83.00 364 CYS A O 1
ATOM 3067 N N . ILE A 1 365 ? 12.244 -1.867 -0.224 1.00 83.25 365 ILE A N 1
ATOM 3068 C CA . ILE A 1 365 ? 13.358 -1.435 0.634 1.00 83.25 365 ILE A CA 1
ATOM 3069 C C . ILE A 1 365 ? 13.841 -0.045 0.218 1.00 83.25 365 ILE A C 1
ATOM 3071 O O . ILE A 1 365 ? 14.027 0.808 1.079 1.00 83.25 365 ILE A O 1
ATOM 3075 N N . ALA A 1 366 ? 14.029 0.198 -1.082 1.00 80.94 366 ALA A N 1
ATOM 3076 C CA . ALA A 1 366 ? 14.486 1.490 -1.583 1.00 80.94 366 ALA A CA 1
ATOM 3077 C C . ALA A 1 366 ? 13.498 2.621 -1.248 1.00 80.94 366 ALA A C 1
ATOM 3079 O O . ALA A 1 366 ? 13.929 3.668 -0.775 1.00 80.94 366 ALA A O 1
ATOM 3080 N N . ALA A 1 367 ? 12.195 2.390 -1.433 1.00 77.50 367 ALA A N 1
ATOM 3081 C CA . ALA A 1 367 ? 11.148 3.365 -1.131 1.00 77.50 367 ALA A CA 1
ATOM 3082 C C . ALA A 1 367 ? 11.019 3.665 0.373 1.00 77.50 367 ALA A C 1
ATOM 3084 O O . ALA A 1 367 ? 10.750 4.801 0.743 1.00 77.50 367 ALA A O 1
ATOM 3085 N N . LEU A 1 368 ? 11.227 2.669 1.243 1.00 77.38 368 LEU A N 1
ATOM 3086 C CA . LEU A 1 368 ? 11.154 2.851 2.698 1.00 77.38 368 LEU A CA 1
ATOM 3087 C C . LEU A 1 368 ? 12.407 3.532 3.273 1.00 77.38 368 LEU A C 1
ATOM 3089 O O . LEU A 1 368 ? 12.295 4.369 4.163 1.00 77.38 368 LEU A O 1
ATOM 3093 N N . ARG A 1 369 ? 13.606 3.167 2.791 1.00 73.81 369 ARG A N 1
ATOM 3094 C CA . ARG A 1 369 ? 14.895 3.648 3.333 1.00 73.81 369 ARG A CA 1
ATOM 3095 C C . ARG A 1 369 ? 15.275 5.039 2.868 1.00 73.81 369 ARG A C 1
ATOM 3097 O O . ARG A 1 369 ? 15.937 5.770 3.598 1.00 73.81 369 ARG A O 1
ATOM 3104 N N . PHE A 1 370 ? 14.959 5.358 1.627 1.00 67.50 370 PHE A N 1
ATOM 3105 C CA . PHE A 1 370 ? 15.305 6.636 1.051 1.00 67.50 370 PHE A CA 1
ATOM 3106 C C . PHE A 1 370 ? 13.994 7.420 0.976 1.00 67.50 370 PHE A C 1
ATOM 3108 O O . PHE A 1 370 ? 13.084 7.024 0.251 1.00 67.50 370 PHE A O 1
ATOM 3115 N N . LYS A 1 371 ? 13.878 8.514 1.742 1.00 63.19 371 LYS A N 1
ATOM 3116 C CA . LYS A 1 371 ? 12.815 9.518 1.571 1.00 63.19 371 LYS A CA 1
ATOM 3117 C C . LYS A 1 371 ? 13.043 10.192 0.215 1.00 63.19 371 LYS A C 1
ATOM 3119 O O . LYS A 1 371 ? 13.662 11.246 0.133 1.00 63.19 371 LYS A O 1
ATOM 3124 N N . ILE A 1 372 ? 12.734 9.486 -0.872 1.00 58.00 372 ILE A N 1
ATOM 3125 C CA . ILE A 1 372 ? 13.069 9.943 -2.216 1.00 58.00 372 ILE A CA 1
ATOM 3126 C C . ILE A 1 372 ? 11.928 10.838 -2.679 1.00 58.00 372 ILE A C 1
ATOM 3128 O O . ILE A 1 372 ? 10.924 10.347 -3.190 1.00 58.00 372 ILE A O 1
ATOM 3132 N N . ASP A 1 373 ? 12.131 12.148 -2.577 1.00 57.81 373 ASP A N 1
ATOM 3133 C CA . ASP A 1 373 ? 11.234 13.203 -3.077 1.00 57.81 373 ASP A CA 1
ATOM 3134 C C . ASP A 1 373 ? 11.145 13.257 -4.623 1.00 57.81 373 ASP A C 1
ATOM 3136 O O . ASP A 1 373 ? 10.836 14.286 -5.224 1.00 57.81 373 ASP A O 1
ATOM 3140 N N . ASN A 1 374 ? 11.430 12.152 -5.320 1.00 64.56 374 ASN A N 1
ATOM 3141 C CA . ASN A 1 374 ? 11.343 12.095 -6.774 1.00 64.56 374 ASN A CA 1
ATOM 3142 C C . ASN A 1 374 ? 9.892 11.849 -7.198 1.00 64.56 374 ASN A C 1
ATOM 3144 O O . ASN A 1 374 ? 9.345 10.775 -6.946 1.00 64.56 374 ASN A O 1
ATOM 3148 N N . ASN A 1 375 ? 9.326 12.778 -7.975 1.00 68.00 375 ASN A N 1
ATOM 3149 C CA . ASN A 1 375 ? 7.990 12.673 -8.586 1.00 68.00 375 ASN A CA 1
ATOM 3150 C C . ASN A 1 375 ? 7.693 11.312 -9.251 1.00 68.00 375 ASN A C 1
ATOM 3152 O O . ASN A 1 375 ? 6.554 10.852 -9.231 1.00 68.00 375 ASN A O 1
ATOM 3156 N N . LEU A 1 376 ? 8.705 10.648 -9.824 1.00 66.94 376 LEU A N 1
ATOM 3157 C CA . LEU A 1 376 ? 8.563 9.319 -10.435 1.00 66.94 376 LEU A CA 1
ATOM 3158 C C . LEU A 1 376 ? 8.206 8.229 -9.419 1.00 66.94 376 LEU A C 1
ATOM 3160 O O . LEU A 1 376 ? 7.392 7.359 -9.715 1.00 66.94 376 LEU A O 1
ATOM 3164 N N . ILE A 1 377 ? 8.796 8.264 -8.225 1.00 67.81 377 ILE A N 1
ATOM 3165 C CA . ILE A 1 377 ? 8.526 7.264 -7.188 1.00 67.81 377 ILE A CA 1
ATOM 3166 C C . ILE A 1 377 ? 7.136 7.496 -6.610 1.00 67.81 377 ILE A C 1
ATOM 3168 O O . ILE A 1 377 ? 6.377 6.539 -6.515 1.00 67.81 377 ILE A O 1
ATOM 3172 N N . SER A 1 378 ? 6.743 8.746 -6.361 1.00 66.00 378 SER A N 1
ATOM 3173 C CA . SER A 1 378 ? 5.377 9.081 -5.937 1.00 66.00 378 SER A CA 1
ATOM 3174 C C . SER A 1 378 ? 4.319 8.608 -6.943 1.00 66.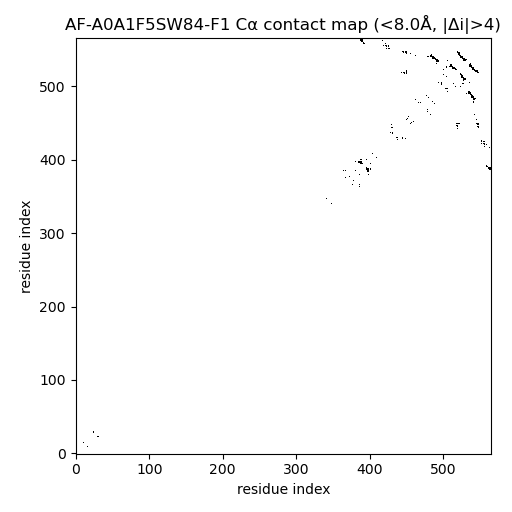00 378 SER A C 1
ATOM 3176 O O . SER A 1 378 ? 3.281 8.082 -6.549 1.00 66.00 378 SER A O 1
ATOM 3178 N N . GLN A 1 379 ? 4.593 8.713 -8.251 1.00 70.12 379 GLN A N 1
ATOM 3179 C CA . GLN A 1 379 ? 3.713 8.162 -9.287 1.00 70.12 379 GLN A CA 1
ATOM 3180 C C . GLN A 1 379 ? 3.649 6.632 -9.250 1.00 70.12 379 GLN A C 1
ATOM 3182 O O . GLN A 1 379 ? 2.557 6.077 -9.321 1.00 70.12 379 GLN A O 1
ATOM 3187 N N . ILE A 1 380 ? 4.786 5.943 -9.110 1.00 72.62 380 ILE A N 1
ATOM 3188 C CA . ILE A 1 380 ? 4.820 4.473 -9.029 1.00 72.62 380 ILE A CA 1
ATOM 3189 C C . ILE A 1 380 ? 4.104 3.979 -7.761 1.00 72.62 380 ILE A C 1
ATOM 3191 O O . ILE A 1 380 ? 3.354 3.006 -7.827 1.00 72.62 380 ILE A O 1
ATOM 3195 N N . LEU A 1 381 ? 4.267 4.673 -6.633 1.00 69.12 381 LEU A N 1
ATOM 3196 C CA . LEU A 1 381 ? 3.633 4.349 -5.351 1.00 69.12 381 LEU A CA 1
ATOM 3197 C C . LEU A 1 381 ? 2.099 4.446 -5.387 1.00 69.12 381 LEU A C 1
ATOM 3199 O O . LEU A 1 381 ? 1.433 3.769 -4.608 1.00 69.12 381 LEU A O 1
ATOM 3203 N N . ASN A 1 382 ? 1.524 5.231 -6.304 1.00 69.38 382 ASN A N 1
ATOM 3204 C CA . ASN A 1 382 ? 0.069 5.285 -6.492 1.00 69.38 382 ASN A CA 1
ATOM 3205 C C . ASN A 1 382 ? -0.497 4.017 -7.151 1.00 69.38 382 ASN A C 1
ATOM 3207 O O . ASN A 1 382 ? -1.655 3.677 -6.922 1.00 69.38 382 ASN A O 1
ATOM 3211 N N . TYR A 1 383 ? 0.304 3.319 -7.961 1.00 76.00 383 TYR A N 1
ATOM 3212 C CA . TYR A 1 383 ? -0.114 2.097 -8.659 1.00 76.00 383 TYR A CA 1
ATOM 3213 C C . TYR A 1 383 ? 0.377 0.821 -7.972 1.00 76.00 383 TYR A C 1
ATOM 3215 O O . TYR A 1 383 ? -0.223 -0.240 -8.142 1.00 76.00 383 TYR A O 1
ATOM 3223 N N . LEU A 1 384 ? 1.463 0.911 -7.202 1.00 76.81 384 LEU A N 1
ATOM 3224 C CA . LEU A 1 384 ? 2.099 -0.221 -6.549 1.00 76.81 384 LEU A CA 1
ATOM 3225 C C . LEU A 1 384 ? 2.068 -0.023 -5.025 1.00 76.81 384 LEU A C 1
ATOM 3227 O O . LEU A 1 384 ? 2.810 0.815 -4.508 1.00 76.81 384 LEU A O 1
ATOM 3231 N N . PRO A 1 385 ? 1.244 -0.781 -4.279 1.00 76.12 385 PRO A N 1
ATOM 3232 C CA . PRO A 1 385 ? 1.158 -0.608 -2.838 1.00 76.12 385 PRO A CA 1
ATOM 3233 C C . PRO A 1 385 ? 2.477 -1.038 -2.199 1.00 76.12 385 PRO A C 1
ATOM 3235 O O . PRO A 1 385 ? 2.840 -2.213 -2.235 1.00 76.12 385 PRO A O 1
ATOM 3238 N N . VAL A 1 386 ? 3.202 -0.093 -1.604 1.00 83.56 386 VAL A N 1
ATOM 3239 C CA . VAL A 1 386 ? 4.371 -0.394 -0.771 1.00 83.56 386 VAL A CA 1
ATOM 3240 C C . VAL A 1 386 ? 3.911 -0.472 0.684 1.00 83.56 386 VAL A C 1
ATOM 3242 O O . VAL A 1 386 ? 3.390 0.522 1.199 1.00 83.56 386 VAL A O 1
ATOM 3245 N N . PRO A 1 387 ? 4.048 -1.629 1.355 1.00 84.06 387 PRO A N 1
ATOM 3246 C CA . PRO A 1 387 ? 3.652 -1.779 2.750 1.00 84.06 387 PRO A CA 1
ATOM 3247 C C . PRO A 1 387 ? 4.612 -1.000 3.658 1.00 84.06 387 PRO A C 1
ATOM 3249 O O . PRO A 1 387 ? 5.787 -1.339 3.746 1.00 84.06 387 PRO A O 1
ATOM 3252 N N . ALA A 1 388 ? 4.111 0.014 4.365 1.00 85.81 388 ALA A N 1
ATOM 3253 C CA . ALA A 1 388 ? 4.875 0.734 5.388 1.00 85.81 388 ALA A CA 1
ATOM 3254 C C . ALA A 1 388 ? 4.600 0.209 6.797 1.00 85.81 388 ALA A C 1
ATOM 3256 O O . ALA A 1 388 ? 5.499 0.153 7.633 1.00 85.81 388 ALA A O 1
ATOM 3257 N N . VAL A 1 389 ? 3.365 -0.220 7.064 1.00 84.12 389 VAL A N 1
ATOM 3258 C CA . VAL A 1 389 ? 3.000 -0.875 8.324 1.00 84.12 389 VAL A CA 1
ATOM 3259 C C . VAL A 1 389 ? 2.186 -2.114 8.008 1.00 84.12 389 VAL A C 1
ATOM 3261 O O . VAL A 1 389 ? 1.183 -2.047 7.297 1.00 84.12 389 VAL A O 1
ATOM 3264 N N . ILE A 1 390 ? 2.600 -3.250 8.557 1.00 85.00 390 ILE A N 1
ATOM 3265 C CA . ILE A 1 390 ? 1.878 -4.514 8.444 1.00 85.00 390 ILE A CA 1
ATOM 3266 C C . ILE A 1 390 ? 1.219 -4.798 9.785 1.00 85.00 390 ILE A C 1
ATOM 3268 O O . ILE A 1 390 ? 1.877 -4.865 10.822 1.00 85.00 390 ILE A O 1
ATOM 3272 N N . THR A 1 391 ? -0.095 -4.982 9.768 1.00 84.88 391 THR A N 1
ATOM 3273 C CA . THR A 1 391 ? -0.863 -5.390 10.943 1.00 84.88 391 THR A CA 1
ATOM 3274 C C . THR A 1 391 ? -1.540 -6.733 10.699 1.00 84.88 391 THR A C 1
ATOM 3276 O O . THR A 1 391 ? -1.768 -7.125 9.557 1.00 84.88 391 THR A O 1
ATOM 3279 N N . ASN A 1 392 ? -1.924 -7.429 11.770 1.00 82.88 392 ASN A N 1
ATOM 3280 C CA . ASN A 1 392 ? -2.740 -8.650 11.670 1.00 82.88 392 ASN A CA 1
ATOM 3281 C C . ASN A 1 392 ? -4.109 -8.418 11.011 1.00 82.88 392 ASN A C 1
ATOM 3283 O O . ASN A 1 392 ? -4.771 -9.368 10.605 1.00 82.88 392 ASN A O 1
ATOM 3287 N N . GLN A 1 393 ? -4.550 -7.166 10.942 1.00 80.31 393 GLN A N 1
ATOM 3288 C CA . GLN A 1 393 ? -5.813 -6.799 10.339 1.00 80.31 393 GLN A CA 1
ATOM 3289 C C . GLN A 1 393 ? -5.638 -6.353 8.888 1.00 80.31 393 GLN A C 1
ATOM 3291 O O . GLN A 1 393 ? -6.491 -6.685 8.075 1.00 80.31 393 GLN A O 1
ATOM 3296 N N . GLY A 1 394 ? -4.554 -5.669 8.526 1.00 81.50 394 GLY A N 1
ATOM 3297 C CA . GLY A 1 394 ? -4.288 -5.212 7.160 1.00 81.50 394 GLY A CA 1
ATOM 3298 C C . GLY A 1 394 ? -2.983 -4.428 7.021 1.00 81.50 394 GLY A C 1
ATOM 3299 O O . GLY A 1 394 ? -2.180 -4.360 7.950 1.00 81.50 394 GLY A O 1
ATOM 3300 N N . VAL A 1 395 ? -2.778 -3.814 5.857 1.00 85.44 395 VAL A N 1
ATOM 3301 C CA . VAL A 1 395 ? -1.547 -3.088 5.511 1.00 85.44 395 VAL A CA 1
ATOM 3302 C C . VAL A 1 395 ? -1.833 -1.593 5.374 1.00 85.44 395 VAL A C 1
ATOM 3304 O O . VAL A 1 395 ? -2.824 -1.207 4.756 1.00 85.44 395 VAL A O 1
ATOM 3307 N N . ILE A 1 396 ? -0.957 -0.759 5.933 1.00 84.88 396 ILE A N 1
ATOM 3308 C CA . ILE A 1 396 ? -0.916 0.686 5.680 1.00 84.88 396 ILE A CA 1
ATOM 3309 C C . ILE A 1 396 ? 0.129 0.928 4.594 1.00 84.88 396 ILE A C 1
ATOM 3311 O O . ILE A 1 396 ? 1.286 0.517 4.740 1.00 84.88 396 ILE A O 1
ATOM 3315 N N . SER A 1 397 ? -0.293 1.555 3.495 1.00 84.25 397 SER A N 1
ATOM 3316 C CA . SER A 1 397 ? 0.606 1.900 2.396 1.00 84.25 397 SER A CA 1
ATOM 3317 C C . SER A 1 397 ? 1.549 3.036 2.797 1.00 84.25 397 SER A C 1
ATOM 3319 O O . SER A 1 397 ? 1.233 3.834 3.678 1.00 84.25 397 SER A O 1
ATOM 3321 N N . TYR A 1 398 ? 2.703 3.127 2.144 1.00 82.19 398 TYR A N 1
ATOM 3322 C CA . TYR A 1 398 ? 3.681 4.180 2.410 1.00 82.19 398 TYR A CA 1
ATOM 3323 C C . TYR A 1 398 ? 3.130 5.597 2.193 1.00 82.19 398 TYR A C 1
ATOM 3325 O O . TYR A 1 398 ? 3.356 6.463 3.032 1.00 82.19 398 TYR A O 1
ATOM 3333 N N . ASN A 1 399 ? 2.314 5.819 1.160 1.00 78.50 399 ASN A N 1
ATOM 3334 C CA . ASN A 1 399 ? 1.681 7.124 0.922 1.00 78.50 399 ASN A CA 1
ATOM 3335 C C . ASN A 1 399 ? 0.722 7.512 2.054 1.00 78.50 399 ASN A C 1
ATOM 3337 O O . ASN A 1 399 ? 0.709 8.653 2.513 1.00 78.50 399 ASN A O 1
ATOM 3341 N N . ASP A 1 400 ? -0.074 6.554 2.534 1.00 79.38 400 ASP A N 1
ATOM 3342 C CA . ASP A 1 400 ? -0.946 6.795 3.680 1.00 79.38 400 ASP A CA 1
ATOM 3343 C C . ASP A 1 400 ? -0.130 7.080 4.943 1.00 79.38 400 ASP A C 1
ATOM 3345 O O . ASP A 1 400 ? -0.474 7.978 5.704 1.00 79.38 400 ASP A O 1
ATOM 3349 N N . PHE A 1 401 ? 0.964 6.344 5.150 1.00 81.62 401 PHE A N 1
ATOM 3350 C CA . PHE A 1 401 ? 1.862 6.536 6.284 1.00 81.62 401 PHE A CA 1
ATOM 3351 C C . PHE A 1 401 ? 2.494 7.934 6.292 1.00 81.62 401 PHE A C 1
ATOM 3353 O O . PHE A 1 401 ? 2.444 8.595 7.325 1.00 81.62 401 PHE A O 1
ATOM 3360 N N . GLN A 1 402 ? 2.982 8.434 5.153 1.00 78.50 402 GLN A N 1
ATOM 3361 C CA . GLN A 1 402 ? 3.515 9.800 5.050 1.00 78.50 402 GLN A CA 1
ATOM 3362 C C . GLN A 1 402 ? 2.464 10.869 5.399 1.00 78.50 402 GLN A C 1
ATOM 3364 O O . GLN A 1 402 ? 2.756 11.833 6.105 1.00 78.50 402 GLN A O 1
ATOM 3369 N N . ASN A 1 403 ? 1.211 10.684 4.968 1.00 75.94 403 ASN A N 1
ATOM 3370 C CA . ASN A 1 403 ? 0.118 11.600 5.315 1.00 75.94 403 ASN A CA 1
ATOM 3371 C C . ASN A 1 403 ? -0.204 11.600 6.821 1.00 75.94 403 ASN A C 1
ATOM 3373 O O . ASN A 1 403 ? -0.645 12.618 7.359 1.00 75.94 403 ASN A O 1
ATOM 3377 N N . ILE A 1 404 ? 0.004 10.465 7.496 1.00 75.69 404 ILE A N 1
ATOM 3378 C CA . ILE A 1 404 ? -0.167 10.307 8.946 1.00 75.69 404 ILE A CA 1
ATOM 3379 C C . ILE A 1 404 ? 1.011 10.943 9.703 1.00 75.69 404 ILE A C 1
ATOM 3381 O O . ILE A 1 404 ? 0.790 11.617 10.710 1.00 75.69 404 ILE A O 1
ATOM 3385 N N . GLU A 1 405 ? 2.244 10.765 9.213 1.00 66.25 405 GLU A N 1
ATOM 3386 C CA . GLU A 1 405 ? 3.489 11.224 9.855 1.00 66.25 405 GLU A CA 1
ATOM 3387 C C . GLU A 1 405 ? 3.493 12.746 10.112 1.00 66.25 405 GLU A C 1
ATOM 3389 O O . GLU A 1 405 ? 3.998 13.210 11.134 1.00 66.25 405 GLU A O 1
ATOM 3394 N N . ASN A 1 406 ? 2.822 13.517 9.249 1.00 63.16 406 ASN A N 1
ATOM 3395 C CA . ASN A 1 406 ? 2.745 14.979 9.324 1.00 63.16 406 ASN A CA 1
ATOM 3396 C C . ASN A 1 406 ? 1.890 15.535 10.482 1.00 63.16 406 ASN A C 1
ATOM 3398 O O . ASN A 1 406 ? 1.974 16.726 10.780 1.00 63.16 406 ASN A O 1
ATOM 3402 N N . LYS A 1 407 ? 1.053 14.722 11.140 1.00 59.72 407 LYS A N 1
ATOM 3403 C CA . LYS A 1 407 ? 0.157 15.179 12.219 1.00 59.72 407 LYS A CA 1
ATOM 3404 C C . LYS A 1 407 ? 0.559 14.540 13.546 1.00 59.72 407 LYS A C 1
ATOM 3406 O O . LYS A 1 407 ? 0.154 13.421 13.835 1.00 59.72 407 LYS A O 1
ATOM 3411 N N . ASN A 1 408 ? 1.351 15.242 14.360 1.00 63.44 408 ASN A N 1
ATOM 3412 C CA . ASN A 1 408 ? 1.731 14.876 15.741 1.00 63.44 408 ASN A CA 1
ATOM 3413 C C . ASN A 1 408 ? 2.446 13.517 15.940 1.00 63.44 408 ASN A C 1
ATOM 3415 O O . ASN A 1 408 ? 2.871 13.213 17.051 1.00 63.44 408 ASN A O 1
ATOM 3419 N N . TYR A 1 409 ? 2.635 12.715 14.888 1.00 71.69 409 TYR A N 1
ATOM 3420 C CA . TYR A 1 409 ? 3.181 11.358 14.962 1.00 71.69 409 TYR A CA 1
ATOM 3421 C C . TYR A 1 409 ? 4.659 11.320 15.370 1.00 71.69 409 TYR A C 1
ATOM 3423 O O . TYR A 1 409 ? 5.088 10.401 16.067 1.00 71.69 409 TYR A O 1
ATOM 3431 N N . LEU A 1 410 ? 5.439 12.330 14.971 1.00 71.06 410 LEU A N 1
ATOM 3432 C CA . LEU A 1 410 ? 6.877 12.403 15.248 1.00 71.06 410 LEU A CA 1
ATOM 3433 C C . LEU A 1 410 ? 7.201 12.498 16.749 1.00 71.06 410 LEU A C 1
ATOM 3435 O O . LEU A 1 410 ? 8.239 11.988 17.163 1.00 71.06 410 LEU A O 1
ATOM 3439 N N . GLY A 1 411 ? 6.308 13.086 17.554 1.00 73.12 411 GLY A N 1
ATOM 3440 C CA . GLY A 1 411 ? 6.502 13.273 18.998 1.00 73.12 411 GLY A CA 1
ATOM 3441 C C . GLY A 1 411 ? 6.147 12.063 19.867 1.00 73.12 411 GLY A C 1
ATOM 3442 O O . GLY A 1 411 ? 6.445 12.067 21.057 1.00 73.12 411 GLY A O 1
ATOM 3443 N N . PHE A 1 412 ? 5.517 11.030 19.301 1.00 78.81 412 PHE A N 1
ATOM 3444 C CA . PHE A 1 412 ? 5.081 9.854 20.055 1.00 78.81 412 PHE A CA 1
ATOM 3445 C C . PHE A 1 412 ? 6.212 8.850 20.295 1.00 78.81 412 PHE A C 1
ATOM 3447 O O . PHE A 1 412 ? 7.065 8.618 19.431 1.00 78.81 412 PHE A O 1
ATOM 3454 N N . ASN A 1 413 ? 6.175 8.164 21.440 1.00 83.69 413 ASN A N 1
ATOM 3455 C CA . ASN A 1 413 ? 7.031 6.994 21.649 1.00 83.69 413 ASN A CA 1
ATOM 3456 C C . ASN A 1 413 ? 6.586 5.813 20.755 1.00 83.69 413 ASN A C 1
ATOM 3458 O O . ASN A 1 413 ? 5.503 5.811 20.171 1.00 83.69 413 ASN A O 1
ATOM 3462 N N . LEU A 1 414 ? 7.412 4.766 20.633 1.00 79.69 414 LEU A N 1
ATOM 3463 C CA . LEU A 1 414 ? 7.125 3.636 19.734 1.00 79.69 414 LEU A CA 1
ATOM 3464 C C . LEU A 1 414 ? 5.790 2.926 20.049 1.00 79.69 414 LEU A C 1
ATOM 3466 O O . LEU A 1 414 ? 5.126 2.422 19.143 1.00 79.69 414 LEU A O 1
ATOM 3470 N N . SER A 1 415 ? 5.396 2.871 21.323 1.00 82.06 415 SER A N 1
ATOM 3471 C CA . SER A 1 415 ? 4.141 2.241 21.754 1.00 82.06 415 SER A CA 1
ATOM 3472 C C . SER A 1 415 ? 2.928 3.081 21.346 1.00 82.06 415 SER A C 1
ATOM 3474 O O . SER A 1 415 ? 1.973 2.568 20.760 1.00 82.06 415 SER A O 1
ATOM 3476 N N . GLU A 1 416 ? 2.998 4.389 21.573 1.00 82.94 416 GLU A N 1
ATOM 3477 C CA . GLU A 1 416 ? 1.991 5.372 21.173 1.00 82.94 416 GLU A CA 1
ATOM 3478 C C . GLU A 1 416 ? 1.848 5.444 19.655 1.00 82.94 416 GLU A C 1
ATOM 3480 O O . GLU A 1 416 ? 0.726 5.394 19.155 1.00 82.94 416 GLU A O 1
ATOM 3485 N N . LYS A 1 417 ? 2.962 5.433 18.908 1.00 83.94 417 LYS A N 1
ATOM 3486 C CA . LYS A 1 417 ? 2.958 5.342 17.439 1.00 83.94 417 LYS A CA 1
ATOM 3487 C C . LYS A 1 417 ? 2.172 4.122 16.961 1.00 83.94 417 LYS A C 1
ATOM 3489 O O . LYS A 1 417 ? 1.302 4.241 16.099 1.00 83.94 417 LYS A O 1
ATOM 3494 N N . LYS A 1 418 ? 2.416 2.948 17.557 1.00 83.75 418 LYS A N 1
ATOM 3495 C CA . LYS A 1 418 ? 1.686 1.712 17.224 1.00 83.75 418 LYS A CA 1
ATOM 3496 C C . LYS A 1 418 ? 0.192 1.818 17.539 1.00 83.75 418 LYS A C 1
ATOM 3498 O O . LYS A 1 418 ? -0.622 1.462 16.688 1.00 83.75 418 LYS A O 1
ATOM 3503 N N . LYS A 1 419 ? -0.177 2.326 18.722 1.00 84.75 419 LYS A N 1
ATOM 3504 C CA . LYS A 1 419 ? -1.585 2.528 19.118 1.00 84.75 419 LYS A CA 1
ATOM 3505 C C . LYS A 1 419 ? -2.302 3.525 18.210 1.00 84.75 419 LYS A C 1
ATOM 3507 O O . LYS A 1 419 ? -3.451 3.297 17.832 1.00 84.75 419 LYS A O 1
ATOM 3512 N N . TYR A 1 420 ? -1.620 4.597 17.822 1.00 86.44 420 TYR A N 1
ATOM 3513 C CA . TYR A 1 420 ? -2.152 5.603 16.916 1.00 86.44 420 TYR A CA 1
ATOM 3514 C C . TYR A 1 420 ? -2.409 5.021 15.520 1.00 86.44 420 TYR A C 1
ATOM 3516 O O . TYR A 1 420 ? -3.523 5.129 15.008 1.00 86.44 420 TYR A O 1
ATOM 3524 N N . LEU A 1 421 ? -1.435 4.305 14.944 1.00 87.06 421 LEU A N 1
ATOM 3525 C CA . LEU A 1 421 ? -1.586 3.632 13.646 1.00 87.06 421 LEU A CA 1
ATOM 3526 C C . LEU A 1 421 ? -2.701 2.581 13.659 1.00 87.06 421 LEU A C 1
ATOM 3528 O O . LEU A 1 421 ? -3.491 2.497 12.718 1.00 87.06 421 LEU A O 1
ATOM 3532 N N . ALA A 1 422 ? -2.792 1.794 14.732 1.00 87.31 422 ALA A N 1
ATOM 3533 C CA . ALA A 1 422 ? -3.864 0.823 14.915 1.00 87.31 422 ALA A CA 1
ATOM 3534 C C . ALA A 1 422 ? -5.238 1.509 14.984 1.00 87.31 422 ALA A C 1
ATOM 3536 O O . ALA A 1 422 ? -6.176 1.086 14.307 1.00 87.31 422 ALA A O 1
ATOM 3537 N N . SER A 1 423 ? -5.348 2.600 15.746 1.00 88.44 423 SER A N 1
ATOM 3538 C CA . SER A 1 423 ? -6.585 3.382 15.853 1.00 88.44 423 SER A CA 1
ATOM 3539 C C . SER A 1 423 ? -6.996 3.984 14.510 1.00 88.44 423 SER A C 1
ATOM 3541 O O . SER A 1 423 ? -8.164 3.914 14.123 1.00 88.44 423 SER A O 1
ATOM 3543 N N . TRP A 1 424 ? -6.031 4.527 13.766 1.00 88.44 424 TRP A N 1
ATOM 3544 C CA . TRP A 1 424 ? -6.245 5.057 12.424 1.00 88.44 424 TRP A CA 1
ATOM 3545 C C . TRP A 1 424 ? -6.748 3.978 11.456 1.00 88.44 424 TRP A C 1
ATOM 3547 O O . TRP A 1 424 ? -7.711 4.209 10.726 1.00 88.44 424 TRP A O 1
ATOM 3557 N N . LEU A 1 425 ? -6.167 2.773 11.495 1.00 89.12 425 LEU A N 1
ATOM 3558 C CA . LEU A 1 425 ? -6.589 1.646 10.657 1.00 89.12 425 LEU A CA 1
ATOM 3559 C C . LEU A 1 425 ? -8.049 1.249 10.930 1.00 89.12 425 LEU A C 1
ATOM 3561 O O . LEU A 1 425 ? -8.815 1.024 9.990 1.00 89.12 425 LEU A O 1
ATOM 3565 N N . VAL A 1 426 ? -8.449 1.188 12.206 1.00 90.06 426 VAL A N 1
ATOM 3566 C CA . VAL A 1 426 ? -9.837 0.891 12.598 1.00 90.06 426 VAL A CA 1
ATOM 3567 C C . VAL A 1 426 ? -10.784 1.973 12.076 1.00 90.06 426 VAL A C 1
ATOM 3569 O O . VAL A 1 426 ? -11.780 1.645 11.431 1.00 90.06 426 VAL A O 1
ATOM 3572 N N . ARG A 1 427 ? -10.455 3.258 12.274 1.00 90.25 427 ARG A N 1
ATOM 3573 C CA . ARG A 1 427 ? -11.273 4.376 11.769 1.00 90.25 427 ARG A CA 1
ATOM 3574 C C . ARG A 1 427 ? -11.399 4.343 10.248 1.00 90.25 427 ARG A C 1
ATOM 3576 O O . ARG A 1 427 ? -12.508 4.440 9.735 1.00 90.25 427 ARG A O 1
ATOM 3583 N N . ARG A 1 428 ? -10.300 4.122 9.519 1.00 88.25 428 ARG A N 1
ATOM 3584 C CA . ARG A 1 428 ? -10.311 4.047 8.050 1.00 88.25 428 ARG A CA 1
ATOM 3585 C C . ARG A 1 428 ? -11.223 2.941 7.530 1.00 88.25 428 ARG A C 1
ATOM 3587 O O . ARG A 1 428 ? -11.926 3.146 6.546 1.00 88.25 428 ARG A O 1
ATOM 3594 N N . ARG A 1 429 ? -11.247 1.784 8.191 1.00 89.06 429 ARG A N 1
ATOM 3595 C CA . ARG A 1 429 ? -12.161 0.689 7.831 1.00 89.06 429 ARG A CA 1
ATOM 3596 C C . ARG A 1 429 ? -13.616 1.051 8.037 1.00 89.06 429 ARG A C 1
ATOM 3598 O O . ARG A 1 429 ? -14.436 0.698 7.202 1.00 89.06 429 ARG A O 1
ATOM 3605 N N . LEU A 1 430 ? -13.930 1.742 9.128 1.00 91.19 430 LEU A N 1
ATOM 3606 C CA . LEU A 1 430 ? -15.289 2.213 9.382 1.00 91.19 430 LEU A CA 1
ATOM 3607 C C . LEU A 1 430 ? -15.703 3.269 8.347 1.00 91.19 430 LEU A C 1
ATOM 3609 O O . LEU A 1 430 ? -16.789 3.166 7.790 1.00 91.19 430 LEU A O 1
ATOM 3613 N N . ILE A 1 431 ? -14.809 4.201 7.999 1.00 91.31 431 ILE A N 1
ATOM 3614 C CA . ILE A 1 431 ? -15.017 5.166 6.905 1.00 91.31 431 ILE A CA 1
ATOM 3615 C C . ILE A 1 431 ? -15.325 4.434 5.592 1.00 91.31 431 ILE A C 1
ATOM 3617 O O . ILE A 1 431 ? -16.309 4.753 4.932 1.00 91.31 431 ILE A O 1
ATOM 3621 N N . GLN A 1 432 ? -14.538 3.408 5.245 1.00 90.38 432 GLN A N 1
ATOM 3622 C CA . GLN A 1 432 ? -14.774 2.580 4.057 1.00 90.38 432 GLN A CA 1
ATOM 3623 C C . GLN A 1 432 ? -16.095 1.801 4.135 1.00 90.38 432 GLN A C 1
ATOM 3625 O O . GLN A 1 432 ? -16.825 1.766 3.149 1.00 90.38 432 GLN A O 1
ATOM 3630 N N . LYS A 1 433 ? -16.429 1.214 5.295 1.00 91.75 433 LYS A N 1
ATOM 3631 C CA . LYS A 1 433 ? -17.690 0.484 5.522 1.00 91.75 433 LYS A CA 1
ATOM 3632 C C . LYS A 1 433 ? -18.900 1.386 5.276 1.00 91.75 433 LYS A C 1
ATOM 3634 O O . LYS A 1 433 ? -19.864 0.949 4.660 1.00 91.75 433 LYS A O 1
ATOM 3639 N N . TYR A 1 434 ? -18.840 2.632 5.741 1.00 92.12 434 TYR A N 1
ATOM 3640 C CA . TYR A 1 434 ? -19.939 3.591 5.614 1.00 92.12 434 TYR A CA 1
ATOM 3641 C C . TYR A 1 434 ? -19.890 4.432 4.332 1.00 92.12 434 TYR A C 1
ATOM 3643 O O . TYR A 1 434 ? -20.767 5.269 4.136 1.00 92.12 434 TYR A O 1
ATOM 3651 N N . GLY A 1 435 ? -18.887 4.234 3.469 1.00 89.88 435 GLY A N 1
ATOM 3652 C CA . GLY A 1 435 ? -18.725 5.007 2.235 1.00 89.88 435 GLY A CA 1
ATOM 3653 C C . GLY A 1 435 ? -18.482 6.503 2.467 1.00 89.88 435 GLY A C 1
ATOM 3654 O O . GLY A 1 435 ? -18.846 7.318 1.623 1.00 89.88 435 GLY A O 1
ATOM 3655 N N . LEU A 1 436 ? -17.908 6.878 3.613 1.00 90.44 436 LEU A N 1
ATOM 3656 C CA . LEU A 1 436 ? -17.611 8.273 3.939 1.00 90.44 436 LEU A CA 1
ATOM 3657 C C . LEU A 1 436 ? -16.333 8.742 3.218 1.00 90.44 436 LEU A C 1
ATOM 3659 O O . LEU A 1 436 ? -15.415 7.942 3.003 1.00 90.44 436 LEU A O 1
ATOM 3663 N N . PRO A 1 437 ? -16.223 10.035 2.860 1.00 86.62 437 PRO A N 1
ATOM 3664 C CA . PRO A 1 437 ? -14.973 10.579 2.346 1.00 86.62 437 PRO A CA 1
ATOM 3665 C C . PRO A 1 437 ? -13.876 10.499 3.419 1.00 86.62 437 PRO A C 1
ATOM 3667 O O . PRO A 1 437 ? -14.141 10.617 4.613 1.00 86.62 437 PRO A O 1
ATOM 3670 N N . VAL A 1 438 ? -12.616 10.336 3.005 1.00 78.56 438 VAL A N 1
ATOM 3671 C CA . VAL A 1 438 ? -11.467 10.228 3.935 1.00 78.56 438 VAL A CA 1
ATOM 3672 C C . VAL A 1 438 ? -11.303 11.489 4.798 1.00 78.56 438 VAL A C 1
ATOM 3674 O O . VAL A 1 438 ? -10.777 11.416 5.905 1.00 78.56 438 VAL A O 1
ATOM 3677 N N . SER A 1 439 ? -11.785 12.634 4.311 1.00 78.81 439 SER A N 1
ATOM 3678 C CA . SER A 1 439 ? -11.804 13.923 5.007 1.00 78.81 439 SER A CA 1
ATOM 3679 C C . SER A 1 439 ? -13.081 14.182 5.815 1.00 78.81 439 SER A C 1
ATOM 3681 O O . SER A 1 439 ? -13.303 15.322 6.215 1.00 78.81 439 SER A O 1
ATOM 3683 N N . ALA A 1 440 ? -13.945 13.179 6.012 1.00 80.94 440 ALA A N 1
ATOM 3684 C CA . ALA A 1 440 ? -15.173 13.350 6.782 1.00 80.94 440 ALA A CA 1
ATOM 3685 C C . ALA A 1 440 ? -14.867 13.829 8.218 1.00 80.94 440 ALA A C 1
ATOM 3687 O O . ALA A 1 440 ? -13.917 13.327 8.834 1.00 80.94 440 ALA A O 1
ATOM 3688 N N . PRO A 1 441 ? -15.668 14.762 8.768 1.00 84.38 441 PRO A N 1
ATOM 3689 C CA . PRO A 1 441 ? -15.617 15.118 10.180 1.00 84.38 441 PRO A CA 1
ATOM 3690 C C . PRO A 1 441 ? -15.716 13.879 11.079 1.00 84.38 441 PRO A C 1
ATOM 3692 O O . PRO A 1 441 ? -16.421 12.915 10.769 1.00 84.38 441 PRO A O 1
ATOM 3695 N N . ALA A 1 442 ? -15.018 13.900 12.217 1.00 83.94 442 ALA A N 1
ATOM 3696 C CA . ALA A 1 442 ? -15.045 12.787 13.169 1.00 83.94 442 ALA A CA 1
ATOM 3697 C C . ALA A 1 442 ? -16.462 12.522 13.711 1.00 83.94 442 ALA A C 1
ATOM 3699 O O . ALA A 1 442 ? -16.824 11.365 13.936 1.00 83.94 442 ALA A O 1
ATOM 3700 N N . ASP A 1 443 ? -17.261 13.580 13.849 1.00 86.31 443 ASP A N 1
ATOM 3701 C CA . ASP A 1 443 ? -18.632 13.514 14.350 1.00 86.31 443 ASP A CA 1
ATOM 3702 C C . ASP A 1 443 ? -19.554 12.747 13.396 1.00 86.31 443 ASP A C 1
ATOM 3704 O O . ASP A 1 443 ? -20.328 11.903 13.845 1.00 86.31 443 ASP A O 1
ATOM 3708 N N . ASP A 1 444 ? -19.407 12.930 12.079 1.00 88.06 444 ASP A N 1
ATOM 3709 C CA . ASP A 1 444 ? -20.194 12.197 11.077 1.00 88.06 444 ASP A CA 1
ATOM 3710 C C . ASP A 1 444 ? -19.929 10.690 11.160 1.00 88.06 444 ASP A C 1
ATOM 3712 O O . ASP A 1 444 ? -20.852 9.870 11.106 1.00 88.06 444 ASP A O 1
ATOM 3716 N N . LEU A 1 445 ? -18.658 10.314 11.337 1.00 91.38 445 LEU A N 1
ATOM 3717 C CA . LEU A 1 445 ? -18.265 8.922 11.531 1.00 91.38 445 LEU A CA 1
ATOM 3718 C C . LEU A 1 445 ? -18.840 8.358 12.836 1.00 91.38 445 LEU A C 1
ATOM 3720 O O . LEU A 1 445 ? -19.294 7.213 12.853 1.00 91.38 445 LEU A O 1
ATOM 3724 N N . ALA A 1 446 ? -18.834 9.144 13.914 1.00 92.12 446 ALA A N 1
ATOM 3725 C CA . ALA A 1 446 ? -19.376 8.733 15.203 1.00 92.12 446 ALA A CA 1
ATOM 3726 C C . ALA A 1 446 ? -20.896 8.528 15.143 1.00 92.12 446 ALA A C 1
ATOM 3728 O O . ALA A 1 446 ? -21.385 7.491 15.588 1.00 92.12 446 ALA A O 1
ATOM 3729 N N . VAL A 1 447 ? -21.636 9.445 14.516 1.00 91.62 447 VAL A N 1
ATOM 3730 C CA . VAL A 1 447 ? -23.092 9.331 14.333 1.00 91.62 447 VAL A CA 1
ATOM 3731 C C . VAL A 1 447 ? -23.443 8.113 13.474 1.00 91.62 447 VAL A C 1
ATOM 3733 O O . VAL A 1 447 ? -24.316 7.325 13.843 1.00 91.62 447 VAL A O 1
ATOM 3736 N N . LYS A 1 448 ? -22.735 7.894 12.355 1.00 93.19 448 LYS A N 1
ATOM 3737 C CA . LYS A 1 448 ? -22.928 6.693 11.521 1.00 93.19 448 LYS A CA 1
ATOM 3738 C C . LYS A 1 448 ? -22.607 5.405 12.275 1.00 93.19 448 LYS A C 1
ATOM 3740 O O . LYS A 1 448 ? -23.312 4.417 12.095 1.00 93.19 448 LYS A O 1
ATOM 3745 N N . PHE A 1 449 ? -21.579 5.419 13.124 1.00 94.25 449 PHE A N 1
ATOM 3746 C CA . PHE A 1 449 ? -21.212 4.273 13.952 1.00 94.25 449 PHE A CA 1
ATOM 3747 C C . PHE A 1 449 ? -22.278 3.940 14.994 1.00 94.25 449 PHE A C 1
ATOM 3749 O O . PHE A 1 449 ? -22.606 2.769 15.188 1.00 94.25 449 PHE A O 1
ATOM 3756 N N . VAL A 1 450 ? -22.837 4.957 15.647 1.00 93.25 450 VAL A N 1
ATOM 3757 C CA . VAL A 1 450 ? -23.924 4.765 16.606 1.00 93.25 450 VAL A CA 1
ATOM 3758 C C . VAL A 1 450 ? -25.123 4.125 15.909 1.00 93.25 450 VAL A C 1
ATOM 3760 O O . VAL A 1 450 ? -25.604 3.103 16.374 1.00 93.25 450 VAL A O 1
ATOM 3763 N N . LEU A 1 451 ? -25.505 4.602 14.725 1.00 91.88 451 LEU A N 1
ATOM 3764 C CA . LEU A 1 451 ? -26.614 4.042 13.942 1.00 91.88 451 LEU A CA 1
ATOM 3765 C C . LEU A 1 451 ? -26.366 2.638 13.350 1.00 91.88 451 LEU A C 1
ATOM 3767 O O . LEU A 1 451 ? -27.282 2.057 12.762 1.00 91.88 451 LEU A O 1
ATOM 3771 N N . ASP A 1 452 ? -25.163 2.076 13.476 1.00 92.88 452 ASP A N 1
ATOM 3772 C CA . ASP A 1 452 ? -24.849 0.756 12.935 1.00 92.88 452 ASP A CA 1
ATOM 3773 C C . ASP A 1 452 ? -25.459 -0.364 13.796 1.00 92.88 452 ASP A C 1
ATOM 3775 O O . ASP A 1 452 ? -25.077 -0.594 14.951 1.00 92.88 452 ASP A O 1
ATOM 3779 N N . ARG A 1 453 ? -26.391 -1.112 13.194 1.00 90.69 453 ARG A N 1
ATOM 3780 C CA . ARG A 1 453 ? -27.068 -2.255 13.820 1.00 90.69 453 ARG A CA 1
ATOM 3781 C C . ARG A 1 453 ? -26.113 -3.373 14.219 1.00 90.69 453 ARG A C 1
ATOM 3783 O O . ARG A 1 453 ? -26.407 -4.055 15.195 1.00 90.69 453 ARG A O 1
ATOM 3790 N N . ASP A 1 454 ? -24.976 -3.531 13.547 1.00 90.88 454 ASP A N 1
ATOM 3791 C CA . ASP A 1 454 ? -23.995 -4.566 13.888 1.00 90.88 454 ASP A CA 1
ATOM 3792 C C . ASP A 1 454 ? -23.325 -4.291 15.242 1.00 90.88 454 ASP A C 1
ATOM 3794 O O . ASP A 1 454 ? -22.932 -5.218 15.952 1.00 90.88 454 ASP A O 1
ATOM 3798 N N . PHE A 1 455 ? -23.179 -3.013 15.609 1.00 90.25 455 PHE A N 1
ATOM 3799 C CA . PHE A 1 455 ? -22.476 -2.603 16.826 1.00 90.25 455 PHE A CA 1
ATOM 3800 C C . PHE A 1 455 ? -23.417 -2.186 17.955 1.00 90.25 455 PHE A C 1
ATOM 3802 O O . PHE A 1 455 ? -23.078 -2.387 19.122 1.00 90.25 455 PHE A O 1
ATOM 3809 N N . ASN A 1 456 ? -24.585 -1.633 17.621 1.00 92.69 456 ASN A N 1
ATOM 3810 C CA . ASN A 1 456 ? -25.493 -0.984 18.565 1.00 92.69 456 ASN A CA 1
ATOM 3811 C C . ASN A 1 456 ? -26.931 -1.527 18.520 1.00 92.69 456 ASN A C 1
ATOM 3813 O O . ASN A 1 456 ? -27.883 -0.815 18.847 1.00 92.69 456 ASN A O 1
ATOM 3817 N N . GLN A 1 457 ? -27.103 -2.807 18.173 1.00 92.50 457 GLN A N 1
ATOM 3818 C CA . GLN A 1 457 ? -28.414 -3.455 18.045 1.00 92.50 457 GLN A CA 1
ATOM 3819 C C . GLN A 1 457 ? -29.337 -3.240 19.256 1.00 92.50 457 GLN A C 1
ATOM 3821 O O . GLN A 1 457 ? -30.521 -2.958 19.087 1.00 92.50 457 GLN A O 1
ATOM 3826 N N . VAL A 1 458 ? -28.806 -3.376 20.477 1.00 90.25 458 VAL A N 1
ATOM 3827 C CA . VAL A 1 458 ? -29.602 -3.275 21.712 1.00 90.25 458 VAL A CA 1
ATOM 3828 C C . VAL A 1 458 ? -30.158 -1.865 21.892 1.00 90.25 458 VAL A C 1
ATOM 3830 O O . VAL A 1 458 ? -31.344 -1.716 22.181 1.00 90.25 458 VAL A O 1
ATOM 3833 N N . GLY A 1 459 ? -29.320 -0.843 21.694 1.00 89.88 459 GLY A N 1
ATOM 3834 C CA . GLY A 1 459 ? -29.739 0.553 21.790 1.00 89.88 459 GLY A CA 1
ATOM 3835 C C . GLY A 1 459 ? -30.810 0.875 20.751 1.00 89.88 459 GLY A C 1
ATOM 3836 O O . GLY A 1 459 ? -31.886 1.342 21.110 1.00 89.88 459 GLY A O 1
ATOM 3837 N N . LEU A 1 460 ? -30.573 0.507 19.488 1.00 90.94 460 LEU A N 1
ATOM 3838 C CA . LEU A 1 460 ? -31.529 0.731 18.398 1.00 90.94 460 LEU A CA 1
ATOM 3839 C C . LEU A 1 460 ? -32.867 0.024 18.634 1.00 90.94 460 LEU A C 1
ATOM 3841 O O . LEU A 1 460 ? -33.913 0.632 18.442 1.00 90.94 460 LEU A O 1
ATOM 3845 N N . TYR A 1 461 ? -32.854 -1.219 19.119 1.00 91.44 461 TYR A N 1
ATOM 3846 C CA . TYR A 1 461 ? -34.086 -1.948 19.427 1.00 91.44 461 TYR A CA 1
ATOM 3847 C C . TYR A 1 461 ? -34.889 -1.290 20.556 1.00 91.44 461 TYR A C 1
ATOM 3849 O O . TYR A 1 461 ? -36.116 -1.218 20.494 1.00 91.44 461 TYR A O 1
ATOM 3857 N N . ARG A 1 462 ? -34.213 -0.789 21.601 1.00 91.44 462 ARG A N 1
ATOM 3858 C CA . ARG A 1 462 ? -34.887 -0.033 22.666 1.00 91.44 462 ARG A CA 1
ATOM 3859 C C . ARG A 1 462 ? -35.495 1.259 22.120 1.00 91.44 462 ARG A C 1
ATOM 3861 O O . ARG A 1 462 ? -36.621 1.577 22.484 1.00 91.44 462 ARG A O 1
ATOM 3868 N N . MET A 1 463 ? -34.800 1.952 21.220 1.00 89.56 463 MET A N 1
ATOM 3869 C CA . MET A 1 463 ? -35.305 3.173 20.587 1.00 89.56 463 MET A CA 1
ATOM 3870 C C . MET A 1 463 ? -36.516 2.915 19.686 1.00 89.56 463 MET A C 1
ATOM 3872 O O . MET A 1 463 ? -37.501 3.645 19.775 1.00 89.56 463 MET A O 1
ATOM 3876 N N . GLU A 1 464 ? -36.483 1.857 18.871 1.00 89.00 464 GLU A N 1
ATOM 3877 C CA . GLU A 1 464 ? -37.635 1.414 18.072 1.00 89.00 464 GLU A CA 1
ATOM 3878 C C . GLU A 1 464 ? -38.830 1.106 18.986 1.00 89.00 464 GLU A C 1
ATOM 3880 O O . GLU A 1 464 ? -39.925 1.621 18.770 1.00 89.00 464 GLU A O 1
ATOM 3885 N N . LYS A 1 465 ? -38.597 0.384 20.090 1.00 90.94 465 LYS A N 1
ATOM 3886 C CA . LYS A 1 465 ? -39.639 0.091 21.078 1.00 90.94 465 LYS A CA 1
ATOM 3887 C C . LYS A 1 465 ? -40.220 1.353 21.722 1.00 90.94 465 LYS A C 1
ATOM 3889 O O . LYS A 1 465 ? -41.432 1.437 21.872 1.00 90.94 465 LYS A O 1
ATOM 3894 N N . ILE A 1 466 ? -39.393 2.326 22.107 1.00 90.00 466 ILE A N 1
ATOM 3895 C CA . ILE A 1 466 ? -39.881 3.604 22.655 1.00 90.00 466 ILE A CA 1
ATOM 3896 C C . ILE A 1 466 ? -40.717 4.346 21.605 1.00 90.00 466 ILE A C 1
ATOM 3898 O O . ILE A 1 466 ? -41.786 4.854 21.934 1.00 90.00 466 ILE A O 1
ATOM 3902 N N . SER A 1 467 ? -40.279 4.368 20.343 1.00 88.75 467 SER A N 1
ATOM 3903 C CA . SER A 1 467 ? -41.038 4.986 19.249 1.00 88.75 467 SER A CA 1
ATOM 3904 C C . SER A 1 467 ? -42.401 4.321 19.034 1.00 88.75 467 SER A C 1
ATOM 3906 O O . SER A 1 467 ? -43.393 5.020 18.829 1.00 88.75 467 SER A O 1
ATOM 3908 N N . ASP A 1 468 ? -42.475 2.993 19.123 1.00 89.94 468 ASP A N 1
ATOM 3909 C CA . ASP A 1 468 ? -43.731 2.253 18.982 1.00 89.94 468 ASP A CA 1
ATOM 3910 C C . ASP A 1 468 ? -44.690 2.504 20.153 1.00 89.94 468 ASP A C 1
ATOM 3912 O O . ASP A 1 468 ? -45.886 2.698 19.936 1.00 89.94 468 ASP A O 1
ATOM 3916 N N . LEU A 1 469 ? -44.177 2.581 21.385 1.00 90.44 469 LEU A N 1
ATOM 3917 C CA . LEU A 1 469 ? -44.986 2.897 22.569 1.00 90.44 469 LEU A CA 1
ATOM 3918 C C . LEU A 1 469 ? -45.513 4.341 22.544 1.00 90.44 469 LEU A C 1
ATOM 3920 O O . LEU A 1 469 ? -46.665 4.583 22.897 1.00 90.44 469 LEU A O 1
ATOM 3924 N N . LEU A 1 470 ? -44.722 5.292 22.033 1.00 88.31 470 LEU A N 1
ATOM 3925 C CA . LEU A 1 470 ? -45.169 6.675 21.823 1.00 88.31 470 LEU A CA 1
ATOM 3926 C C . LEU A 1 470 ? -46.334 6.775 20.829 1.00 88.31 470 LEU A C 1
ATOM 3928 O O . LEU A 1 470 ? -47.241 7.581 21.026 1.00 88.31 470 LEU A O 1
ATOM 3932 N N . LYS A 1 471 ? -46.348 5.944 19.778 1.00 85.31 471 LYS A N 1
ATOM 3933 C CA . LYS A 1 471 ? -47.492 5.857 18.850 1.00 85.31 471 LYS A CA 1
ATOM 3934 C C . LYS A 1 471 ? -48.727 5.245 19.514 1.00 85.31 471 LYS A C 1
ATOM 3936 O O . LYS A 1 471 ? -49.844 5.587 19.141 1.00 85.31 471 LYS A O 1
ATOM 3941 N N . GLY A 1 472 ? -48.524 4.361 20.492 1.00 82.44 472 GLY A N 1
ATOM 3942 C CA . GLY A 1 472 ? -49.571 3.706 21.280 1.00 82.44 472 GLY A CA 1
ATOM 3943 C C . GLY A 1 472 ? -50.231 4.579 22.355 1.00 82.44 472 GLY A C 1
ATOM 3944 O O . GLY A 1 472 ? -51.046 4.053 23.104 1.00 82.44 472 GLY A O 1
ATOM 3945 N N . GLN A 1 473 ? -49.912 5.880 22.418 1.00 76.19 473 GLN A N 1
ATOM 3946 C CA . GLN A 1 473 ? -50.382 6.850 23.424 1.00 76.19 473 GLN A CA 1
ATOM 3947 C C . GLN A 1 473 ? -49.861 6.635 24.858 1.00 76.19 473 GLN A C 1
ATOM 3949 O O . GLN A 1 473 ? -50.409 7.215 25.798 1.00 76.19 473 GLN A O 1
ATOM 3954 N N . ASP A 1 474 ? -48.780 5.875 25.055 1.00 80.19 474 ASP A N 1
ATOM 3955 C CA . ASP A 1 474 ? -48.126 5.822 26.368 1.00 80.19 474 ASP A CA 1
ATOM 3956 C C . ASP A 1 474 ? -47.545 7.198 26.745 1.00 80.19 474 ASP A C 1
ATOM 3958 O O . ASP A 1 474 ? -47.021 7.931 25.898 1.00 80.19 474 ASP A O 1
ATOM 3962 N N . SER A 1 475 ? -47.602 7.563 28.033 1.00 83.50 475 SER A N 1
ATOM 3963 C CA . SER A 1 475 ? -47.059 8.848 28.484 1.00 83.50 475 SER A CA 1
ATOM 3964 C C . SER A 1 475 ? -45.529 8.846 28.458 1.00 83.50 475 SER A C 1
ATOM 3966 O O . SER A 1 475 ? -44.881 7.866 28.832 1.00 83.50 475 SER A O 1
ATOM 3968 N N . PHE A 1 476 ? -44.936 9.971 28.053 1.00 87.31 476 PHE A N 1
ATOM 3969 C CA . PHE A 1 476 ? -43.482 10.131 27.929 1.00 87.31 476 PHE A CA 1
ATOM 3970 C C . PHE A 1 476 ? -42.736 9.757 29.223 1.00 87.31 476 PHE A C 1
ATOM 3972 O O . PHE A 1 476 ? -41.677 9.134 29.190 1.00 87.31 476 PHE A O 1
ATOM 3979 N N . GLU A 1 477 ? -43.333 10.069 30.373 1.00 87.25 477 GLU A N 1
ATOM 3980 C CA . GLU A 1 477 ? -42.806 9.781 31.706 1.00 87.25 477 GLU A CA 1
ATOM 3981 C C . GLU A 1 477 ? -42.682 8.271 31.979 1.00 87.25 477 GLU A C 1
ATOM 3983 O O . GLU A 1 477 ? -41.729 7.830 32.622 1.00 87.25 477 GLU A O 1
ATOM 3988 N N . GLN A 1 478 ? -43.609 7.453 31.471 1.00 87.06 478 GLN A N 1
ATOM 3989 C CA . GLN A 1 478 ? -43.595 5.999 31.682 1.00 87.06 478 GLN A CA 1
ATOM 3990 C C . GLN A 1 478 ? -42.515 5.288 30.858 1.00 87.06 478 GLN A C 1
ATOM 3992 O O . GLN A 1 478 ? -42.157 4.141 31.153 1.00 87.06 478 GLN A O 1
ATOM 3997 N N . LEU A 1 479 ? -41.980 5.960 29.838 1.00 89.12 479 LEU A N 1
ATOM 3998 C CA . LEU A 1 479 ? -40.955 5.425 28.946 1.00 89.12 479 LEU A CA 1
ATOM 3999 C C . LEU A 1 479 ? -39.544 5.542 29.528 1.00 89.12 479 LEU A C 1
ATOM 4001 O O . LEU A 1 479 ? -38.640 4.861 29.043 1.00 89.12 479 LEU A O 1
ATOM 4005 N N . GLY A 1 480 ? -39.375 6.288 30.629 1.00 86.19 480 GLY A N 1
ATOM 4006 C CA . GLY A 1 480 ? -38.121 6.378 31.385 1.00 86.19 480 GLY A CA 1
ATOM 4007 C C . GLY A 1 480 ? -37.520 5.019 31.750 1.00 86.19 480 GLY A C 1
ATOM 4008 O O . GLY A 1 480 ? -36.307 4.865 31.738 1.00 86.19 480 GLY A O 1
ATOM 4009 N N . LYS A 1 481 ? -38.353 3.989 31.962 1.00 87.94 481 LYS A N 1
ATOM 4010 C CA . LYS A 1 481 ? -37.913 2.613 32.276 1.00 87.94 481 LYS A CA 1
ATOM 4011 C C . LYS A 1 481 ? -37.131 1.910 31.157 1.00 87.94 481 LYS A C 1
ATOM 4013 O O . LYS A 1 481 ? -36.526 0.870 31.403 1.00 87.94 481 LYS A O 1
ATOM 4018 N N . TYR A 1 482 ? -37.209 2.412 29.925 1.00 87.69 482 TYR A N 1
ATOM 4019 C CA . TYR A 1 482 ? -36.488 1.867 28.770 1.00 87.69 482 TYR A CA 1
ATOM 4020 C C . TYR A 1 482 ? -35.230 2.668 28.422 1.00 87.69 482 TYR A C 1
ATOM 4022 O O . TYR A 1 482 ? -34.457 2.221 27.570 1.00 87.69 482 TYR A O 1
ATOM 4030 N N . ALA A 1 483 ? -35.039 3.822 29.064 1.00 90.81 483 ALA A N 1
ATOM 4031 C CA . ALA A 1 483 ? -33.877 4.675 28.900 1.00 90.81 483 ALA A CA 1
ATOM 4032 C C . ALA A 1 483 ? -32.810 4.353 29.953 1.00 90.81 483 ALA A C 1
ATOM 4034 O O . ALA A 1 483 ? -33.124 3.858 31.034 1.00 90.81 483 ALA A O 1
ATOM 4035 N N . ASP A 1 484 ? -31.550 4.631 29.627 1.00 92.44 484 ASP A N 1
ATOM 4036 C CA . ASP A 1 484 ? -30.465 4.534 30.607 1.00 92.44 484 ASP A CA 1
ATOM 4037 C C . ASP A 1 484 ? -30.430 5.796 31.484 1.00 92.44 484 ASP A C 1
ATOM 4039 O O . ASP A 1 484 ? -30.154 5.715 32.678 1.00 92.44 484 ASP A O 1
ATOM 4043 N N . GLU A 1 485 ? -30.787 6.951 30.911 1.00 92.94 485 GLU A N 1
ATOM 4044 C CA . GLU A 1 485 ? -30.997 8.197 31.646 1.00 92.94 485 GLU A CA 1
ATOM 4045 C C . GLU A 1 485 ? -32.333 8.833 31.245 1.00 92.94 485 GLU A C 1
ATOM 4047 O O . GLU A 1 485 ? -32.689 8.917 30.067 1.00 92.94 485 GLU A O 1
ATOM 4052 N N . TYR A 1 486 ? -33.079 9.308 32.240 1.00 93.44 486 TYR A N 1
ATOM 4053 C CA . TYR A 1 486 ? -34.310 10.064 32.048 1.00 93.44 486 TYR A CA 1
ATOM 4054 C C . TYR A 1 486 ? -34.233 11.353 32.846 1.00 93.44 486 TYR A C 1
ATOM 4056 O O . TYR A 1 486 ? -33.922 11.336 34.039 1.00 93.44 486 TYR A O 1
ATOM 4064 N N . ASN A 1 487 ? -34.561 12.466 32.199 1.00 91.94 487 ASN A N 1
ATOM 4065 C CA . ASN A 1 487 ? -34.679 13.738 32.879 1.00 91.94 487 ASN A CA 1
ATOM 4066 C C . ASN A 1 487 ? -36.080 14.327 32.713 1.00 91.94 487 ASN A C 1
ATOM 4068 O O . ASN A 1 487 ? -36.575 14.507 31.598 1.00 91.94 487 ASN A O 1
ATOM 4072 N N . ASN A 1 488 ? -36.696 14.661 33.845 1.00 86.50 488 ASN A N 1
ATOM 4073 C CA . ASN A 1 488 ? -38.069 15.145 33.931 1.00 86.50 488 ASN A CA 1
ATOM 4074 C C . ASN A 1 488 ? -38.179 16.681 33.876 1.00 86.50 488 ASN A C 1
ATOM 4076 O O . ASN A 1 488 ? -39.038 17.258 34.538 1.00 86.50 488 ASN A O 1
ATOM 4080 N N . GLY A 1 489 ? -37.329 17.338 33.086 1.00 85.00 489 GLY A N 1
ATOM 4081 C CA . GLY A 1 489 ? -37.426 18.768 32.795 1.00 85.00 489 GLY A CA 1
ATOM 4082 C C . GLY A 1 489 ? -36.173 19.526 33.207 1.00 85.00 489 GLY A C 1
ATOM 4083 O O . GLY A 1 489 ? -35.998 19.869 34.373 1.00 85.00 489 GLY A O 1
ATOM 4084 N N . VAL A 1 490 ? -35.324 19.818 32.224 1.00 90.31 490 VAL A N 1
ATOM 4085 C CA . VAL A 1 490 ? -34.170 20.713 32.357 1.00 90.31 490 VAL A CA 1
ATOM 4086 C C . VAL A 1 490 ? -34.392 21.934 31.486 1.00 90.31 490 VAL A C 1
ATOM 4088 O O . VAL A 1 490 ? -34.946 21.834 30.393 1.00 90.31 490 VAL A O 1
ATOM 4091 N N . TYR A 1 491 ? -33.918 23.073 31.968 1.00 92.25 491 TYR A N 1
ATOM 4092 C CA . TYR A 1 491 ? -33.947 24.331 31.247 1.00 92.25 491 TYR A CA 1
ATOM 4093 C C . TYR A 1 491 ? -32.563 24.614 30.674 1.00 92.25 491 TYR A C 1
ATOM 4095 O O . TYR A 1 491 ? -31.585 24.692 31.417 1.00 92.25 491 TYR A O 1
ATOM 4103 N N . TYR A 1 492 ? -32.486 24.740 29.354 1.00 91.00 492 TYR A N 1
ATOM 4104 C CA . TYR A 1 492 ? -31.254 25.042 28.633 1.00 91.00 492 TYR A CA 1
ATOM 4105 C C . TYR A 1 492 ? -31.392 26.377 27.913 1.00 91.00 492 TYR A C 1
ATOM 4107 O O . TYR A 1 492 ? -32.461 26.711 27.407 1.00 91.00 492 TYR A O 1
ATOM 4115 N N . ASN A 1 493 ? -30.302 27.134 27.803 1.00 91.75 493 ASN A N 1
ATOM 4116 C CA . ASN A 1 493 ? -30.285 28.205 26.812 1.00 91.75 493 ASN A CA 1
ATOM 4117 C C . ASN A 1 493 ? -30.234 27.591 25.393 1.00 91.75 493 ASN A C 1
ATOM 4119 O O . ASN A 1 493 ? -29.858 26.428 25.218 1.00 91.75 493 ASN A O 1
ATOM 4123 N N . LEU A 1 494 ? -30.619 28.361 24.369 1.00 87.25 494 LEU A N 1
ATOM 4124 C CA . LEU A 1 494 ? -30.707 27.856 22.991 1.00 87.25 494 LEU A CA 1
ATOM 4125 C C . LEU A 1 494 ? -29.367 27.274 22.490 1.00 87.25 494 LEU A C 1
ATOM 4127 O O . LEU A 1 494 ? -29.354 26.245 21.819 1.00 87.25 494 LEU A O 1
ATOM 4131 N N . GLY A 1 495 ? -28.241 27.899 22.856 1.00 87.94 495 GLY A N 1
ATOM 4132 C CA . GLY A 1 495 ? -26.898 27.446 22.478 1.00 87.94 495 GLY A CA 1
ATOM 4133 C C . GLY A 1 495 ? -26.520 26.099 23.101 1.00 87.94 495 GLY A C 1
ATOM 4134 O O . GLY A 1 495 ? -26.137 25.181 22.387 1.00 87.94 495 GLY A O 1
ATOM 4135 N N . GLN A 1 496 ? -26.710 25.939 24.411 1.00 90.25 496 GLN A N 1
ATOM 4136 C CA . GLN A 1 496 ? -26.462 24.700 25.158 1.00 90.25 496 GLN A CA 1
ATOM 4137 C C . GLN A 1 496 ? -27.381 23.571 24.693 1.00 90.25 496 GLN A C 1
ATOM 4139 O O . GLN A 1 496 ? -26.948 22.424 24.587 1.00 90.25 496 GLN A O 1
ATOM 4144 N N . ALA A 1 497 ? -28.646 23.884 24.395 1.00 89.06 497 ALA A N 1
ATOM 4145 C CA . ALA A 1 497 ? -29.570 22.922 23.808 1.00 89.06 497 ALA A CA 1
ATOM 4146 C C . ALA A 1 497 ? -29.078 22.466 22.423 1.00 89.06 497 ALA A C 1
ATOM 4148 O O . ALA A 1 497 ? -29.078 21.267 22.144 1.00 89.06 497 ALA A O 1
ATOM 4149 N N . GLY A 1 498 ? -28.592 23.399 21.598 1.00 87.56 498 GLY A N 1
ATOM 4150 C CA . GLY A 1 498 ? -27.988 23.114 20.295 1.00 87.56 498 GLY A CA 1
ATOM 4151 C C . GLY A 1 498 ? -26.710 22.274 20.384 1.00 87.56 498 GLY A C 1
ATOM 4152 O O . GLY A 1 498 ? -26.544 21.316 19.631 1.00 87.56 498 GLY A O 1
ATOM 4153 N N . GLU A 1 499 ? -25.827 22.563 21.336 1.00 88.38 499 GLU A N 1
ATOM 4154 C CA . GLU A 1 499 ? -24.605 21.783 21.564 1.00 88.38 499 GLU A CA 1
ATOM 4155 C C . GLU A 1 499 ? -24.908 20.371 22.065 1.00 88.38 499 GLU A C 1
ATOM 4157 O O . GLU A 1 499 ? -24.288 19.402 21.624 1.00 88.38 499 GLU A O 1
ATOM 4162 N N . LYS A 1 500 ? -25.887 20.222 22.960 1.00 88.06 500 LYS A N 1
ATOM 4163 C CA . LYS A 1 500 ? -26.202 18.921 23.552 1.00 88.06 500 LYS A CA 1
ATOM 4164 C C . LYS A 1 500 ? -27.039 18.053 22.613 1.00 88.06 500 LYS A C 1
ATOM 4166 O O . LYS A 1 500 ? -26.700 16.896 22.365 1.00 88.06 500 LYS A O 1
ATOM 4171 N N . PHE A 1 501 ? -28.088 18.621 22.029 1.00 89.19 501 PHE A N 1
ATOM 4172 C CA . PHE A 1 501 ? -29.107 17.873 21.296 1.00 89.19 501 PHE A CA 1
ATOM 4173 C C . PHE A 1 501 ? -29.188 18.211 19.798 1.00 89.19 501 PHE A C 1
ATOM 4175 O O . PHE A 1 501 ? -29.932 17.562 19.069 1.00 89.19 501 PHE A O 1
ATOM 4182 N N . GLY A 1 502 ? -28.426 19.189 19.306 1.00 86.38 502 GLY A N 1
ATOM 4183 C CA . GLY A 1 502 ? -28.517 19.663 17.923 1.00 86.38 502 GLY A CA 1
ATOM 4184 C C . GLY A 1 502 ? -29.664 20.654 17.693 1.00 86.38 502 GLY A C 1
ATOM 4185 O O . GLY A 1 502 ? -30.378 21.041 18.619 1.00 86.38 502 GLY A O 1
ATOM 4186 N N . SER A 1 503 ? -29.858 21.064 16.436 1.00 86.12 503 SER A N 1
ATOM 4187 C CA . SER A 1 503 ? -30.873 22.064 16.057 1.00 86.12 503 SER A CA 1
ATOM 4188 C C . SER A 1 503 ? -32.308 21.626 16.372 1.00 86.12 503 SER A C 1
ATOM 4190 O O . SER A 1 503 ? -33.149 22.460 16.702 1.00 86.12 503 SER A O 1
ATOM 4192 N N . ALA A 1 504 ? -32.559 20.313 16.381 1.00 83.56 504 ALA A N 1
ATOM 4193 C CA . ALA A 1 504 ? -33.867 19.724 16.650 1.00 83.56 504 ALA A CA 1
ATOM 4194 C C . ALA A 1 504 ? -34.462 20.131 18.010 1.00 83.56 504 ALA A C 1
ATOM 4196 O O . ALA A 1 504 ? -35.679 20.147 18.150 1.00 83.56 504 ALA A O 1
ATOM 4197 N N . ALA A 1 505 ? -33.648 20.492 19.009 1.00 84.06 505 ALA A N 1
ATOM 4198 C CA . ALA A 1 505 ? -34.165 20.967 20.294 1.00 84.06 505 ALA A CA 1
ATOM 4199 C C . ALA A 1 505 ? -34.860 22.337 20.204 1.00 84.06 505 ALA A C 1
ATOM 4201 O O . ALA A 1 505 ? -35.832 22.573 20.919 1.00 84.06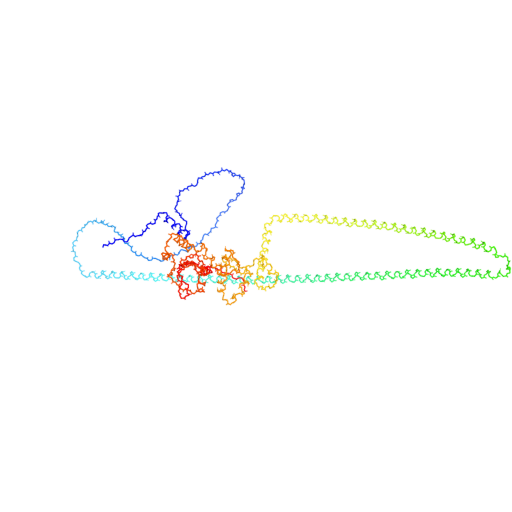 505 ALA A O 1
ATOM 4202 N N . GLY A 1 506 ? -34.384 23.230 19.329 1.00 82.12 506 GLY A N 1
ATOM 4203 C CA . GLY A 1 506 ? -34.959 24.567 19.146 1.00 82.12 506 GLY A CA 1
ATOM 4204 C C . GLY A 1 506 ? -36.215 24.581 18.272 1.00 82.12 506 GLY A C 1
ATOM 4205 O O . GLY A 1 506 ? -37.074 25.443 18.446 1.00 82.12 506 GLY A O 1
ATOM 4206 N N . GLU A 1 507 ? -36.330 23.611 17.362 1.00 88.00 507 GLU A N 1
ATOM 4207 C CA . GLU A 1 507 ? -37.394 23.518 16.351 1.00 88.00 507 GLU A CA 1
ATOM 4208 C C . GLU A 1 507 ? -38.696 22.877 16.870 1.00 88.00 507 GLU A C 1
ATOM 4210 O O . GLU A 1 507 ? -39.733 22.966 16.216 1.00 88.00 507 GLU A O 1
ATOM 4215 N N . LEU A 1 508 ? -38.669 22.235 18.041 1.00 90.19 508 LEU A N 1
ATOM 4216 C CA . LEU A 1 508 ? -39.842 21.573 18.625 1.00 90.19 508 LEU A CA 1
ATOM 4217 C C . LEU A 1 508 ? -40.857 22.592 19.143 1.00 90.19 508 LEU A C 1
ATOM 4219 O O . LEU A 1 508 ? -40.476 23.525 19.840 1.00 90.19 508 LEU A O 1
ATOM 4223 N N . ALA A 1 509 ? -42.149 22.394 18.896 1.00 89.81 509 ALA A N 1
ATOM 4224 C CA . ALA A 1 509 ? -43.208 23.138 19.578 1.00 89.81 509 ALA A CA 1
ATOM 4225 C C . ALA A 1 509 ? -43.416 22.626 21.016 1.00 89.81 509 ALA A C 1
ATOM 4227 O O . ALA A 1 509 ? -43.016 21.511 21.352 1.00 89.81 509 ALA A O 1
ATOM 4228 N N . VAL A 1 510 ? -44.044 23.429 21.880 1.00 90.44 510 VAL A N 1
ATOM 4229 C CA . VAL A 1 510 ? -44.392 23.014 23.252 1.00 90.44 510 VAL A CA 1
ATOM 4230 C C . VAL A 1 510 ? -45.258 21.747 23.214 1.00 90.44 510 VAL A C 1
ATOM 4232 O O . VAL A 1 510 ? -46.130 21.617 22.359 1.00 90.44 510 VAL A O 1
ATOM 4235 N N . ASP A 1 511 ? -44.971 20.798 24.110 1.00 89.19 511 ASP A N 1
ATOM 4236 C CA . ASP A 1 511 ? -45.552 19.449 24.186 1.00 89.19 511 ASP A CA 1
ATOM 4237 C C . ASP A 1 511 ? -45.274 18.516 22.998 1.00 89.19 511 ASP A C 1
ATOM 4239 O O . ASP A 1 511 ? -45.655 17.341 23.032 1.00 89.19 511 ASP A O 1
ATOM 4243 N N . GLN A 1 512 ? -44.525 18.972 21.993 1.00 90.75 512 GLN A N 1
ATOM 4244 C CA . GLN A 1 512 ? -44.090 18.127 20.892 1.00 90.75 512 GLN A CA 1
ATOM 4245 C C . GLN A 1 512 ? -42.940 17.209 21.319 1.00 90.75 512 GLN A C 1
ATOM 4247 O O . GLN A 1 512 ? -42.023 17.601 22.048 1.00 90.75 512 GLN A O 1
ATOM 4252 N N . ILE A 1 513 ? -42.985 15.975 20.816 1.00 90.88 513 ILE A N 1
ATOM 4253 C CA . ILE A 1 513 ? -41.943 14.965 20.996 1.00 90.88 513 ILE A CA 1
ATOM 4254 C C . ILE A 1 513 ? -41.105 14.897 19.720 1.00 90.88 513 ILE A C 1
ATOM 4256 O O . ILE A 1 513 ? -41.642 14.878 18.611 1.00 90.88 513 ILE A O 1
ATOM 4260 N N . SER A 1 514 ? -39.785 14.868 19.873 1.00 91.56 514 SER A N 1
ATOM 4261 C CA . SER A 1 514 ? -38.855 14.772 18.756 1.00 91.56 514 SER A CA 1
ATOM 4262 C C . SER A 1 514 ? -38.836 13.377 18.145 1.00 91.56 514 SER A C 1
ATOM 4264 O O . SER A 1 514 ? -39.158 12.373 18.783 1.00 91.56 514 SER A O 1
ATOM 4266 N N . GLN A 1 515 ? -38.352 13.297 16.908 1.00 89.56 515 GLN A N 1
ATOM 4267 C CA . GLN A 1 515 ? -37.834 12.035 16.390 1.00 89.56 515 GLN A CA 1
ATOM 4268 C C . GLN A 1 515 ? -36.565 11.625 17.156 1.00 89.56 515 GLN A C 1
ATOM 4270 O O . GLN A 1 515 ? -36.048 12.373 17.990 1.00 89.56 515 GLN A O 1
ATOM 4275 N N . ILE A 1 516 ? -36.062 10.425 16.872 1.00 90.56 516 ILE A N 1
ATOM 4276 C CA . ILE A 1 516 ? -34.806 9.931 17.437 1.00 90.56 516 ILE A CA 1
ATOM 4277 C C . ILE A 1 516 ? -33.659 10.814 16.946 1.00 90.56 516 ILE A C 1
ATOM 4279 O O . ILE A 1 516 ? -33.432 10.922 15.742 1.00 90.56 516 ILE A O 1
ATOM 4283 N N . ILE A 1 517 ? -32.913 11.395 17.881 1.00 91.88 517 ILE A N 1
ATOM 4284 C CA . ILE A 1 517 ? -31.746 12.225 17.601 1.00 91.88 517 ILE A CA 1
ATOM 4285 C C . ILE A 1 517 ? -30.488 11.405 17.921 1.00 91.88 517 ILE A C 1
ATOM 4287 O O . ILE A 1 517 ? -30.167 11.213 19.099 1.00 91.88 517 ILE A O 1
ATOM 4291 N N . PRO A 1 518 ? -29.769 10.893 16.908 1.00 91.38 518 PRO A N 1
ATOM 4292 C CA . PRO A 1 518 ? -28.502 10.213 17.123 1.00 91.38 518 PRO A CA 1
ATOM 4293 C C . PRO A 1 518 ? -27.379 11.230 17.359 1.00 91.38 518 PRO A C 1
ATOM 4295 O O . PRO A 1 518 ? -27.229 12.210 16.626 1.00 91.38 518 PRO A O 1
ATOM 4298 N N . ARG A 1 519 ? -26.560 10.973 18.375 1.00 92.12 519 ARG A N 1
ATOM 4299 C CA . ARG A 1 519 ? -25.345 11.724 18.708 1.00 92.12 519 ARG A CA 1
ATOM 4300 C C . ARG A 1 519 ? -24.181 10.742 18.873 1.00 92.12 519 ARG A C 1
ATOM 4302 O O . ARG A 1 519 ? -24.366 9.530 18.798 1.00 92.12 519 ARG A O 1
ATOM 4309 N N . ALA A 1 520 ? -22.966 11.256 19.050 1.00 90.25 520 ALA A N 1
ATOM 4310 C CA . ALA A 1 520 ? -21.758 10.430 19.156 1.00 90.25 520 ALA A CA 1
ATOM 4311 C C . ALA A 1 520 ? -21.742 9.511 20.399 1.00 90.25 520 ALA A C 1
ATOM 4313 O O . ALA A 1 520 ? -21.061 8.483 20.410 1.00 90.25 520 ALA A O 1
ATOM 4314 N N . ASP A 1 521 ? -22.485 9.888 21.437 1.00 90.75 521 ASP A N 1
ATOM 4315 C CA . ASP A 1 521 ? -22.608 9.224 22.735 1.00 90.75 521 ASP A CA 1
ATOM 4316 C C . ASP A 1 521 ? -23.826 8.287 22.837 1.00 90.75 521 ASP A C 1
ATOM 4318 O O . ASP A 1 521 ? -23.821 7.345 23.637 1.00 90.75 521 ASP A O 1
ATOM 4322 N N . GLY A 1 522 ? -24.858 8.498 22.021 1.00 93.00 522 GLY A N 1
ATOM 4323 C CA . GLY A 1 522 ? -26.063 7.680 22.063 1.00 93.00 522 GLY A CA 1
ATOM 4324 C C . GLY A 1 522 ? -27.254 8.274 21.333 1.00 93.00 522 GLY A C 1
ATOM 4325 O O . GLY A 1 522 ? -27.121 8.948 20.312 1.00 93.00 522 GLY A O 1
ATOM 4326 N N . TYR A 1 523 ? -28.438 7.971 21.853 1.00 93.44 523 TYR A N 1
ATOM 4327 C CA . TYR A 1 523 ? -29.709 8.335 21.244 1.00 93.44 523 TYR A CA 1
ATOM 4328 C C . TYR A 1 523 ? -30.538 9.160 22.206 1.00 93.44 523 TYR A C 1
ATOM 4330 O O . TYR A 1 523 ? -30.731 8.758 23.353 1.00 93.44 523 TYR A O 1
ATOM 4338 N N . TYR A 1 524 ? -31.087 10.260 21.704 1.00 93.69 524 TYR A N 1
ATOM 4339 C CA . TYR A 1 524 ? -31.966 11.138 22.458 1.00 93.69 524 TYR A CA 1
ATOM 4340 C C . TYR A 1 524 ? -33.374 11.142 21.861 1.00 93.69 524 TYR A C 1
ATOM 4342 O O . TYR A 1 524 ? -33.546 11.153 20.641 1.00 93.69 524 TYR A O 1
ATOM 4350 N N . ILE A 1 525 ? -34.386 11.171 22.727 1.00 93.31 525 ILE A N 1
ATOM 4351 C CA . ILE A 1 525 ? -35.745 11.607 22.383 1.00 93.31 525 ILE A CA 1
ATOM 4352 C C . ILE A 1 525 ? -36.095 12.731 23.342 1.00 93.31 525 ILE A C 1
ATOM 4354 O O . ILE A 1 525 ? -35.954 12.581 24.556 1.00 93.31 525 ILE A O 1
ATOM 4358 N N . LEU A 1 526 ? -36.552 13.847 22.791 1.00 94.19 526 LEU A N 1
ATOM 4359 C CA . LEU A 1 526 ? -36.883 15.047 23.539 1.00 94.19 526 LEU A CA 1
ATOM 4360 C C . LEU A 1 526 ? -38.392 15.242 23.561 1.00 94.19 526 LEU A C 1
ATOM 4362 O O . LEU A 1 526 ? -39.073 14.945 22.584 1.00 94.19 526 LEU A O 1
ATOM 4366 N N . LYS A 1 527 ? -38.898 15.816 24.644 1.00 93.19 527 LYS A N 1
ATOM 4367 C CA . LYS A 1 527 ? -40.217 16.436 24.702 1.00 93.19 527 LYS A CA 1
ATOM 4368 C C . LYS A 1 527 ? -40.039 17.870 25.180 1.00 93.19 527 LYS A C 1
ATOM 4370 O O . LYS A 1 527 ? -39.479 18.086 26.258 1.00 93.19 527 LYS A O 1
ATOM 4375 N N . ARG A 1 528 ? -40.508 18.842 24.400 1.00 92.38 528 ARG A N 1
ATOM 4376 C CA . ARG A 1 528 ? -40.464 20.247 24.821 1.00 92.38 528 ARG A CA 1
ATOM 4377 C C . ARG A 1 528 ? -41.556 20.513 25.853 1.00 92.38 528 ARG A C 1
ATOM 4379 O O . ARG A 1 528 ? -42.677 20.029 25.717 1.00 92.38 528 ARG A O 1
ATOM 4386 N N . ILE A 1 529 ? -41.222 21.273 26.885 1.00 93.44 529 ILE A N 1
ATOM 4387 C CA . ILE A 1 529 ? -42.150 21.759 27.912 1.00 93.44 529 ILE A CA 1
ATOM 4388 C C . ILE A 1 529 ? -42.146 23.289 27.912 1.00 93.44 529 ILE A C 1
ATOM 4390 O O . ILE A 1 529 ? -41.391 23.903 27.164 1.00 93.44 529 ILE A O 1
ATOM 4394 N N . ASN A 1 530 ? -42.994 23.900 28.740 1.00 92.94 530 ASN A N 1
ATOM 4395 C CA . ASN A 1 530 ? -43.056 25.355 28.853 1.00 92.94 530 ASN A CA 1
ATOM 4396 C C . ASN A 1 530 ? -41.692 25.948 29.205 1.00 92.94 530 ASN A C 1
ATOM 4398 O O . ASN A 1 530 ? -41.046 25.519 30.166 1.00 92.94 530 ASN A O 1
ATOM 4402 N N . ASP A 1 531 ? -41.310 26.958 28.432 1.00 89.62 531 ASP A N 1
ATOM 4403 C CA . ASP A 1 531 ? -40.096 27.732 28.636 1.00 89.62 531 ASP A CA 1
ATOM 4404 C C . ASP A 1 531 ? -40.213 28.555 29.929 1.00 89.62 531 ASP A C 1
ATOM 4406 O O . ASP A 1 531 ? -41.304 28.958 30.343 1.00 89.62 531 ASP A O 1
ATOM 4410 N N . LYS A 1 532 ? -39.080 28.788 30.593 1.00 91.12 532 LYS A N 1
ATOM 4411 C CA . LYS A 1 532 ? -39.018 29.545 31.849 1.00 91.12 532 LYS A CA 1
ATOM 4412 C C . LYS A 1 532 ? -37.814 30.471 31.822 1.00 91.12 532 LYS A C 1
ATOM 4414 O O . LYS A 1 532 ? -36.731 30.026 31.470 1.00 91.12 532 LYS A O 1
ATOM 4419 N N . ASP A 1 533 ? -37.993 31.738 32.187 1.00 87.19 533 ASP A N 1
ATOM 4420 C CA . ASP A 1 533 ? -36.901 32.718 32.284 1.00 87.19 533 ASP A CA 1
ATOM 4421 C C . ASP A 1 533 ? -36.052 32.818 30.993 1.00 87.19 533 ASP A C 1
ATOM 4423 O O . ASP A 1 533 ? -34.828 32.910 31.040 1.00 87.19 533 ASP A O 1
ATOM 4427 N N . ASN A 1 534 ? -36.705 32.765 29.820 1.00 85.25 534 ASN A N 1
ATOM 4428 C CA . ASN A 1 534 ? -36.078 32.692 28.486 1.00 85.25 534 ASN A CA 1
ATOM 4429 C C . ASN A 1 534 ? -35.198 31.448 28.236 1.00 85.25 534 ASN A C 1
ATOM 4431 O O . ASN A 1 534 ? -34.398 31.425 27.298 1.00 85.25 534 ASN A O 1
ATOM 4435 N N . LEU A 1 535 ? -35.345 30.402 29.049 1.00 91.25 535 LEU A N 1
ATOM 4436 C CA . LEU A 1 535 ? -34.696 29.109 28.871 1.00 91.25 535 LEU A CA 1
ATOM 4437 C C . LEU A 1 535 ? -35.681 28.088 28.305 1.00 91.25 535 LEU A C 1
ATOM 4439 O O . LEU A 1 535 ? -36.838 28.007 28.725 1.00 91.25 535 LEU A O 1
ATOM 4443 N N . LEU A 1 536 ? -35.182 27.274 27.381 1.00 90.25 536 LEU A N 1
ATOM 4444 C CA . LEU A 1 536 ? -35.940 26.250 26.686 1.00 90.25 536 LEU A CA 1
ATOM 4445 C C . LEU A 1 536 ? -36.118 25.037 27.596 1.00 90.25 536 LEU A C 1
ATOM 4447 O O . LEU A 1 536 ? -35.137 24.432 28.043 1.00 90.25 536 LEU A O 1
ATOM 4451 N N . GLY A 1 537 ? -37.370 24.698 27.890 1.00 92.25 537 GLY A N 1
ATOM 4452 C CA . GLY A 1 537 ? -37.701 23.577 28.760 1.00 92.25 537 GLY A CA 1
ATOM 4453 C C . GLY A 1 537 ? -37.715 22.255 27.991 1.00 92.25 537 GLY A C 1
ATOM 4454 O O . GLY A 1 537 ? -38.485 22.086 27.046 1.00 92.25 537 GLY A O 1
ATOM 4455 N N . ILE A 1 538 ? -36.904 21.279 28.409 1.00 93.44 538 ILE A N 1
ATOM 4456 C CA . ILE A 1 538 ? -36.771 19.982 27.729 1.00 93.44 538 ILE A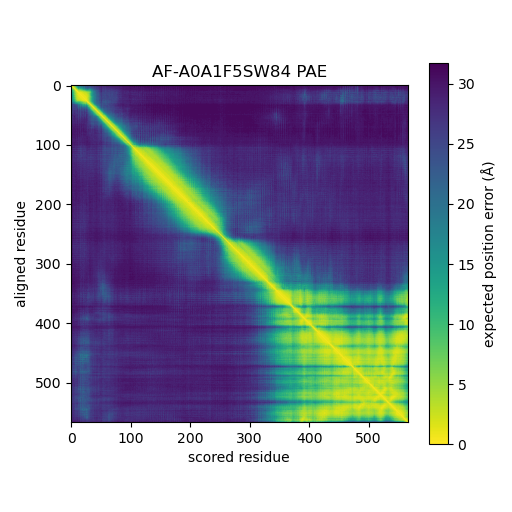 CA 1
ATOM 4457 C C . ILE A 1 538 ? -36.836 18.829 28.733 1.00 93.44 538 ILE A C 1
ATOM 4459 O O . ILE A 1 538 ? -36.039 18.754 29.669 1.00 93.44 538 ILE A O 1
ATOM 4463 N N . LYS A 1 539 ? -37.728 17.866 28.490 1.00 94.44 539 LYS A N 1
ATOM 4464 C CA . LYS A 1 539 ? -37.609 16.504 29.030 1.00 94.44 539 LYS A CA 1
ATOM 4465 C C . LYS A 1 539 ? -36.889 15.631 28.012 1.00 94.44 539 LYS A C 1
ATOM 4467 O O . LYS A 1 539 ? -37.124 15.783 26.815 1.00 94.44 539 LYS A O 1
ATOM 4472 N N . TYR A 1 540 ? -36.049 14.703 28.457 1.00 94.06 540 TYR A N 1
ATOM 4473 C CA . TYR A 1 540 ? -35.380 13.795 27.527 1.00 94.06 540 TYR A CA 1
ATOM 4474 C C . TYR A 1 540 ? -35.218 12.382 28.069 1.00 94.06 540 TYR A C 1
ATOM 4476 O O . TYR A 1 540 ? -35.086 12.157 29.273 1.00 94.06 540 TYR A O 1
ATOM 4484 N N . LEU A 1 541 ? -35.207 11.445 27.128 1.00 94.25 541 LEU A N 1
ATOM 4485 C CA . LEU A 1 541 ? -34.809 10.056 27.298 1.00 94.25 541 LEU A CA 1
ATOM 4486 C C . LEU A 1 541 ? -33.484 9.870 26.569 1.00 94.25 541 LEU A C 1
ATOM 4488 O O . LEU A 1 541 ? -33.376 10.250 25.401 1.00 94.25 541 LEU A O 1
ATOM 4492 N N . PHE A 1 542 ? -32.501 9.286 27.244 1.00 94.69 542 PHE A N 1
ATOM 4493 C CA . PHE A 1 542 ? -31.206 8.967 26.664 1.00 94.69 542 PHE A CA 1
ATOM 4494 C C . PHE A 1 542 ? -30.919 7.470 26.766 1.00 94.69 542 PHE A C 1
ATOM 4496 O O . PHE A 1 542 ? -31.058 6.854 27.826 1.00 94.69 542 PHE A O 1
ATOM 4503 N N . ILE A 1 543 ? -30.513 6.887 25.641 1.00 94.62 543 ILE A N 1
ATOM 4504 C CA . ILE A 1 543 ? -30.012 5.516 25.569 1.00 94.62 543 ILE A CA 1
ATOM 4505 C C . ILE A 1 543 ? -28.556 5.567 25.153 1.00 94.62 543 ILE A C 1
ATOM 4507 O O . ILE A 1 543 ? -28.219 6.075 24.080 1.00 94.62 543 ILE A O 1
ATOM 4511 N N . LYS A 1 544 ? -27.699 4.990 25.990 1.00 93.81 544 LYS A N 1
ATOM 4512 C CA . LYS A 1 544 ? -26.264 4.966 25.766 1.00 93.81 544 LYS A CA 1
ATOM 4513 C C . LYS A 1 544 ? -25.941 4.017 24.619 1.00 93.81 544 LYS A C 1
ATOM 4515 O O . LYS A 1 544 ? -26.312 2.841 24.638 1.00 93.81 544 LYS A O 1
ATOM 4520 N N . ALA A 1 545 ? -25.219 4.517 23.623 1.00 93.56 545 ALA A N 1
ATOM 4521 C CA . ALA A 1 545 ? -24.652 3.671 22.584 1.00 93.56 545 ALA A CA 1
ATOM 4522 C C . ALA A 1 545 ? -23.219 3.282 22.940 1.00 93.56 545 ALA A C 1
ATOM 4524 O O . ALA A 1 545 ? -22.529 3.939 23.724 1.00 93.56 545 ALA A O 1
ATOM 4525 N N . ARG A 1 546 ? -22.737 2.215 22.310 1.00 93.19 546 ARG A N 1
ATOM 4526 C CA . ARG A 1 546 ? -21.304 1.990 22.204 1.00 93.19 546 ARG A CA 1
ATOM 4527 C C . ARG A 1 546 ? -20.731 3.088 21.321 1.00 93.19 546 ARG A C 1
ATOM 4529 O O . ARG A 1 546 ? -21.154 3.247 20.175 1.00 93.19 546 ARG A O 1
ATOM 4536 N N . THR A 1 547 ? -19.768 3.826 21.856 1.00 93.25 547 THR A N 1
ATOM 4537 C CA . THR A 1 547 ? -19.188 4.969 21.151 1.00 93.25 547 THR A CA 1
ATOM 4538 C C . THR A 1 547 ? -18.078 4.525 20.204 1.00 93.25 547 THR A C 1
ATOM 4540 O O . THR A 1 547 ? -17.459 3.466 20.376 1.00 93.25 547 THR A O 1
ATOM 4543 N N . LEU A 1 548 ? -17.808 5.353 19.193 1.00 93.44 548 LEU A N 1
ATOM 4544 C CA . LEU A 1 548 ? -16.725 5.120 18.239 1.00 93.44 548 LEU A CA 1
ATOM 4545 C C . LEU A 1 548 ? -15.373 4.982 18.952 1.00 93.44 548 LEU A C 1
ATOM 4547 O O . LEU A 1 548 ? -14.610 4.065 18.656 1.00 93.44 548 LEU A O 1
ATOM 4551 N N . ASP A 1 549 ? -15.089 5.862 19.912 1.00 91.75 549 ASP A N 1
ATOM 4552 C CA . ASP A 1 549 ? -13.803 5.878 20.611 1.00 91.75 549 ASP A CA 1
ATOM 4553 C C . ASP A 1 549 ? -13.599 4.634 21.476 1.00 91.75 549 ASP A C 1
ATOM 4555 O O . ASP A 1 549 ? -12.511 4.057 21.457 1.00 91.75 549 ASP A O 1
ATOM 4559 N N . GLN A 1 550 ? -14.650 4.153 22.150 1.00 92.12 550 GLN A N 1
ATOM 4560 C CA . GLN A 1 550 ? -14.602 2.883 22.884 1.00 92.12 550 GLN A CA 1
ATOM 4561 C C . GLN A 1 550 ? -14.280 1.719 21.944 1.00 92.12 550 GLN A C 1
ATOM 4563 O O . GLN A 1 550 ? -13.389 0.914 22.214 1.00 92.12 550 GLN A O 1
ATOM 4568 N N . HIS A 1 551 ? -14.957 1.654 20.794 1.00 92.50 551 HIS A N 1
ATOM 4569 C CA . HIS A 1 551 ? -14.705 0.610 19.806 1.00 92.50 551 HIS A CA 1
ATOM 4570 C C . HIS A 1 551 ? -13.277 0.660 19.249 1.00 92.50 551 HIS A C 1
ATOM 4572 O O . HIS A 1 551 ? -12.622 -0.377 19.114 1.00 92.50 551 HIS A O 1
ATOM 4578 N N . VAL A 1 552 ? -12.786 1.859 18.930 1.00 92.25 552 VAL A N 1
ATOM 4579 C CA . VAL A 1 552 ? -11.433 2.071 18.410 1.00 92.25 552 VAL A CA 1
ATOM 4580 C C . VAL A 1 552 ? -10.391 1.684 19.454 1.00 92.25 552 VAL A C 1
ATOM 4582 O O . VAL A 1 552 ? -9.460 0.958 19.110 1.00 92.25 552 VAL A O 1
ATOM 4585 N N . ALA A 1 553 ? -10.566 2.083 20.716 1.00 90.50 553 ALA A N 1
ATOM 4586 C CA . ALA A 1 553 ? -9.665 1.724 21.806 1.00 90.50 553 ALA A CA 1
ATOM 4587 C C . ALA A 1 553 ? -9.562 0.197 21.955 1.00 90.50 553 ALA A C 1
ATOM 4589 O O . ALA A 1 553 ? -8.483 -0.366 21.767 1.00 90.50 553 ALA A O 1
ATOM 4590 N N . GLU A 1 554 ? -10.693 -0.489 22.142 1.00 90.88 554 GLU A N 1
ATOM 4591 C CA . GLU A 1 554 ? -10.732 -1.944 22.338 1.00 90.88 554 GLU A CA 1
ATOM 4592 C C . GLU A 1 554 ? -10.167 -2.738 21.151 1.00 90.88 554 GLU A C 1
ATOM 4594 O O . GLU A 1 554 ? -9.570 -3.809 21.315 1.00 90.88 554 GLU A O 1
ATOM 4599 N N . LYS A 1 555 ? -10.401 -2.262 19.921 1.00 89.81 555 LYS A N 1
ATOM 4600 C CA . LYS A 1 555 ? -9.874 -2.917 18.720 1.00 89.81 555 LYS A CA 1
ATOM 4601 C C . LYS A 1 555 ? -8.396 -2.624 18.528 1.00 89.81 555 LYS A C 1
ATOM 4603 O O . LYS A 1 555 ? -7.675 -3.545 18.151 1.00 89.81 555 LYS A O 1
ATOM 4608 N N . SER A 1 556 ? -7.947 -1.400 18.797 1.00 87.56 556 SER A N 1
ATOM 4609 C CA . SER A 1 556 ? -6.548 -1.004 18.625 1.00 87.56 556 SER A CA 1
ATOM 4610 C C . SER A 1 556 ? -5.605 -1.799 19.532 1.00 87.56 556 SER A C 1
ATOM 4612 O O . SER A 1 556 ? -4.547 -2.219 19.074 1.00 87.56 556 SER A O 1
ATOM 4614 N N . GLU A 1 557 ? -6.023 -2.128 20.759 1.00 86.62 557 GLU A N 1
ATOM 4615 C CA . GLU A 1 557 ? -5.239 -2.953 21.693 1.00 86.62 557 GLU A CA 1
ATOM 4616 C C . GLU A 1 557 ? -4.986 -4.378 21.187 1.00 86.62 557 GLU A C 1
ATOM 4618 O O . GLU A 1 557 ? -3.954 -4.983 21.475 1.00 86.62 557 GLU A O 1
ATOM 4623 N N . LYS A 1 558 ? -5.912 -4.923 20.393 1.00 88.06 558 LYS A N 1
ATOM 4624 C CA . LYS A 1 558 ? -5.809 -6.277 19.823 1.00 88.06 558 LYS A CA 1
ATOM 4625 C C . LYS A 1 558 ? -4.997 -6.311 18.525 1.00 88.06 558 LYS A C 1
ATOM 4627 O O . LYS A 1 558 ? -4.725 -7.395 17.995 1.00 88.06 558 LYS A O 1
ATOM 4632 N N . ILE A 1 559 ? -4.636 -5.151 17.975 1.00 87.50 559 ILE A N 1
ATOM 4633 C CA . ILE A 1 559 ? -3.897 -5.049 16.718 1.00 87.50 559 ILE A CA 1
ATOM 4634 C C . ILE A 1 559 ? -2.400 -5.095 17.005 1.00 87.50 559 ILE A C 1
ATOM 4636 O O . ILE A 1 559 ? -1.831 -4.219 17.651 1.00 87.50 559 ILE A O 1
ATOM 4640 N N . LYS A 1 560 ? -1.735 -6.114 16.457 1.00 85.25 560 LYS A N 1
ATOM 4641 C CA . LYS A 1 560 ? -0.271 -6.178 16.434 1.00 85.25 560 LYS A CA 1
ATOM 4642 C C . LYS A 1 560 ? 0.216 -5.466 15.178 1.00 85.25 560 LYS A C 1
ATOM 4644 O O . LYS A 1 560 ? -0.147 -5.883 14.079 1.00 85.25 560 LYS A O 1
ATOM 4649 N N . ALA A 1 561 ? 1.014 -4.414 15.350 1.00 83.12 561 ALA A N 1
ATOM 4650 C CA . ALA A 1 561 ? 1.575 -3.620 14.261 1.00 83.12 561 ALA A CA 1
ATOM 4651 C C . ALA A 1 561 ? 3.098 -3.795 14.160 1.00 83.12 561 ALA A C 1
ATOM 4653 O O . ALA A 1 561 ? 3.826 -3.605 15.140 1.00 83.12 561 ALA A O 1
ATOM 4654 N N . PHE A 1 562 ? 3.559 -4.123 12.954 1.00 83.31 562 PHE A N 1
ATOM 4655 C CA . PHE A 1 562 ? 4.958 -4.145 12.544 1.00 83.31 562 PHE A CA 1
ATOM 4656 C C . PHE A 1 562 ? 5.205 -2.951 11.628 1.00 83.31 562 PHE A C 1
ATOM 4658 O O . PHE A 1 562 ? 4.637 -2.867 10.539 1.00 83.31 562 PHE A O 1
ATOM 4665 N N . VAL A 1 563 ? 6.015 -2.011 12.099 1.00 82.25 563 VAL A N 1
ATOM 4666 C CA . VAL A 1 563 ? 6.366 -0.796 11.363 1.00 82.25 563 VAL A CA 1
ATOM 4667 C C . VAL A 1 563 ? 7.631 -1.090 10.556 1.00 82.25 563 VAL A C 1
ATOM 4669 O O . VAL A 1 563 ? 8.601 -1.593 11.117 1.00 82.25 563 VAL A O 1
ATOM 4672 N N . LEU A 1 564 ? 7.576 -0.854 9.244 1.00 80.62 564 LEU A N 1
ATOM 4673 C CA . LEU A 1 564 ? 8.672 -1.077 8.292 1.00 80.62 564 LEU A CA 1
ATOM 4674 C C . LEU A 1 564 ? 9.315 0.234 7.815 1.00 80.62 564 LEU A C 1
ATOM 4676 O O . LEU A 1 564 ? 10.432 0.204 7.305 1.00 80.62 564 LEU A O 1
ATOM 4680 N N . ALA A 1 565 ? 8.592 1.351 7.934 1.00 74.38 565 ALA A N 1
ATOM 4681 C CA . ALA A 1 565 ? 9.066 2.696 7.622 1.00 74.38 565 ALA A CA 1
ATOM 4682 C C . ALA A 1 565 ? 9.560 3.392 8.900 1.00 74.38 565 ALA A C 1
ATOM 4684 O O . ALA A 1 565 ? 8.837 3.382 9.899 1.00 74.38 565 ALA A O 1
ATOM 4685 N N . ASP A 1 566 ? 10.752 3.989 8.849 1.00 62.59 566 ASP A N 1
ATOM 4686 C CA . ASP A 1 566 ? 11.335 4.772 9.950 1.00 62.59 566 ASP A CA 1
ATOM 4687 C C . ASP A 1 566 ? 11.045 6.274 9.826 1.00 62.59 566 ASP A C 1
ATOM 4689 O O . ASP A 1 566 ? 11.209 6.827 8.707 1.00 62.59 566 ASP A O 1
#

Organism: NCBI:txid1797991

Radius of gyration: 61.64 Å; Cα contacts (8 Å, |Δi|>4): 296; chains: 1; bounding box: 114×122×203 Å

Solvent-accessible surface area (backbone atoms only — not comparable to full-atom values): 33352 Å² total; per-residue (Å²): 138,85,87,82,94,80,82,80,79,79,73,51,76,65,53,50,51,52,53,48,53,52,52,30,58,72,74,71,47,76,90,87,82,76,91,86,79,84,83,82,89,83,87,90,84,83,88,83,85,89,82,91,82,88,86,80,86,87,80,90,86,88,83,89,86,84,85,79,88,76,84,84,79,88,78,88,81,86,88,78,85,86,84,84,82,85,90,83,89,84,83,87,80,90,79,81,91,76,90,75,66,92,72,59,61,58,57,52,53,48,50,52,49,52,55,52,50,50,54,49,51,54,55,49,52,51,51,51,52,48,52,53,50,53,50,54,52,51,52,52,49,54,52,49,52,51,53,50,53,51,52,52,52,56,50,53,50,50,54,51,53,50,53,50,53,53,53,51,52,53,49,52,52,51,51,52,54,50,51,53,52,50,53,51,54,49,50,53,52,51,50,51,48,54,52,50,51,53,51,49,54,52,54,48,51,53,49,54,51,52,51,53,50,53,52,50,54,48,53,51,49,53,52,52,48,50,52,50,51,53,53,50,50,52,51,48,55,52,49,50,54,52,47,54,55,55,54,68,59,68,79,76,74,91,87,78,88,88,79,57,76,73,59,56,53,59,51,52,51,56,51,49,52,52,53,52,49,50,50,48,52,52,53,49,52,52,49,53,52,53,49,51,55,50,50,52,52,52,50,55,52,49,54,54,50,51,53,55,49,54,53,50,48,52,51,51,48,52,50,52,51,51,50,53,52,49,50,52,52,49,52,52,55,46,48,55,50,49,55,52,46,65,76,38,42,68,59,52,52,51,50,52,51,50,52,51,51,50,52,50,50,52,48,45,51,49,60,45,75,41,88,63,90,46,70,68,54,59,55,48,50,75,79,44,84,37,75,23,29,47,35,84,86,50,71,41,36,42,72,60,48,56,67,46,49,76,61,76,43,79,81,46,54,78,67,54,43,45,45,50,53,32,30,49,53,51,51,52,50,51,33,59,74,70,69,48,63,95,82,55,58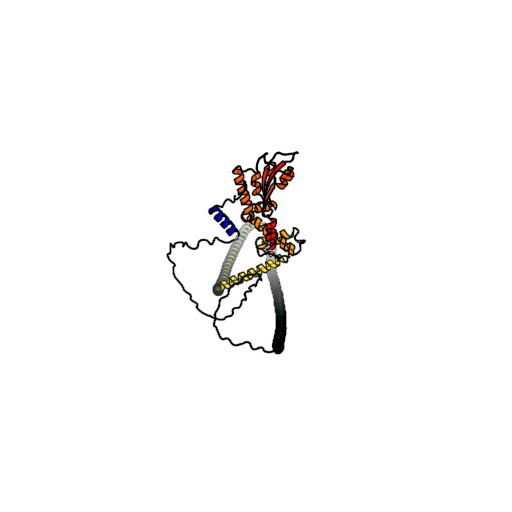,70,62,61,54,19,31,54,46,36,71,31,59,94,76,22,44,70,45,53,51,45,51,52,51,52,54,54,40,52,73,70,69,54,60,76,78,72,50,38,83,72,31,78,42,63,45,96,60,46,72,30,48,71,65,60,33,33,74,74,62,32,68,66,62,75,73,51,51,76,73,34,66,53,67,83,41,74,37,53,62,24,38,35,38,41,33,29,41,78,63,55,96,91,17,49,21,37,26,40,37,32,34,68,37,64,30,51,66,60,52,32,51,64,50,19,76,72,49,55,70,47,75,69,51,126

Secondary structure (DSSP, 8-state):
---------PPPHHHHHHHHHHHHHHHT---------PPPP-----PPP----------------------------------------------------TTHHHHHHHHHHHHHHHHHHHHHHHHHHHHHHHHHHHHHHHHHHHHHHHHHHHHHHHHHHHHHHHHHHHHHHHHHHHHHHHHHHHHHHHHHHHHHHHHHHHHHHHHHHHHHHHHHHHHHHHHHHHHHHHHHHHHHHHHHHHHHHHHHTTTS-SS--SS-TTHHHHHHHHHHHHHHHHHHHHHHHHHHHHHHHHHHHHHHHHHHHHHHHHHHHHHHHHHHHHHHHHHHHHHHHHHHHHHHHHHTHHHHHHHHHHHHHHHHHHHHHHHHHS----HHHHHHHHHS--EEEEESS-EEEHHHHHHHHTTTGGGS-HHHHHHHHHHHHHHHHHHHHTT--TT--HHHHHHHHHT-HHHHHHHHHHHHHHHHHHHTT--GGGGGGGSSEEEEEEEE-HHHHHHHH-THHHHPPTTPBPPPEE-SSEEEEEEEEEEETTEEEEEEEEEEPPPHHHHHHHHHHT--EEE---

Mean predicted aligned error: 22.93 Å